Protein AF-A0A1X7CEE3-F1 (afdb_monomer_lite)

Sequence (585 aa):
MSECHHISPVNVKSLEHPLTEDESIWLSKKILCTILGTDRALYPVAQVKILSALTNYARTLNYKNPHPTSLFPSTEDLPLGTGTVISAGLAGEDVEVEGDEVFLQLLPHWIEQAEKNSSDFESDSWQQELLGAIEVTTKSKELIKRIRLAKSRVSLSLSSRVTQFSRSAHYMGSKAFLGPYLSEIMHTFFSPETIVLDLMCGSGATSGIFSREWRTYASDAQKFSTHLAMVQGGGLGADEATGIAETVLSVAREHYELVPEYIKNQIDLESDFLSSELSSEMLADFGRWIVGYPRINNAEAKPDEYLEALIEARKIAPATHPYMLFSMYYANLFFGVRQAAEIDSLRYAIDQIQDDSQRSWALGALICAVSSCAYSYGGHFAQPKFDGSASDRLEALAPDLVVCRGLSVAHEFFIRLTSLGAESSNIKYPVIPIKGPWQEAVATADELFRGEQVCVYLDPPYTRDEYSRYYHILETLVRYDYPEVRDKASMPKRGDPGRFASAFATRNTSQIEVLIAQIISECLGRGWSCLWSYSSTGVASIEVVIDLVSHLTQEVEFFAVNHVYKGQGKHKSKGVREYALLFRS

Foldseek 3Di:
DDDPPPPDFQAKDWPVDPDDPQRVLCVVVLLWDWDDFPVTIITHVVLVVLQVVFQVQQVVVPDADPPVPCPDGDPSWRGGHPWKIKDFAPDPPVFQDFLLSLVSNCLSLLRVVLVVPDPDLPQPDWDWDDRGRMIMIGSRPSSVVLSVVLVVQLCVQVVPPLLVQLQDLLFPPDCLNVLSSVVSVCVSPHDLAAEEEEAQCGQLNNLLSNLQRHNAAYEHLFPLSLLSNQLSAADFALVNLLVLLVQLLVQLVVQLVQPDPVLVVQVVVLVVLLPDDLDLVSLVVVLLSLLQQQAPARPNHDDDVVVVVVLVVCLVPVLPPPFQLQLRHPDSFFAPSQQSSSLSSSLNSLVPDPDPSSSSLLLNLLLSLSQQLTQDFSSFLLGGQDLSPDSVSCSVCVVVRSVSNPDHSSVSSSSNSSSSNNSSNSGNGGHHYDYDDPVRSLVVCLVVQVPHAYEYEAEDDQALPPDFSGCLVSSCSVVSNSACADDSSRGHDDCDSSGDPDQCNDPDQVSNLVVLLVSCQSQLVSQYKYKYKDKPNGSHGPVSSSSSNRSRANDKRKGKTWDWDPDGDPDHIDIIIMMIMMGGD

pLDDT: mean 86.41, std 14.25, range [26.47, 98.88]

Structure (mmCIF, N/CA/C/O backbone):
data_AF-A0A1X7CEE3-F1
#
_entry.id   AF-A0A1X7CEE3-F1
#
loop_
_atom_site.group_PDB
_atom_site.id
_atom_site.type_symbol
_atom_site.label_atom_id
_atom_site.label_alt_id
_atom_site.label_comp_id
_atom_site.label_asym_id
_atom_site.label_entity_id
_atom_site.label_seq_id
_atom_site.pdbx_PDB_ins_code
_atom_site.Cartn_x
_atom_site.Cartn_y
_atom_site.Cartn_z
_atom_site.occupancy
_atom_site.B_iso_or_equiv
_atom_site.auth_seq_id
_atom_site.auth_comp_id
_atom_site.auth_asym_id
_atom_site.auth_atom_id
_atom_site.pdbx_PDB_model_num
ATOM 1 N N . MET A 1 1 ? -49.101 17.773 -0.584 1.00 34.56 1 MET A N 1
ATOM 2 C CA . MET A 1 1 ? -48.652 17.742 0.821 1.00 34.56 1 MET A CA 1
ATOM 3 C C . MET A 1 1 ? -48.772 16.306 1.283 1.00 34.56 1 MET A C 1
ATOM 5 O O . MET A 1 1 ? -49.871 15.841 1.532 1.00 34.56 1 MET A O 1
ATOM 9 N N . SER A 1 2 ? -47.655 15.591 1.228 1.00 28.02 2 SER A N 1
ATOM 10 C CA . SER A 1 2 ? -47.476 14.232 1.728 1.00 28.02 2 SER A CA 1
ATOM 11 C C . SER A 1 2 ? -46.188 14.320 2.526 1.00 28.02 2 SER A C 1
ATOM 13 O O . SER A 1 2 ? -45.151 14.646 1.951 1.00 28.02 2 SER A O 1
ATOM 15 N N . GLU A 1 3 ? -46.298 14.176 3.839 1.00 32.22 3 GLU A N 1
ATOM 16 C CA . GLU A 1 3 ? -45.193 14.234 4.788 1.00 32.22 3 GLU A CA 1
ATOM 17 C C . GLU A 1 3 ? -44.184 13.132 4.446 1.00 32.22 3 GLU A C 1
ATOM 19 O O . GLU A 1 3 ? -44.425 11.950 4.677 1.00 32.22 3 GLU A O 1
ATOM 24 N N . CYS A 1 4 ? -43.047 13.517 3.859 1.00 26.47 4 CYS A N 1
ATOM 25 C CA . CYS A 1 4 ? -41.848 12.697 3.936 1.00 26.47 4 CYS A CA 1
ATOM 26 C C . CYS A 1 4 ? -41.398 12.741 5.392 1.00 26.47 4 CYS A C 1
ATOM 28 O O . CYS A 1 4 ? -40.890 13.761 5.858 1.00 26.47 4 CYS A O 1
ATOM 30 N N . HIS A 1 5 ? -41.608 11.645 6.114 1.00 28.98 5 HIS A N 1
ATOM 31 C CA . HIS A 1 5 ? -40.918 11.408 7.369 1.00 28.98 5 HIS A CA 1
ATOM 32 C C . HIS A 1 5 ? -39.415 11.595 7.135 1.00 28.98 5 HIS A C 1
ATOM 34 O O . HIS A 1 5 ? -38.806 10.863 6.355 1.00 28.98 5 HIS A O 1
ATOM 40 N N . HIS A 1 6 ? -38.835 12.603 7.790 1.00 33.00 6 HIS A N 1
ATOM 41 C CA . HIS A 1 6 ? -37.396 12.730 7.962 1.00 33.00 6 HIS A CA 1
ATOM 42 C C . HIS A 1 6 ? -36.915 11.480 8.702 1.00 33.00 6 HIS A C 1
ATOM 44 O O . HIS A 1 6 ? -37.025 11.383 9.923 1.00 33.00 6 HIS A O 1
ATOM 50 N N . ILE A 1 7 ? -36.444 10.492 7.945 1.00 35.16 7 ILE A N 1
ATOM 51 C CA . ILE A 1 7 ? -35.650 9.394 8.481 1.00 35.16 7 ILE A CA 1
ATOM 52 C C . ILE A 1 7 ? -34.406 10.060 9.066 1.00 35.16 7 ILE A C 1
ATOM 54 O O . ILE A 1 7 ? -33.722 10.812 8.370 1.00 35.16 7 ILE A O 1
ATOM 58 N N . SER A 1 8 ? -34.198 9.876 10.369 1.00 38.81 8 SER A N 1
ATOM 59 C CA . SER A 1 8 ? -33.088 10.493 11.088 1.00 38.81 8 SER A CA 1
ATOM 60 C C . SER A 1 8 ? -31.775 10.106 10.397 1.00 38.81 8 SER A C 1
ATOM 62 O O . SER A 1 8 ? -31.579 8.912 10.158 1.00 38.81 8 SER A O 1
ATOM 64 N N . PRO A 1 9 ? -30.891 11.064 10.067 1.00 52.19 9 PRO A N 1
ATOM 65 C CA . PRO A 1 9 ? -29.562 10.731 9.569 1.00 52.19 9 PRO A CA 1
ATOM 66 C C . PRO A 1 9 ? -28.824 9.903 10.637 1.00 52.19 9 PRO A C 1
ATOM 68 O O . PRO A 1 9 ? -29.180 10.000 11.817 1.00 52.19 9 PRO A O 1
ATOM 71 N N . VAL A 1 10 ? -27.833 9.086 10.234 1.00 58.84 10 VAL A N 1
ATOM 72 C CA . VAL A 1 10 ? -26.747 8.519 11.062 1.00 58.84 10 VAL A CA 1
ATOM 73 C C . VAL A 1 10 ? -26.629 9.333 12.336 1.00 58.84 10 VAL A C 1
ATOM 75 O O . VAL A 1 10 ? -26.508 10.555 12.266 1.00 58.84 10 VAL A O 1
ATOM 78 N N . ASN A 1 11 ? -26.724 8.676 13.494 1.00 70.50 11 ASN A N 1
ATOM 79 C CA . ASN A 1 11 ? -26.806 9.376 14.769 1.00 70.50 11 ASN A CA 1
ATOM 80 C C . ASN A 1 11 ? -25.478 10.109 15.053 1.00 70.50 11 ASN A C 1
ATOM 82 O O . ASN A 1 11 ? -24.596 9.598 15.743 1.00 70.50 11 ASN A O 1
ATOM 86 N N . VAL A 1 12 ? -25.343 11.323 14.529 1.00 71.44 12 VAL A N 1
ATOM 87 C CA . VAL A 1 12 ? -24.275 12.289 14.787 1.00 71.44 12 VAL A CA 1
ATOM 88 C C . VAL A 1 12 ? -24.907 13.578 15.295 1.00 71.44 12 VAL A C 1
ATOM 90 O O . VAL A 1 12 ? -26.022 13.935 14.914 1.00 71.44 12 VAL A O 1
ATOM 93 N N . LYS A 1 13 ? -24.209 14.274 16.188 1.00 71.38 13 LYS A N 1
ATOM 94 C CA . LYS A 1 13 ? -24.605 15.604 16.660 1.00 71.38 13 LYS A CA 1
ATOM 95 C C . LYS A 1 13 ? -23.797 16.680 15.941 1.00 71.38 13 LYS A C 1
ATOM 97 O O . LYS A 1 13 ? -22.627 16.467 15.637 1.00 71.38 13 LYS A O 1
ATOM 102 N N . SER A 1 14 ? -24.434 17.830 15.715 1.00 74.44 14 SER A N 1
ATOM 103 C CA . SER A 1 14 ? -23.805 19.059 15.214 1.00 74.44 14 SER A CA 1
ATOM 104 C C . SER A 1 14 ? -23.351 19.942 16.381 1.00 74.44 14 SER A C 1
ATOM 106 O O . SER A 1 14 ? -24.139 20.168 17.302 1.00 74.44 14 SER A O 1
ATOM 108 N N . LEU A 1 15 ? -22.131 20.496 16.321 1.00 67.75 15 LEU A N 1
ATOM 109 C CA . LEU A 1 15 ? -21.649 21.533 17.257 1.00 67.75 15 LEU A CA 1
ATOM 110 C C . LEU A 1 15 ? -22.423 22.863 17.159 1.00 67.75 15 LEU A C 1
ATOM 112 O O . LEU A 1 15 ? -22.189 23.763 17.960 1.00 67.75 15 LEU A O 1
ATOM 116 N N . GLU A 1 16 ? -23.340 23.017 16.201 1.00 66.50 16 GLU A N 1
ATOM 117 C CA . GLU A 1 16 ? -24.256 24.167 16.157 1.00 66.50 16 GLU A CA 1
ATOM 118 C C . GLU A 1 16 ? -25.284 24.136 17.298 1.00 66.50 16 GLU A C 1
ATOM 120 O O . GLU A 1 16 ? -25.875 25.161 17.644 1.00 66.50 16 GLU A O 1
ATOM 125 N N . HIS A 1 17 ? -25.506 22.965 17.899 1.00 68.31 17 HIS A N 1
ATOM 126 C CA . HIS A 1 17 ? -26.303 22.840 19.110 1.00 68.31 17 HIS A CA 1
ATOM 127 C C . HIS A 1 17 ? -25.443 23.134 20.347 1.00 68.31 17 HIS A C 1
ATOM 129 O O . HIS A 1 17 ? -24.268 22.766 20.373 1.00 68.31 17 HIS A O 1
ATOM 135 N N . PRO A 1 18 ? -26.004 23.774 21.392 1.00 76.81 18 PRO A N 1
ATOM 136 C CA . PRO A 1 18 ? -25.255 24.048 22.609 1.00 76.81 18 PRO A CA 1
ATOM 137 C C . PRO A 1 18 ? -24.763 22.738 23.229 1.00 76.81 18 PRO A C 1
ATOM 139 O O . PRO A 1 18 ? -25.565 21.871 23.583 1.00 76.81 18 PRO A O 1
ATOM 142 N N . LEU A 1 19 ? -23.440 22.624 23.348 1.00 82.62 19 LEU A N 1
ATOM 143 C CA . LEU A 1 19 ? -22.783 21.518 24.030 1.00 82.62 19 LEU A CA 1
ATOM 144 C C . LEU A 1 19 ? -23.193 21.487 25.500 1.00 82.62 19 LEU A C 1
ATOM 146 O O . LEU A 1 19 ? -23.298 22.531 26.152 1.00 82.62 19 LEU A O 1
ATOM 150 N N . THR A 1 20 ? -23.357 20.287 26.048 1.00 87.00 20 THR A N 1
ATOM 151 C CA . THR A 1 20 ? -23.362 20.145 27.506 1.00 87.00 20 THR A CA 1
ATOM 152 C C . THR A 1 20 ? -21.963 20.435 28.070 1.00 87.00 20 THR A C 1
ATOM 154 O O . THR A 1 20 ? -20.958 20.436 27.350 1.00 87.00 20 THR A O 1
ATOM 157 N N . GLU A 1 21 ? -21.878 20.685 29.378 1.00 86.94 21 GLU A N 1
ATOM 158 C CA . GLU A 1 21 ? -20.589 20.839 30.068 1.00 86.94 21 GLU A CA 1
ATOM 159 C C . GLU A 1 21 ? -19.714 19.587 29.885 1.00 86.94 21 GLU A C 1
ATOM 161 O O . GLU A 1 21 ? -18.543 19.693 29.525 1.00 86.94 21 GLU A O 1
ATOM 166 N N . ASP A 1 22 ? -20.318 18.402 30.010 1.00 89.00 22 ASP A N 1
ATOM 167 C CA . ASP A 1 22 ? -19.651 17.116 29.797 1.00 89.00 22 ASP A CA 1
ATOM 168 C C . ASP A 1 22 ? -19.116 16.957 28.374 1.00 89.00 22 ASP A C 1
ATOM 170 O O . ASP A 1 22 ? -17.953 16.606 28.186 1.00 89.00 22 ASP A O 1
ATOM 174 N N . GLU A 1 23 ? -19.932 17.266 27.362 1.00 89.44 23 GLU A N 1
ATOM 175 C CA . GLU A 1 23 ? -19.501 17.190 25.964 1.00 89.44 23 GLU A CA 1
ATOM 176 C C . GLU A 1 23 ? -18.326 18.139 25.694 1.00 89.44 23 GLU A C 1
ATOM 178 O O . GLU A 1 23 ? -17.363 17.755 25.033 1.00 89.44 23 GLU A O 1
ATOM 183 N N . SER A 1 24 ? -18.353 19.345 26.268 1.00 86.50 24 SER A N 1
ATOM 184 C CA . SER A 1 24 ? -17.249 20.307 26.159 1.00 86.50 24 SER A CA 1
ATOM 185 C C . SER A 1 24 ? -15.951 19.769 26.776 1.00 86.50 24 SER A C 1
ATOM 187 O O . SER A 1 24 ? -14.873 19.950 26.204 1.00 86.50 24 SER A O 1
ATOM 189 N N . ILE A 1 25 ? -16.043 19.069 27.912 1.00 87.19 25 ILE A N 1
ATOM 190 C CA . ILE A 1 25 ? -14.897 18.443 28.589 1.00 87.19 25 ILE A CA 1
ATOM 191 C C . ILE A 1 25 ? -14.354 17.254 27.784 1.00 87.19 25 ILE A C 1
ATOM 193 O O . ILE A 1 25 ? -13.141 17.113 27.629 1.00 87.19 25 ILE A O 1
ATOM 197 N N . TRP A 1 26 ? -15.220 16.388 27.252 1.00 90.44 26 TRP A N 1
ATOM 198 C CA . TRP A 1 26 ? -14.777 15.222 26.478 1.00 90.44 26 TRP A CA 1
ATOM 199 C C . TRP A 1 26 ? -14.065 15.623 25.185 1.00 90.44 26 TRP A C 1
ATOM 201 O O . TRP A 1 26 ? -13.079 14.986 24.806 1.00 90.44 26 TRP A O 1
ATOM 211 N N . LEU A 1 27 ? -14.538 16.689 24.534 1.00 87.62 27 LEU A N 1
ATOM 212 C CA . LEU A 1 27 ? -13.921 17.254 23.336 1.00 87.62 27 LEU A CA 1
ATOM 213 C C . LEU A 1 27 ? -12.575 17.915 23.637 1.00 87.62 27 LEU A C 1
ATOM 215 O O . LEU A 1 27 ? -11.608 17.677 22.914 1.00 87.62 27 LEU A O 1
ATOM 219 N N . SER A 1 28 ? -12.481 18.710 24.709 1.00 83.50 28 SER A N 1
ATOM 220 C CA . SER A 1 28 ? -11.226 19.383 25.073 1.00 83.50 28 SER A CA 1
ATOM 221 C C . SER A 1 28 ? -10.126 18.390 25.457 1.00 83.50 28 SER A C 1
ATOM 223 O O . SER A 1 28 ? -8.964 18.599 25.115 1.00 83.50 28 SER A O 1
ATOM 225 N N . LYS A 1 29 ? -10.496 17.265 26.082 1.00 82.69 29 LYS A N 1
ATOM 226 C CA . LYS A 1 29 ? -9.585 16.159 26.416 1.00 82.69 29 LYS A CA 1
ATOM 227 C C . LYS A 1 29 ? -9.346 15.172 25.264 1.00 82.69 29 LYS A C 1
ATOM 229 O O . LYS A 1 29 ? -8.661 14.175 25.470 1.00 82.69 29 LYS A O 1
ATOM 234 N N . LYS A 1 30 ? -9.907 15.417 24.070 1.00 86.75 30 LYS A N 1
ATOM 235 C CA . LYS A 1 30 ? -9.799 14.554 22.873 1.00 86.75 30 LYS A CA 1
ATOM 236 C C . LYS A 1 30 ? -10.286 13.106 23.077 1.00 86.75 30 LYS A C 1
ATOM 238 O O . LYS A 1 30 ? -9.932 12.224 22.302 1.00 86.75 30 LYS A O 1
ATOM 243 N N . ILE A 1 31 ? -11.108 12.855 24.098 1.00 89.38 31 ILE A N 1
ATOM 244 C CA . ILE A 1 31 ? -11.733 11.542 24.349 1.00 89.38 31 ILE A CA 1
ATOM 245 C C . ILE A 1 31 ? -12.893 11.330 23.375 1.00 89.38 31 ILE A C 1
ATOM 247 O O . ILE A 1 31 ? -13.137 10.221 22.912 1.00 89.38 31 ILE A O 1
ATOM 251 N N . LEU A 1 32 ? -13.604 12.410 23.053 1.00 90.50 32 LEU A N 1
ATOM 252 C CA . LEU A 1 32 ? -14.618 12.430 22.011 1.00 90.50 32 LEU A CA 1
ATOM 253 C C . LEU A 1 32 ? -14.015 13.045 20.745 1.00 90.50 32 LEU A C 1
ATOM 255 O O . LEU A 1 32 ? -13.474 14.152 20.779 1.00 90.50 32 LEU A O 1
ATOM 259 N N . CYS A 1 33 ? -14.107 12.326 19.628 1.00 90.69 33 CYS A N 1
ATOM 260 C CA . CYS A 1 33 ? -13.600 12.797 18.345 1.00 90.69 33 CYS A CA 1
ATOM 261 C C . CYS A 1 33 ? -14.621 13.704 17.645 1.00 90.69 33 CYS A C 1
ATOM 263 O O . CYS A 1 33 ? -15.817 13.408 17.608 1.00 90.69 33 CYS A O 1
ATOM 265 N N . THR A 1 34 ? -14.133 14.780 17.022 1.00 89.06 34 THR A N 1
ATOM 266 C CA . THR A 1 34 ? -14.915 15.639 16.126 1.00 89.06 34 THR A CA 1
ATOM 267 C C . THR A 1 34 ? -14.358 15.639 14.718 1.00 89.06 34 THR A C 1
ATOM 269 O O . THR A 1 34 ? -13.147 15.687 14.507 1.00 89.06 34 THR A O 1
ATOM 272 N N . ILE A 1 35 ? -15.267 15.649 13.751 1.00 87.31 35 ILE A N 1
ATOM 273 C CA . ILE A 1 35 ? -14.972 15.914 12.348 1.00 87.31 35 ILE A CA 1
ATOM 274 C C . ILE A 1 35 ? -15.365 17.357 12.074 1.00 87.31 35 ILE A C 1
ATOM 276 O O . ILE A 1 35 ? -16.513 17.743 12.283 1.00 87.31 35 ILE A O 1
ATOM 280 N N . LEU A 1 36 ? -14.408 18.155 11.613 1.00 81.25 36 LEU A N 1
ATOM 281 C CA . LEU A 1 36 ? -14.665 19.520 11.167 1.00 81.25 36 LEU A CA 1
ATOM 282 C C . LEU A 1 36 ? -15.137 19.467 9.710 1.00 81.25 36 LEU A C 1
ATOM 284 O O . LEU A 1 36 ? -14.337 19.196 8.814 1.00 81.25 36 LEU A O 1
ATOM 288 N N . GLY A 1 37 ? -16.439 19.654 9.502 1.00 74.25 37 GLY A N 1
ATOM 289 C CA . GLY A 1 37 ? -17.059 19.775 8.188 1.00 74.25 37 GLY A CA 1
ATOM 290 C C . GLY A 1 37 ? -16.953 21.190 7.620 1.00 74.25 37 GLY A C 1
ATOM 291 O O . GLY A 1 37 ? -16.251 22.047 8.163 1.00 74.25 37 GLY A O 1
ATOM 292 N N . THR A 1 38 ? -17.633 21.423 6.497 1.00 72.19 38 THR A N 1
ATOM 293 C CA . THR A 1 38 ? -17.608 22.738 5.826 1.00 72.19 38 THR A CA 1
ATOM 294 C C . THR A 1 38 ? -18.557 23.712 6.514 1.00 72.19 38 THR A C 1
ATOM 296 O O . THR A 1 38 ? -18.198 24.872 6.713 1.00 72.19 38 THR A O 1
ATOM 299 N N . ASP A 1 39 ? -19.726 23.214 6.920 1.00 69.88 39 ASP A N 1
ATOM 300 C CA . ASP A 1 39 ? -20.796 24.030 7.495 1.00 69.88 39 ASP A CA 1
ATOM 301 C C . ASP A 1 39 ? -20.923 23.825 9.011 1.00 69.88 39 ASP A C 1
ATOM 303 O O . ASP A 1 39 ? -21.223 24.763 9.749 1.00 69.88 39 ASP A O 1
ATOM 307 N N . ARG A 1 40 ? -20.621 22.617 9.502 1.00 80.88 40 ARG A N 1
ATOM 308 C CA . ARG A 1 40 ? -20.702 22.255 10.925 1.00 80.88 40 ARG A CA 1
ATOM 309 C C . ARG A 1 40 ? -19.630 21.247 11.312 1.00 80.88 40 ARG A C 1
ATOM 311 O O . ARG A 1 40 ? -18.972 20.632 10.479 1.00 80.88 40 ARG A O 1
ATOM 318 N N . ALA A 1 41 ? -19.472 21.050 12.613 1.00 83.38 41 ALA A N 1
ATOM 319 C CA . ALA A 1 41 ? -18.648 19.980 13.150 1.00 83.38 41 ALA A CA 1
ATOM 320 C C . ALA A 1 41 ? -19.524 18.856 13.703 1.00 83.38 41 ALA A C 1
ATOM 322 O O . ALA A 1 41 ? -20.545 19.116 14.342 1.00 83.38 41 ALA A O 1
ATOM 323 N N . LEU A 1 42 ? -19.105 17.619 13.454 1.00 89.00 42 LEU A N 1
ATOM 324 C CA . LEU A 1 42 ? -19.854 16.407 13.761 1.00 89.00 42 LEU A CA 1
ATOM 325 C C . LEU A 1 42 ? -19.141 15.564 14.812 1.00 89.00 42 LEU A C 1
ATOM 327 O O . LEU A 1 42 ? -17.918 15.437 14.785 1.00 89.00 42 LEU A O 1
ATOM 331 N N . TYR A 1 43 ? -19.911 14.929 15.690 1.00 88.94 43 TYR A N 1
ATOM 332 C CA . TYR A 1 43 ? -19.419 13.919 16.629 1.00 88.94 43 TYR A CA 1
ATOM 333 C C . TYR A 1 43 ? -20.443 12.787 16.802 1.00 88.94 43 TYR A C 1
ATOM 335 O O . TYR A 1 43 ? -21.650 13.022 16.661 1.00 88.94 43 TYR A O 1
ATOM 343 N N . PRO A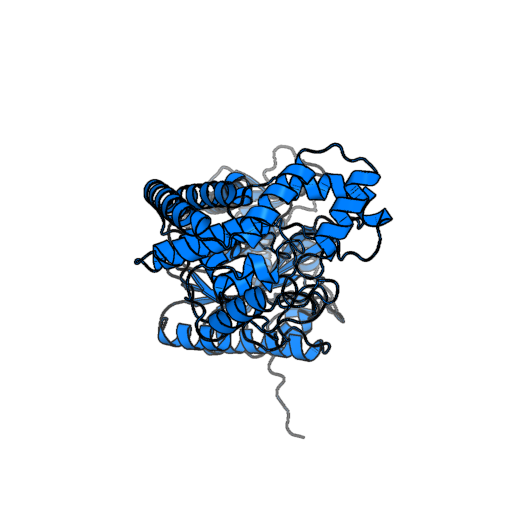 1 44 ? -20.003 11.547 17.073 1.00 89.50 44 PRO A N 1
ATOM 344 C CA . PRO A 1 44 ? -20.873 10.382 16.991 1.00 89.50 44 PRO A CA 1
ATOM 345 C C . PRO A 1 44 ? -21.708 10.211 18.265 1.00 89.50 44 PRO A C 1
ATOM 347 O O . PRO A 1 44 ? -21.197 10.184 19.387 1.00 89.50 44 PRO A O 1
ATOM 350 N N . VAL A 1 45 ? -23.022 10.037 18.104 1.00 88.56 45 VAL A N 1
ATOM 351 C CA . VAL A 1 45 ? -23.957 9.851 19.229 1.00 88.56 45 VAL A CA 1
ATOM 352 C C . VAL A 1 45 ? -23.677 8.553 19.983 1.00 88.56 45 VAL A C 1
ATOM 354 O O . VAL A 1 45 ? -23.926 8.498 21.185 1.00 88.56 45 VAL A O 1
ATOM 357 N N . ALA A 1 46 ? -23.173 7.513 19.311 1.00 87.75 46 ALA A N 1
ATOM 358 C CA . ALA A 1 46 ? -22.809 6.251 19.955 1.00 87.75 46 ALA A CA 1
ATOM 359 C C . ALA A 1 46 ? -21.759 6.469 21.062 1.00 87.75 46 ALA A C 1
ATOM 361 O O . ALA A 1 46 ? -22.000 6.102 22.214 1.00 87.75 46 ALA A O 1
ATOM 362 N N . GLN A 1 47 ? -20.673 7.189 20.759 1.00 91.38 47 GLN A N 1
ATOM 363 C CA . GLN A 1 47 ? -19.646 7.542 21.749 1.00 91.38 47 GLN A CA 1
ATOM 364 C C . GLN A 1 47 ? -20.205 8.444 22.854 1.00 91.38 47 GLN A C 1
ATOM 366 O O . GLN A 1 47 ? -19.920 8.220 24.029 1.00 91.38 47 GLN A O 1
ATOM 371 N N . VAL A 1 48 ? -21.064 9.413 22.510 1.00 91.88 48 VAL A N 1
ATOM 372 C CA . VAL A 1 48 ? -21.737 10.282 23.495 1.00 91.88 48 VAL A CA 1
ATOM 373 C C . VAL A 1 48 ? -22.588 9.470 24.467 1.00 91.88 48 VAL A C 1
ATOM 375 O O . VAL A 1 48 ? -22.576 9.754 25.662 1.00 91.88 48 VAL A O 1
ATOM 378 N N . LYS A 1 49 ? -23.329 8.463 23.989 1.00 92.12 49 LYS A N 1
ATOM 379 C CA . LYS A 1 49 ? -24.160 7.594 24.838 1.00 92.12 49 LYS A CA 1
ATOM 380 C C . LYS A 1 49 ? -23.306 6.799 25.825 1.00 92.12 49 LYS A C 1
ATOM 382 O O . LYS A 1 49 ? -23.640 6.780 27.008 1.00 92.12 49 LYS A O 1
ATOM 387 N N . ILE A 1 50 ? -22.210 6.198 25.358 1.00 93.81 50 ILE A N 1
ATOM 388 C CA . ILE A 1 50 ? -21.283 5.432 26.206 1.00 93.81 50 ILE A CA 1
ATOM 389 C C . ILE A 1 50 ? -20.646 6.350 27.250 1.00 93.81 50 ILE A C 1
ATOM 391 O O . ILE A 1 50 ? -20.730 6.073 28.444 1.00 93.81 50 ILE A O 1
ATOM 395 N N . LEU A 1 51 ? -20.085 7.482 26.821 1.00 94.44 51 LEU A N 1
ATOM 396 C CA . LEU A 1 51 ? -19.486 8.466 27.722 1.00 94.44 51 LEU A CA 1
ATOM 397 C C . LEU A 1 51 ? -20.490 8.977 28.756 1.00 94.44 51 LEU A C 1
ATOM 399 O O . LEU A 1 51 ? -20.196 8.972 29.945 1.00 94.44 51 LEU A O 1
ATOM 403 N N . SER A 1 52 ? -21.708 9.321 28.332 1.00 94.38 52 SER A N 1
ATOM 404 C CA . SER A 1 52 ? -22.772 9.762 29.241 1.00 94.38 52 SER A CA 1
ATOM 405 C C . SER A 1 52 ? -23.110 8.694 30.280 1.00 94.38 52 SER A C 1
ATOM 407 O O . SER A 1 52 ? -23.268 9.016 31.456 1.00 94.38 52 SER A O 1
ATOM 409 N N . ALA A 1 53 ? -23.218 7.426 29.870 1.00 94.44 53 ALA A N 1
ATOM 410 C CA . ALA A 1 53 ? -23.492 6.320 30.783 1.00 94.44 53 ALA A CA 1
ATOM 411 C C . ALA A 1 53 ? -22.357 6.148 31.806 1.00 94.44 53 ALA A C 1
ATOM 413 O O . ALA A 1 53 ? -22.621 6.115 33.009 1.00 94.44 53 ALA A O 1
ATOM 414 N N . LEU A 1 54 ? -21.104 6.129 31.342 1.00 94.56 54 LEU A N 1
ATOM 415 C CA . LEU A 1 54 ? -19.921 5.987 32.189 1.00 94.56 54 LEU A CA 1
ATOM 416 C C . LEU A 1 54 ? -19.753 7.165 33.155 1.00 94.56 54 LEU A C 1
ATOM 418 O O . LEU A 1 54 ? -19.514 6.947 34.342 1.00 94.56 54 LEU A O 1
ATOM 422 N N . THR A 1 55 ? -19.897 8.405 32.682 1.00 92.62 55 THR A N 1
ATOM 423 C CA . THR A 1 55 ? -19.786 9.614 33.512 1.00 92.62 55 THR A CA 1
ATOM 424 C C . THR A 1 55 ? -20.904 9.677 34.550 1.00 92.62 55 THR A C 1
ATOM 426 O O . THR A 1 55 ? -20.643 9.941 35.725 1.00 92.62 55 THR A O 1
ATOM 429 N N . ASN A 1 56 ? -22.153 9.397 34.161 1.00 92.50 56 ASN A N 1
ATOM 430 C CA . ASN A 1 56 ? -23.275 9.411 35.101 1.00 92.50 56 ASN A CA 1
ATOM 431 C C . ASN A 1 56 ? -23.135 8.328 36.166 1.00 92.50 56 ASN A C 1
ATOM 433 O O . ASN A 1 56 ? -23.380 8.604 37.339 1.00 92.50 56 ASN A O 1
ATOM 437 N N . TYR A 1 57 ? -22.699 7.127 35.786 1.00 91.00 57 TYR A N 1
ATOM 438 C CA . TYR A 1 57 ? -22.457 6.061 36.746 1.00 91.00 57 TYR A CA 1
ATOM 439 C C . TYR A 1 57 ? -21.322 6.425 37.715 1.00 91.00 57 TYR A C 1
ATOM 441 O O . TYR A 1 57 ? -21.510 6.349 38.930 1.00 91.00 57 TYR A O 1
ATOM 449 N N . ALA A 1 58 ? -20.202 6.950 37.210 1.00 89.31 58 ALA A N 1
ATOM 450 C CA . ALA A 1 58 ? -19.076 7.375 38.040 1.00 89.31 58 ALA A CA 1
ATOM 451 C C . ALA A 1 58 ? -19.455 8.453 39.074 1.00 89.31 58 ALA A C 1
ATOM 453 O O . ALA A 1 58 ? -19.024 8.388 40.228 1.00 89.31 58 ALA A O 1
ATOM 454 N N . ARG A 1 59 ? -20.321 9.409 38.702 1.00 87.94 59 ARG A N 1
ATOM 455 C CA . ARG A 1 59 ? -20.859 10.430 39.622 1.00 87.94 59 ARG A CA 1
ATOM 456 C C . ARG A 1 59 ? -21.598 9.827 40.816 1.00 87.94 59 ARG A C 1
ATOM 458 O O . ARG A 1 59 ? -21.514 10.380 41.910 1.00 87.94 59 ARG A O 1
ATOM 465 N N . THR A 1 60 ? -22.290 8.697 40.641 1.00 87.94 60 THR A N 1
ATOM 466 C CA . THR A 1 60 ? -23.008 8.037 41.750 1.00 87.94 60 THR A CA 1
ATOM 467 C C . THR A 1 60 ? -22.073 7.442 42.802 1.00 87.94 60 THR A C 1
ATOM 469 O O . THR A 1 60 ? -22.477 7.243 43.945 1.00 87.94 60 THR A O 1
ATOM 472 N N . LEU A 1 61 ? -20.818 7.190 42.432 1.00 82.69 61 LEU A N 1
ATOM 473 C CA . LEU A 1 61 ? -19.862 6.447 43.247 1.00 82.69 61 LEU A CA 1
ATOM 474 C C . LEU A 1 61 ? -18.884 7.365 43.992 1.00 82.69 61 LEU A C 1
ATOM 476 O O . LEU A 1 61 ? -18.200 6.919 44.913 1.00 82.69 61 LEU A O 1
ATOM 480 N N . ASN A 1 62 ? -18.855 8.652 43.627 1.00 72.88 62 ASN A N 1
ATOM 481 C CA . ASN A 1 62 ? -18.115 9.719 44.303 1.00 72.88 62 ASN A CA 1
ATOM 482 C C . ASN A 1 62 ? -16.640 9.364 44.584 1.00 72.88 62 ASN A C 1
ATOM 484 O O . ASN A 1 62 ? -16.114 9.600 45.678 1.00 72.88 62 ASN A O 1
ATOM 488 N N . TYR A 1 63 ? -15.980 8.743 43.603 1.00 71.38 63 TYR A N 1
ATOM 489 C CA . TYR A 1 63 ? -14.579 8.357 43.720 1.00 71.38 63 TYR A CA 1
ATOM 490 C C . TYR A 1 63 ? -13.679 9.584 43.879 1.00 71.38 63 TYR A C 1
ATOM 492 O O . TYR A 1 63 ? -13.857 10.597 43.207 1.00 71.38 63 TYR A O 1
ATOM 500 N N . LYS A 1 64 ? -12.668 9.470 44.743 1.00 64.25 64 LYS A N 1
ATOM 501 C CA . LYS A 1 64 ? -11.563 10.430 44.817 1.00 64.25 64 LYS A CA 1
ATOM 502 C C . LYS A 1 64 ? -10.376 9.875 44.042 1.00 64.25 64 LYS A C 1
ATOM 504 O O . LYS A 1 64 ? -10.033 8.706 44.227 1.00 64.25 64 LYS A O 1
ATOM 509 N N . ASN A 1 65 ? -9.768 10.711 43.203 1.00 64.19 65 ASN A N 1
ATOM 510 C CA . ASN A 1 65 ? -8.538 10.380 42.496 1.00 64.19 65 ASN A CA 1
ATOM 511 C C . ASN A 1 65 ? -7.458 9.954 43.518 1.00 64.19 65 ASN A C 1
ATOM 513 O O . ASN A 1 65 ? -7.208 10.699 44.470 1.00 64.19 65 ASN A O 1
ATOM 517 N N . PRO A 1 66 ? -6.849 8.763 43.386 1.00 57.19 66 PRO A N 1
ATOM 518 C CA . PRO A 1 66 ? -5.813 8.278 44.299 1.00 57.19 66 PRO A CA 1
ATOM 519 C C . PRO A 1 66 ? -4.438 8.939 44.089 1.00 57.19 66 PRO A C 1
ATOM 521 O O . PRO A 1 66 ? -3.496 8.534 44.771 1.00 57.19 66 PRO A O 1
ATOM 524 N N . HIS A 1 67 ? -4.287 9.875 43.138 1.00 56.41 67 HIS A N 1
ATOM 525 C CA . HIS A 1 67 ? -2.981 10.383 42.714 1.00 56.41 67 HIS A CA 1
ATOM 526 C C . HIS A 1 67 ? -2.116 10.832 43.913 1.00 56.41 67 HIS A C 1
ATOM 528 O O . HIS A 1 67 ? -2.470 11.791 44.605 1.00 56.41 67 HIS A O 1
ATOM 534 N N . PRO A 1 68 ? -0.955 10.194 44.167 1.00 50.25 68 PRO A N 1
ATOM 535 C CA . PRO A 1 68 ? -0.184 10.401 45.396 1.00 50.25 68 PRO A CA 1
ATOM 536 C C . PRO A 1 68 ? 0.426 11.806 45.528 1.00 50.25 68 PRO A C 1
ATOM 538 O O . PRO A 1 68 ? 0.824 12.193 46.626 1.00 50.25 68 PRO A O 1
ATOM 541 N N . THR A 1 69 ? 0.490 12.589 44.444 1.00 49.50 69 THR A N 1
ATOM 542 C CA . THR A 1 69 ? 0.965 13.988 44.474 1.00 49.50 69 THR A CA 1
ATOM 543 C C . THR A 1 69 ? -0.148 15.036 44.398 1.00 49.50 69 THR A C 1
ATOM 545 O O . THR A 1 69 ? 0.146 16.221 44.541 1.00 49.50 69 THR A O 1
ATOM 548 N N . SER A 1 70 ? -1.413 14.638 44.216 1.00 53.03 70 SER A N 1
ATOM 549 C CA . SER A 1 70 ? -2.539 15.576 44.194 1.00 53.03 70 SER A CA 1
ATOM 550 C C . SER A 1 70 ? -3.263 15.519 45.535 1.00 53.03 70 SER A C 1
ATOM 552 O O . SER A 1 70 ? -4.258 14.825 45.705 1.00 53.03 70 SER A O 1
ATOM 554 N N . LEU A 1 71 ? -2.747 16.251 46.530 1.00 48.31 71 LEU A N 1
ATOM 555 C CA . LEU A 1 71 ? -3.385 16.383 47.854 1.00 48.31 71 LEU A CA 1
ATOM 556 C C . LEU A 1 71 ? -4.822 16.939 47.775 1.00 48.31 71 LEU A C 1
ATOM 558 O O . LEU A 1 71 ? -5.590 16.811 48.729 1.00 48.31 71 LEU A O 1
ATOM 562 N N . PHE A 1 72 ? -5.183 17.533 46.636 1.00 53.50 72 PHE A N 1
ATOM 563 C CA . PHE A 1 72 ? -6.508 18.041 46.321 1.00 53.50 72 PHE A CA 1
ATOM 564 C C . PHE A 1 72 ? -6.976 17.427 44.991 1.00 53.50 72 PHE A C 1
ATOM 566 O O . PHE A 1 72 ? -6.177 17.369 44.054 1.00 53.50 72 PHE A O 1
ATOM 573 N N . PRO A 1 73 ? -8.235 16.969 44.879 1.00 52.03 73 PRO A N 1
ATOM 574 C CA . PRO A 1 73 ? -8.829 16.616 43.591 1.00 52.03 73 PRO A CA 1
ATOM 575 C C . PRO A 1 73 ? -8.687 17.792 42.621 1.00 52.03 73 PRO A C 1
ATOM 577 O O . PRO A 1 73 ? -8.997 18.926 43.000 1.00 52.03 73 PRO A O 1
ATOM 580 N N . SER A 1 74 ? -8.216 17.543 41.399 1.00 60.03 74 SER A N 1
ATOM 581 C CA . SER A 1 74 ? -8.229 18.575 40.363 1.00 60.03 74 SER A CA 1
ATOM 582 C C . SER A 1 74 ? -9.657 18.737 39.851 1.00 60.03 74 SER A C 1
ATOM 584 O O . SER A 1 74 ? -10.364 17.752 39.639 1.00 60.03 74 SER A O 1
ATOM 586 N N . THR A 1 75 ? -10.090 19.972 39.601 1.00 56.66 75 THR A N 1
ATOM 587 C CA . THR A 1 75 ? -11.350 20.239 38.884 1.00 56.66 75 THR A CA 1
ATOM 588 C C . THR A 1 75 ? -11.329 19.720 37.445 1.00 56.66 75 THR A C 1
ATOM 590 O O . THR A 1 75 ? -12.359 19.716 36.783 1.00 56.66 75 THR A O 1
ATOM 593 N N . GLU A 1 76 ? -10.166 19.286 36.956 1.00 68.50 76 GLU A N 1
ATOM 594 C CA . GLU A 1 76 ? -9.981 18.724 35.621 1.00 68.50 76 GLU A CA 1
ATOM 595 C C . GLU A 1 76 ? -10.048 17.190 35.574 1.00 68.50 76 GLU A C 1
ATOM 597 O O . GLU A 1 76 ? -9.888 16.620 34.491 1.00 68.50 76 GLU A O 1
ATOM 602 N N . ASP A 1 77 ? -10.263 16.518 36.710 1.00 80.75 77 ASP A N 1
ATOM 603 C CA . ASP A 1 77 ? -10.401 15.062 36.762 1.00 80.75 77 ASP A CA 1
ATOM 604 C C . ASP A 1 77 ? -11.739 14.629 36.148 1.00 80.75 77 ASP A C 1
ATOM 606 O O . ASP A 1 77 ? -12.809 15.108 36.527 1.00 80.75 77 ASP A O 1
ATOM 610 N N . LEU A 1 78 ? -11.685 13.678 35.216 1.00 87.75 78 LEU A N 1
ATOM 611 C CA . LEU A 1 78 ? -12.857 13.104 34.566 1.00 87.75 78 LEU A CA 1
ATOM 612 C C . LEU A 1 78 ? -13.043 11.647 35.020 1.00 87.75 78 LEU A C 1
ATOM 614 O O . LEU A 1 78 ? -12.374 10.749 34.498 1.00 87.75 78 LEU A O 1
ATOM 618 N N . PRO A 1 79 ? -13.935 11.382 35.991 1.00 89.00 79 PRO A N 1
ATOM 619 C CA . PRO A 1 79 ? -14.245 10.026 36.412 1.00 89.00 79 PRO A CA 1
ATOM 620 C C . PRO A 1 79 ? -15.169 9.340 35.391 1.00 89.00 79 PRO A C 1
ATOM 622 O O . PRO A 1 79 ? -16.159 9.918 34.938 1.00 89.00 79 PRO A O 1
ATOM 625 N N . LEU A 1 80 ? -14.855 8.091 35.046 1.00 91.00 80 LEU A N 1
ATOM 626 C CA . LEU A 1 80 ? -15.603 7.247 34.116 1.00 91.00 80 LEU A CA 1
ATOM 627 C C . LEU A 1 80 ? -15.798 5.845 34.706 1.00 91.00 80 LEU A C 1
ATOM 629 O O . LEU A 1 80 ? -14.853 5.221 35.198 1.00 91.00 80 LEU A O 1
ATOM 633 N N . GLY A 1 81 ? -17.025 5.335 34.618 1.00 90.56 81 GLY A N 1
ATOM 634 C CA . GLY A 1 81 ? -17.340 3.968 35.009 1.00 90.56 81 GLY A CA 1
ATOM 635 C C . GLY A 1 81 ? -17.211 3.687 36.513 1.00 90.56 81 GLY A C 1
ATOM 636 O O . GLY A 1 81 ? -17.342 4.571 37.359 1.00 90.56 81 GLY A O 1
ATOM 637 N N . THR A 1 82 ? -16.951 2.428 36.847 1.00 86.75 82 THR A N 1
ATOM 638 C CA . THR A 1 82 ? -16.840 1.835 38.198 1.00 86.75 82 THR A CA 1
ATOM 639 C C . THR A 1 82 ? -15.556 2.183 38.960 1.00 86.75 82 THR A C 1
ATOM 641 O O . THR A 1 82 ? -15.349 1.716 40.081 1.00 86.75 82 THR A O 1
ATOM 644 N N . GLY A 1 83 ? -14.635 2.945 38.378 1.00 86.31 83 GLY A N 1
ATOM 645 C CA . GLY A 1 83 ? -13.367 3.233 39.047 1.00 86.31 83 GLY A CA 1
ATOM 646 C C . GLY A 1 83 ? -12.231 3.557 38.104 1.00 86.31 83 GLY A C 1
ATOM 647 O O . GLY A 1 83 ? -11.124 3.072 38.323 1.00 86.31 83 GLY A O 1
ATOM 648 N N . THR A 1 84 ? -12.502 4.345 37.065 1.00 89.88 84 THR A N 1
ATOM 649 C CA . THR A 1 84 ? -11.482 4.929 36.193 1.00 89.88 84 THR A CA 1
ATOM 650 C C . THR A 1 84 ? -11.544 6.446 36.314 1.00 89.88 84 THR A C 1
ATOM 652 O O . THR A 1 84 ? -12.624 7.026 36.381 1.00 89.88 84 THR A O 1
ATOM 655 N N . VAL A 1 85 ? -10.390 7.096 36.372 1.00 89.38 85 VAL A N 1
ATOM 656 C CA . VAL A 1 85 ? -10.248 8.551 36.414 1.00 89.38 85 VAL A CA 1
ATOM 657 C C . VAL A 1 85 ? -9.231 8.950 35.357 1.00 89.38 85 VAL A C 1
ATOM 659 O O . VAL A 1 85 ? -8.150 8.364 35.280 1.00 89.38 85 VAL A O 1
ATOM 662 N N . ILE A 1 86 ? -9.599 9.933 34.540 1.00 88.00 86 ILE A N 1
ATOM 663 C CA . ILE A 1 86 ? -8.725 10.551 33.549 1.00 88.00 86 ILE A CA 1
ATOM 664 C C . ILE A 1 86 ? -8.304 11.920 34.077 1.00 88.00 86 ILE A C 1
ATOM 666 O O . ILE A 1 86 ? -9.159 12.766 34.340 1.00 88.00 86 ILE A O 1
ATOM 670 N N . SER A 1 87 ? -7.003 12.155 34.197 1.00 83.62 87 SER A N 1
ATOM 671 C CA . SER A 1 87 ? -6.433 13.417 34.681 1.00 83.62 87 SER A CA 1
ATOM 672 C C . SER A 1 87 ? -5.375 13.953 33.716 1.00 83.62 87 SER A C 1
ATOM 674 O O . SER A 1 87 ? -4.881 13.235 32.843 1.00 83.62 87 SER A O 1
ATOM 676 N N . ALA A 1 88 ? -5.036 15.237 33.844 1.00 73.69 88 ALA A N 1
ATOM 677 C CA . ALA A 1 88 ? -3.850 15.774 33.181 1.00 73.69 88 ALA A CA 1
ATOM 678 C C . ALA A 1 88 ? -2.602 15.083 33.760 1.00 73.69 88 ALA A C 1
ATOM 680 O O . ALA A 1 88 ? -2.487 14.932 34.978 1.00 73.69 88 ALA A O 1
ATOM 681 N N . GLY A 1 89 ? -1.698 14.622 32.899 1.00 63.03 89 GLY A N 1
ATOM 682 C CA . GLY A 1 89 ? -0.440 14.015 33.316 1.00 63.03 89 GLY A CA 1
ATOM 683 C C . GLY A 1 89 ? 0.545 15.055 33.859 1.00 63.03 89 GLY A C 1
ATOM 684 O O . GLY A 1 89 ? 0.462 16.243 33.563 1.00 63.03 89 GLY A O 1
ATOM 685 N N . LEU A 1 90 ? 1.522 14.598 34.649 1.00 56.91 90 LEU A N 1
ATOM 686 C CA . LEU A 1 90 ? 2.593 15.450 35.195 1.00 56.91 90 LEU A CA 1
ATOM 687 C C . LEU A 1 90 ? 3.655 15.862 34.159 1.00 56.91 90 LEU A C 1
ATOM 689 O O . LEU A 1 90 ? 4.492 16.722 34.437 1.00 56.91 90 LEU A O 1
ATOM 693 N N . ALA A 1 91 ? 3.667 15.220 32.991 1.00 51.41 91 ALA A N 1
ATOM 694 C CA . ALA A 1 91 ? 4.519 15.608 31.876 1.00 51.41 91 ALA A CA 1
ATOM 695 C C . ALA A 1 91 ? 3.890 16.823 31.176 1.00 51.41 91 ALA A C 1
ATOM 697 O O . ALA A 1 91 ? 2.699 16.804 30.886 1.00 51.41 91 ALA A O 1
ATOM 698 N N . GLY A 1 92 ? 4.671 17.882 30.935 1.00 48.78 92 GLY A N 1
ATOM 699 C CA . GLY A 1 92 ? 4.181 19.079 30.242 1.00 48.78 92 GLY A CA 1
ATOM 700 C C . GLY A 1 92 ? 3.606 18.771 28.852 1.00 48.78 92 GLY A C 1
ATOM 701 O O . GLY A 1 92 ? 3.860 17.703 28.295 1.00 48.78 92 GLY A O 1
ATOM 702 N N . GLU A 1 93 ? 2.874 19.732 28.279 1.00 47.97 93 GLU A N 1
ATOM 703 C CA . GLU A 1 93 ? 2.209 19.640 26.961 1.00 47.97 93 GLU A CA 1
ATOM 704 C C . GLU A 1 93 ? 3.140 19.191 25.806 1.00 47.97 93 GLU A C 1
ATOM 706 O O . GLU A 1 93 ? 2.667 18.724 24.775 1.00 47.97 93 GLU A O 1
ATOM 711 N N . ASP A 1 94 ? 4.462 19.250 25.996 1.00 44.66 94 ASP A N 1
ATOM 712 C CA . ASP A 1 94 ? 5.497 18.870 25.027 1.00 44.66 94 ASP A CA 1
ATOM 713 C C . ASP A 1 94 ? 5.692 17.345 24.821 1.00 44.66 94 ASP A C 1
ATOM 715 O O . ASP A 1 94 ? 6.576 16.942 24.062 1.00 44.66 94 ASP A O 1
ATOM 719 N N . VAL A 1 95 ? 4.897 16.476 25.466 1.00 49.34 95 VAL A N 1
ATOM 720 C CA . VAL A 1 95 ? 4.955 15.002 25.301 1.00 49.34 95 VAL A CA 1
ATOM 721 C C . VAL A 1 95 ? 3.684 14.447 24.635 1.00 49.34 95 VAL A C 1
ATOM 723 O O . VAL A 1 95 ? 3.133 13.426 25.048 1.00 49.34 95 VAL A O 1
ATOM 726 N N . GLU A 1 96 ? 3.180 15.098 23.583 1.00 53.41 96 GLU A N 1
ATOM 727 C CA . GLU A 1 96 ? 2.219 14.442 22.686 1.00 53.41 96 GLU A CA 1
ATOM 728 C C . GLU A 1 96 ? 2.957 13.423 21.804 1.00 53.41 96 GLU A C 1
ATOM 730 O O . GLU A 1 96 ? 3.651 13.772 20.847 1.00 53.41 96 GLU A O 1
ATOM 735 N N . VAL A 1 97 ? 2.812 12.137 22.132 1.00 61.47 97 VAL A N 1
ATOM 736 C CA . VAL A 1 97 ? 3.216 11.052 21.233 1.00 61.47 97 VAL A CA 1
ATOM 737 C C . VAL A 1 97 ? 2.191 10.986 20.103 1.00 61.47 97 VAL A C 1
ATOM 739 O O . VAL A 1 97 ? 1.012 10.710 20.330 1.00 61.47 97 VAL A O 1
ATOM 742 N N . GLU A 1 98 ? 2.645 11.275 18.884 1.00 70.19 98 GLU A N 1
ATOM 743 C CA . GLU A 1 98 ? 1.841 11.227 17.661 1.00 70.19 98 GLU A CA 1
ATOM 744 C C . GLU A 1 98 ? 1.076 9.890 17.591 1.00 70.19 98 GLU A C 1
ATOM 746 O O . GLU A 1 98 ? 1.697 8.829 17.582 1.00 70.19 98 GLU A O 1
ATOM 751 N N . GLY A 1 99 ? -0.263 9.929 17.579 1.00 73.44 99 GLY A N 1
ATOM 752 C CA . GLY A 1 99 ? -1.120 8.735 17.497 1.00 73.44 99 GLY A CA 1
ATOM 753 C C . GLY A 1 99 ? -1.799 8.256 18.780 1.00 73.44 99 GLY A C 1
ATOM 754 O O . GLY A 1 99 ? -2.844 7.612 18.682 1.00 73.44 99 GLY A O 1
ATOM 755 N N . ASP A 1 100 ? -1.319 8.633 19.970 1.00 81.12 100 ASP A N 1
ATOM 756 C CA . ASP A 1 100 ? -1.942 8.210 21.242 1.00 81.12 100 ASP A CA 1
ATOM 757 C C . ASP A 1 100 ? -3.388 8.729 21.417 1.00 81.12 100 ASP A C 1
ATOM 759 O O . ASP A 1 100 ? -4.164 8.173 22.196 1.00 81.12 100 ASP A O 1
ATOM 763 N N . GLU A 1 101 ? -3.785 9.742 20.638 1.00 88.31 101 GLU A N 1
ATOM 764 C CA . GLU A 1 101 ? -5.160 10.256 20.560 1.00 88.31 101 GLU A CA 1
ATOM 765 C C . GLU A 1 101 ? -6.184 9.147 20.257 1.00 88.31 101 GLU A C 1
ATOM 767 O O . GLU A 1 101 ? -7.261 9.122 20.851 1.00 88.31 101 GLU A O 1
ATOM 772 N N . VAL A 1 102 ? -5.834 8.167 19.415 1.00 92.25 102 VAL A N 1
ATOM 773 C CA . VAL A 1 102 ? -6.737 7.050 19.087 1.00 92.25 102 VAL A CA 1
ATOM 774 C C . VAL A 1 102 ? -6.991 6.164 20.309 1.00 92.25 102 VAL A C 1
ATOM 776 O O . VAL A 1 102 ? -8.108 5.689 20.504 1.00 92.25 102 VAL A O 1
ATOM 779 N N . PHE A 1 103 ? -5.998 5.967 21.182 1.00 93.31 103 PHE A N 1
ATOM 780 C CA . PHE A 1 103 ? -6.195 5.199 22.415 1.00 93.31 103 PHE A CA 1
ATOM 781 C C . PHE A 1 103 ? -7.144 5.907 23.379 1.00 93.31 103 PHE A C 1
ATOM 783 O O . PHE A 1 103 ? -7.968 5.252 24.013 1.00 93.31 103 PHE A O 1
ATOM 790 N N . LEU A 1 104 ? -7.064 7.237 23.459 1.00 91.25 104 LEU A N 1
ATOM 791 C CA . LEU A 1 104 ? -7.986 8.045 24.258 1.00 91.25 104 LEU A CA 1
ATOM 792 C C . LEU A 1 104 ? -9.419 7.954 23.728 1.00 91.25 104 LEU A C 1
ATOM 794 O O . LEU A 1 104 ? -10.352 7.819 24.516 1.00 91.25 104 LEU A O 1
ATOM 798 N N . GLN A 1 105 ? -9.587 7.957 22.407 1.00 93.81 105 GLN A N 1
ATOM 799 C CA . GLN A 1 105 ? -10.892 7.823 21.754 1.00 93.81 105 GLN A CA 1
ATOM 800 C C . GLN A 1 105 ? -11.474 6.400 21.861 1.00 93.81 105 GLN A C 1
ATOM 802 O O . GLN A 1 105 ? -12.691 6.227 21.880 1.00 93.81 105 GLN A O 1
ATOM 807 N N . LEU A 1 106 ? -10.630 5.368 21.974 1.00 95.75 106 LEU A N 1
ATOM 808 C CA . LEU A 1 106 ? -11.052 3.979 22.219 1.00 95.75 106 LEU A CA 1
ATOM 809 C C . LEU A 1 106 ? -11.323 3.680 23.702 1.00 95.75 106 LEU A C 1
ATOM 811 O O . LEU A 1 106 ? -12.017 2.712 24.020 1.00 95.75 106 LEU A O 1
ATOM 815 N N . LEU A 1 107 ? -10.806 4.505 24.614 1.00 95.06 107 LEU A N 1
ATOM 816 C CA . LEU A 1 107 ? -10.877 4.280 26.055 1.00 95.06 107 LEU A CA 1
ATOM 817 C C . LEU A 1 107 ? -12.307 4.069 26.594 1.00 95.06 107 LEU A C 1
ATOM 819 O O . LEU A 1 107 ? -12.476 3.150 27.400 1.00 95.06 107 LEU A O 1
ATOM 823 N N . PRO A 1 108 ? -13.348 4.816 26.165 1.00 95.44 108 PRO A N 1
ATOM 824 C CA . PRO A 1 108 ? -14.716 4.581 26.634 1.00 95.44 108 PRO A CA 1
ATOM 825 C C . PRO A 1 108 ? -15.215 3.167 26.315 1.00 95.44 108 PRO A C 1
ATOM 827 O O . PRO A 1 108 ? -15.826 2.522 27.166 1.00 95.44 108 PRO A O 1
ATOM 830 N N . HIS A 1 109 ? -14.889 2.650 25.125 1.00 95.94 109 HIS A N 1
ATOM 831 C CA . HIS A 1 109 ? -15.229 1.282 24.725 1.00 95.94 109 HIS A CA 1
ATOM 832 C C . HIS A 1 109 ? -14.479 0.252 25.567 1.00 95.94 109 HIS A C 1
ATOM 834 O O . HIS A 1 109 ? -15.070 -0.727 26.018 1.00 95.94 109 HIS A O 1
ATOM 840 N N . TRP A 1 110 ? -13.192 0.477 25.841 1.00 96.06 110 TRP A N 1
ATOM 841 C CA . TRP A 1 110 ? -12.406 -0.437 26.674 1.00 96.06 110 TRP A CA 1
ATOM 842 C C . TRP A 1 110 ? -12.879 -0.473 28.129 1.00 96.06 110 TRP A C 1
ATOM 844 O O . TRP A 1 110 ? -12.873 -1.545 28.732 1.00 96.06 110 TRP A O 1
ATOM 854 N N . ILE A 1 111 ? -13.310 0.663 28.690 1.00 94.94 111 ILE A N 1
ATOM 855 C CA . ILE A 1 111 ? -13.910 0.714 30.032 1.00 94.94 111 ILE A CA 1
ATOM 856 C C . ILE A 1 111 ? -15.201 -0.110 30.050 1.00 94.94 111 ILE A C 1
ATOM 858 O O . ILE A 1 111 ? -15.346 -0.995 30.891 1.00 94.94 111 ILE A O 1
ATOM 862 N N . GLU A 1 112 ? -16.101 0.129 29.093 1.00 93.94 112 GLU A N 1
ATOM 863 C CA . GLU A 1 112 ? -17.384 -0.575 29.014 1.00 93.94 112 GLU A CA 1
ATOM 864 C C . GLU A 1 112 ? -17.196 -2.098 28.844 1.00 93.94 112 GLU A C 1
ATOM 866 O O . GLU A 1 112 ? -17.859 -2.898 29.505 1.00 93.94 112 GLU A O 1
ATOM 871 N N . GLN A 1 113 ? -16.251 -2.519 27.997 1.00 93.12 113 GLN A N 1
ATOM 872 C CA . GLN A 1 113 ? -15.900 -3.931 27.805 1.00 93.12 113 GLN A CA 1
ATOM 873 C C . GLN A 1 113 ? -15.310 -4.558 29.075 1.00 93.12 113 GLN A C 1
ATOM 875 O O . GLN A 1 113 ? -15.680 -5.675 29.440 1.00 93.12 113 GLN A O 1
ATOM 880 N N . ALA A 1 114 ? -14.414 -3.850 29.768 1.00 90.94 114 ALA A N 1
ATOM 881 C CA . ALA A 1 114 ? -13.826 -4.334 31.013 1.00 90.94 114 ALA A CA 1
ATOM 882 C C . ALA A 1 114 ? -14.877 -4.479 32.128 1.00 90.94 114 ALA A C 1
ATOM 884 O O . ALA A 1 114 ? -14.813 -5.431 32.901 1.00 90.94 114 ALA A O 1
ATOM 885 N N . GLU A 1 115 ? -15.861 -3.580 32.192 1.00 88.62 115 GLU A N 1
ATOM 886 C CA . GLU A 1 115 ? -1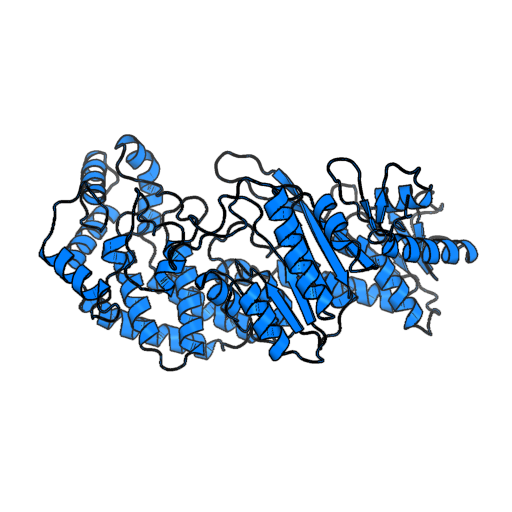6.982 -3.655 33.138 1.00 88.62 115 GLU A CA 1
ATOM 887 C C . GLU A 1 115 ? -17.931 -4.819 32.843 1.00 88.62 115 GLU A C 1
ATOM 889 O O . GLU A 1 115 ? -18.378 -5.485 33.773 1.00 88.62 115 GLU A O 1
ATOM 894 N N . LYS A 1 116 ? -18.196 -5.114 31.564 1.00 86.44 116 LYS A N 1
ATOM 895 C CA . LYS A 1 116 ? -19.015 -6.269 31.156 1.00 86.44 116 LYS A CA 1
ATOM 896 C C . LYS A 1 116 ? -18.337 -7.609 31.459 1.00 86.44 116 LYS A C 1
ATOM 898 O O . LYS A 1 116 ? -19.017 -8.575 31.793 1.00 86.44 116 LYS A O 1
ATOM 903 N N . ASN A 1 117 ? -17.011 -7.666 31.333 1.00 77.75 117 ASN A N 1
ATOM 904 C CA . ASN A 1 117 ? -16.233 -8.899 31.473 1.00 77.75 117 ASN A CA 1
ATOM 905 C C . ASN A 1 117 ? -15.760 -9.181 32.909 1.00 77.75 117 ASN A C 1
ATOM 907 O O . ASN A 1 117 ? -15.289 -10.286 33.181 1.00 77.75 117 ASN A O 1
ATOM 911 N N . SER A 1 118 ? -15.845 -8.209 33.820 1.00 65.81 118 SER A N 1
ATOM 912 C CA . SER A 1 118 ? -15.311 -8.335 35.178 1.00 65.81 118 SER A CA 1
ATOM 913 C C . SER A 1 118 ? -16.397 -8.615 36.219 1.00 65.81 118 SER A C 1
ATOM 915 O O . SER A 1 118 ? -17.318 -7.823 36.399 1.00 65.81 118 SER A O 1
ATOM 917 N N . SER A 1 119 ? -16.225 -9.699 36.981 1.00 56.72 119 SER A N 1
ATOM 918 C CA . SER A 1 119 ? -16.823 -9.871 38.315 1.00 56.72 119 SER A CA 1
ATOM 919 C C . SER A 1 119 ? -15.945 -9.299 39.443 1.00 56.72 119 SER A C 1
ATOM 921 O O . SER A 1 119 ? -16.399 -9.220 40.580 1.00 56.72 119 SER A O 1
ATOM 923 N N . ASP A 1 120 ? -14.709 -8.887 39.135 1.00 51.25 120 ASP A N 1
ATOM 924 C CA . ASP A 1 120 ? -13.661 -8.479 40.079 1.00 51.25 120 ASP A CA 1
ATOM 925 C C . ASP A 1 120 ? -13.379 -6.968 39.967 1.00 51.25 120 ASP A C 1
ATOM 927 O O . ASP A 1 120 ? -12.427 -6.527 39.316 1.00 51.25 120 ASP A O 1
ATOM 931 N N . PHE A 1 121 ? -14.187 -6.141 40.634 1.00 55.97 121 PHE A N 1
ATOM 932 C CA . PHE A 1 121 ? -13.814 -4.748 40.947 1.00 55.97 121 PHE A CA 1
ATOM 933 C C . PHE A 1 121 ? -13.024 -4.620 42.263 1.00 55.97 121 PHE A C 1
ATOM 935 O O . PHE A 1 121 ? -12.739 -3.515 42.725 1.00 55.97 121 PHE A O 1
ATOM 942 N N . GLU A 1 122 ? -12.606 -5.744 42.847 1.00 51.34 122 GLU A N 1
ATOM 943 C CA . GLU A 1 122 ? -11.976 -5.827 44.170 1.00 51.34 122 GLU A CA 1
ATOM 944 C C . GLU A 1 122 ? -10.438 -5.769 44.116 1.00 51.34 122 GLU A C 1
ATOM 946 O O . GLU A 1 122 ? -9.724 -6.577 44.707 1.00 51.34 122 GLU A O 1
ATOM 951 N N . SER A 1 123 ? -9.889 -4.794 43.389 1.00 53.34 123 SER A N 1
ATOM 952 C CA . SER A 1 123 ? -8.498 -4.379 43.585 1.00 53.34 123 SER A CA 1
ATOM 953 C C . SER A 1 123 ? -8.485 -3.180 44.530 1.00 53.34 123 SER A C 1
ATOM 955 O O . SER A 1 123 ? -8.853 -2.077 44.125 1.00 53.34 123 SER A O 1
ATOM 957 N N . ASP A 1 124 ? -8.030 -3.362 45.773 1.00 61.25 124 ASP A N 1
ATOM 958 C CA . ASP A 1 124 ? -7.793 -2.237 46.697 1.00 61.25 124 ASP A CA 1
ATOM 959 C C . ASP A 1 124 ? -6.700 -1.278 46.181 1.00 61.25 124 ASP A C 1
ATOM 961 O O . ASP A 1 124 ? -6.594 -0.141 46.645 1.00 61.25 124 ASP A O 1
ATOM 965 N N . SER A 1 125 ? -5.894 -1.704 45.198 1.00 75.75 125 SER A N 1
ATOM 966 C CA . SER A 1 125 ? -4.860 -0.882 44.573 1.00 75.75 125 SER A CA 1
ATOM 967 C C . SER A 1 125 ? -5.290 -0.334 43.214 1.00 75.75 125 SER A C 1
ATOM 969 O O . SER A 1 125 ? -5.702 -1.067 42.310 1.00 75.75 125 SER A O 1
ATOM 971 N N . TRP A 1 126 ? -5.148 0.981 43.070 1.00 83.31 126 TRP A N 1
ATOM 972 C CA . TRP A 1 126 ? -5.244 1.675 41.794 1.00 83.31 126 TRP A CA 1
ATOM 973 C C . TRP A 1 126 ? -3.980 1.451 40.964 1.00 83.31 126 TRP A C 1
ATOM 975 O O . TRP A 1 126 ? -2.875 1.349 41.499 1.00 83.31 126 TRP A O 1
ATOM 985 N N . GLN A 1 127 ? -4.150 1.387 39.650 1.00 87.19 127 GLN A N 1
ATOM 986 C CA . GLN A 1 127 ? -3.072 1.302 38.672 1.00 87.19 127 GLN A CA 1
ATOM 987 C C . GLN A 1 127 ? -3.151 2.481 37.711 1.00 87.19 127 GLN A C 1
ATOM 989 O O . GLN A 1 127 ? -4.225 3.038 37.508 1.00 87.19 127 GLN A O 1
ATOM 994 N N . GLN A 1 128 ? -2.020 2.820 37.105 1.00 87.00 128 GLN A N 1
ATOM 995 C CA . GLN A 1 128 ? -1.859 4.005 36.273 1.00 87.00 128 GLN A CA 1
ATOM 996 C C . GLN A 1 128 ? -1.175 3.645 34.953 1.00 87.00 128 GLN A C 1
ATOM 998 O O . GLN A 1 128 ? -0.260 2.816 34.927 1.00 87.00 128 GLN A O 1
ATOM 1003 N N . GLU A 1 129 ? -1.600 4.302 33.877 1.00 89.00 129 GLU A N 1
ATOM 1004 C CA . GLU A 1 129 ? -0.928 4.342 32.580 1.00 89.00 129 GLU A CA 1
ATOM 1005 C C . GLU A 1 129 ? -1.017 5.742 31.959 1.00 89.00 129 GLU A C 1
ATOM 1007 O O . GLU A 1 129 ? -1.986 6.467 32.165 1.00 89.00 129 GLU A O 1
ATOM 1012 N N . LEU A 1 130 ? -0.008 6.106 31.166 1.00 85.38 130 LEU A N 1
ATOM 1013 C CA . LEU A 1 130 ? 0.026 7.365 30.411 1.00 85.38 130 LEU A CA 1
ATOM 1014 C C . LEU A 1 130 ? -0.348 7.133 28.942 1.00 85.38 130 LEU A C 1
ATOM 1016 O O . LEU A 1 130 ? 0.127 6.167 28.335 1.00 85.38 130 LEU A O 1
ATOM 1020 N N . LEU A 1 131 ? -1.152 8.033 28.379 1.00 83.44 131 LEU A N 1
ATOM 1021 C CA . LEU A 1 131 ? -1.517 8.129 26.963 1.00 83.44 131 LEU A CA 1
ATOM 1022 C C . LEU A 1 131 ? -1.223 9.566 26.502 1.00 83.44 131 LEU A C 1
ATOM 1024 O O . LEU A 1 131 ? -2.013 10.479 26.744 1.00 83.44 131 LEU A O 1
ATOM 1028 N N . GLY A 1 132 ? -0.048 9.790 25.909 1.00 74.69 132 GLY A N 1
ATOM 1029 C CA . GLY A 1 132 ? 0.501 11.135 25.705 1.00 74.69 132 GLY A CA 1
ATOM 1030 C C . GLY A 1 132 ? 0.604 11.937 27.012 1.00 74.69 132 GLY A C 1
ATOM 1031 O O . GLY A 1 132 ? 1.152 11.461 28.007 1.00 74.69 132 GLY A O 1
ATOM 1032 N N . ALA A 1 133 ? 0.037 13.146 27.012 1.00 75.19 133 ALA A N 1
ATOM 1033 C CA . ALA A 1 133 ? -0.038 14.027 28.181 1.00 75.19 133 ALA A CA 1
ATOM 1034 C C . ALA A 1 133 ? -1.198 13.690 29.140 1.00 75.19 133 ALA A C 1
ATOM 1036 O O . ALA A 1 133 ? -1.399 14.391 30.131 1.00 75.19 133 ALA A O 1
ATOM 1037 N N . ILE A 1 134 ? -1.987 12.650 28.856 1.00 81.19 134 ILE A N 1
ATOM 1038 C CA . ILE A 1 134 ? -3.133 12.252 29.676 1.00 81.19 134 ILE A CA 1
ATOM 1039 C C . ILE A 1 134 ? -2.770 11.044 30.530 1.00 81.19 134 ILE A C 1
ATOM 1041 O O . ILE A 1 134 ? -2.159 10.079 30.070 1.00 81.19 134 ILE A O 1
ATOM 1045 N N . GLU A 1 135 ? -3.194 11.085 31.785 1.00 86.69 135 GLU A N 1
ATOM 1046 C CA . GLU A 1 135 ? -3.055 9.982 32.716 1.00 86.69 135 GLU A CA 1
ATOM 1047 C C . GLU A 1 135 ? -4.387 9.254 32.896 1.00 86.69 135 GLU A C 1
ATOM 1049 O O . GLU A 1 135 ? -5.425 9.868 33.146 1.00 86.69 135 GLU A O 1
ATOM 1054 N N . VAL A 1 136 ? -4.344 7.927 32.783 1.00 89.06 136 VAL A N 1
ATOM 1055 C CA . VAL A 1 136 ? -5.469 7.035 33.051 1.00 89.06 136 VAL A CA 1
ATOM 1056 C C . VAL A 1 136 ? -5.158 6.227 34.300 1.00 89.06 136 VAL A C 1
ATOM 1058 O O . VAL A 1 136 ? -4.269 5.373 34.295 1.00 89.06 136 VAL A O 1
ATOM 1061 N N . THR A 1 137 ? -5.940 6.456 35.350 1.00 89.31 137 THR A N 1
ATOM 1062 C CA . THR A 1 137 ? -5.825 5.739 36.618 1.00 89.31 137 THR A CA 1
ATOM 1063 C C . THR A 1 137 ? -7.090 4.929 36.866 1.00 89.31 137 THR A C 1
ATOM 1065 O O . THR A 1 137 ? -8.199 5.450 36.803 1.00 89.31 137 THR A O 1
ATOM 1068 N N . THR A 1 138 ? -6.960 3.625 37.109 1.00 88.75 138 THR A N 1
ATOM 1069 C CA . THR A 1 138 ? -8.111 2.717 37.227 1.00 88.75 138 THR A CA 1
ATOM 1070 C C . THR A 1 138 ? -7.897 1.601 38.244 1.00 88.75 138 THR A C 1
ATOM 1072 O O . THR A 1 138 ? -6.773 1.160 38.492 1.00 88.75 138 THR A O 1
ATOM 1075 N N . LYS A 1 139 ? -8.997 1.114 38.824 1.00 86.50 139 LYS A N 1
ATOM 1076 C CA . LYS A 1 139 ? -9.034 -0.120 39.626 1.00 86.50 139 LYS A CA 1
ATOM 1077 C C . LYS A 1 139 ? -9.144 -1.388 38.771 1.00 86.50 139 LYS A C 1
ATOM 1079 O O . LYS A 1 139 ? -8.915 -2.487 39.273 1.00 86.50 139 LYS A O 1
ATOM 1084 N N . SER A 1 140 ? -9.489 -1.258 37.488 1.00 87.31 140 SER A N 1
ATOM 1085 C CA . SER A 1 140 ? -9.661 -2.399 36.586 1.00 87.31 140 SER A CA 1
ATOM 1086 C C . SER A 1 140 ? -8.315 -2.917 36.078 1.00 87.31 140 SER A C 1
ATOM 1088 O O . SER A 1 140 ? -7.639 -2.283 35.263 1.00 87.31 140 SER A O 1
ATOM 1090 N N . LYS A 1 141 ? -7.936 -4.120 36.527 1.00 88.12 141 LYS A N 1
ATOM 1091 C CA . LYS A 1 141 ? -6.736 -4.817 36.031 1.00 88.12 141 LYS A CA 1
ATOM 1092 C C . LYS A 1 141 ? -6.846 -5.150 34.543 1.00 88.12 141 LYS A C 1
ATOM 1094 O O . LYS A 1 141 ? -5.845 -5.080 33.832 1.00 88.12 141 LYS A O 1
ATOM 1099 N N . GLU A 1 142 ? -8.049 -5.486 34.077 1.00 90.19 142 GLU A N 1
ATOM 1100 C CA . GLU A 1 142 ? -8.290 -5.828 32.674 1.00 90.19 142 GLU A CA 1
ATOM 1101 C C . GLU A 1 142 ? -8.131 -4.606 31.764 1.00 90.19 142 GLU A C 1
ATOM 1103 O O . GLU A 1 142 ? -7.471 -4.694 30.730 1.00 90.19 142 GLU A O 1
ATOM 1108 N N . LEU A 1 143 ? -8.620 -3.435 32.191 1.00 93.06 143 LEU A N 1
ATOM 1109 C CA . LEU A 1 143 ? -8.457 -2.195 31.431 1.00 93.06 143 LEU A CA 1
ATOM 1110 C C . LEU A 1 143 ? -6.978 -1.821 31.260 1.00 93.06 143 LEU A C 1
ATOM 1112 O O . LEU A 1 143 ? -6.530 -1.545 30.148 1.00 93.06 143 LEU A O 1
ATOM 1116 N N . ILE A 1 144 ? -6.186 -1.868 32.336 1.00 91.81 144 ILE A N 1
ATOM 1117 C CA . ILE A 1 144 ? -4.744 -1.576 32.254 1.00 91.81 144 ILE A CA 1
ATOM 1118 C C . ILE A 1 144 ? -4.025 -2.579 31.359 1.00 91.81 144 ILE A C 1
ATOM 1120 O O . ILE A 1 144 ? -3.162 -2.200 30.564 1.00 91.81 144 ILE A O 1
ATOM 1124 N N . LYS A 1 145 ? -4.382 -3.862 31.453 1.00 93.00 145 LYS A N 1
ATOM 1125 C CA . LYS A 1 145 ? -3.829 -4.898 30.580 1.00 93.00 145 LYS A CA 1
ATOM 1126 C C . LYS A 1 145 ? -4.152 -4.613 29.109 1.00 93.00 145 LYS A C 1
ATOM 1128 O O . LYS A 1 145 ? -3.245 -4.694 28.281 1.00 93.00 145 LYS A O 1
ATOM 1133 N N . ARG A 1 146 ? -5.391 -4.214 28.789 1.00 94.56 146 ARG A N 1
ATOM 1134 C CA . ARG A 1 146 ? -5.821 -3.815 27.436 1.00 94.56 146 ARG A CA 1
ATOM 1135 C C . ARG A 1 146 ? -5.043 -2.607 26.910 1.00 94.56 146 ARG A C 1
ATOM 1137 O O . ARG A 1 146 ? -4.588 -2.656 25.765 1.00 94.56 146 ARG A O 1
ATOM 1144 N N . ILE A 1 147 ? -4.850 -1.572 27.734 1.00 94.56 147 ILE A N 1
ATOM 1145 C CA . ILE A 1 147 ? -4.086 -0.360 27.383 1.00 94.56 147 ILE A CA 1
ATOM 1146 C C . ILE A 1 147 ? -2.616 -0.705 27.106 1.00 94.56 147 ILE A C 1
ATOM 1148 O O . ILE A 1 147 ? -2.073 -0.348 26.059 1.00 94.56 147 ILE A O 1
ATOM 1152 N N . ARG A 1 148 ? -1.963 -1.447 28.013 1.00 94.38 148 ARG A N 1
ATOM 1153 C CA . ARG A 1 148 ? -0.559 -1.869 27.854 1.00 94.38 148 ARG A CA 1
ATOM 1154 C C . ARG A 1 148 ? -0.353 -2.721 26.607 1.00 94.38 148 ARG A C 1
ATOM 1156 O O . ARG A 1 148 ? 0.641 -2.540 25.904 1.00 94.38 148 ARG A O 1
ATOM 1163 N N . LEU A 1 149 ? -1.291 -3.625 26.323 1.00 94.69 149 LEU A N 1
ATOM 1164 C CA . LEU A 1 149 ? -1.254 -4.461 25.128 1.00 94.69 149 LEU A CA 1
ATOM 1165 C C . LEU A 1 149 ? -1.348 -3.618 23.847 1.00 94.69 149 LEU A C 1
ATOM 1167 O O . LEU A 1 149 ? -0.533 -3.822 22.949 1.00 94.69 149 LEU A O 1
ATOM 1171 N N . ALA A 1 150 ? -2.264 -2.641 23.793 1.00 94.12 150 ALA A N 1
ATOM 1172 C CA . ALA A 1 150 ? -2.406 -1.721 22.658 1.00 94.12 150 ALA A CA 1
ATOM 1173 C C . ALA A 1 150 ? -1.096 -0.970 22.376 1.00 94.12 150 ALA A C 1
ATOM 1175 O O . ALA A 1 150 ? -0.553 -1.017 21.271 1.00 94.12 150 ALA A O 1
ATOM 1176 N N . LYS A 1 151 ? -0.532 -0.343 23.419 1.00 92.31 151 LYS A N 1
ATOM 1177 C CA . LYS A 1 151 ? 0.729 0.410 23.341 1.00 92.31 151 LYS A CA 1
ATOM 1178 C C . LYS A 1 151 ? 1.886 -0.475 22.886 1.00 92.31 151 LYS A C 1
ATOM 1180 O O . LYS A 1 151 ? 2.690 -0.065 22.051 1.00 92.31 151 LYS A O 1
ATOM 1185 N N . SER A 1 152 ? 1.973 -1.695 23.419 1.00 91.81 152 SER A N 1
ATOM 1186 C CA . SER A 1 152 ? 3.022 -2.647 23.052 1.00 91.81 152 SER A CA 1
ATOM 1187 C C . SER A 1 152 ? 2.931 -3.054 21.580 1.00 91.81 152 SER A C 1
ATOM 1189 O O . SER A 1 152 ? 3.949 -3.010 20.892 1.00 91.81 152 SER A O 1
ATOM 1191 N N . ARG A 1 153 ? 1.734 -3.381 21.074 1.00 90.31 153 ARG A N 1
ATOM 1192 C CA . ARG A 1 153 ? 1.525 -3.740 19.661 1.00 90.31 153 ARG A CA 1
ATOM 1193 C C . ARG A 1 153 ? 1.890 -2.602 18.716 1.00 90.31 153 ARG A C 1
ATOM 1195 O O . ARG A 1 153 ? 2.650 -2.816 17.772 1.00 90.31 153 ARG A O 1
ATOM 1202 N N . VAL A 1 154 ? 1.410 -1.390 18.999 1.00 89.81 154 VAL A N 1
ATOM 1203 C CA . VAL A 1 154 ? 1.721 -0.208 18.184 1.00 89.81 154 VAL A CA 1
ATOM 1204 C C . VAL A 1 154 ? 3.221 0.088 18.194 1.00 89.81 154 VAL A C 1
ATOM 1206 O O . VAL A 1 154 ? 3.821 0.234 17.129 1.00 89.81 154 VAL A O 1
ATOM 1209 N N . SER A 1 155 ? 3.858 0.074 19.368 1.00 87.38 155 SER A N 1
ATOM 1210 C CA . SER A 1 155 ? 5.303 0.299 19.500 1.00 87.38 155 SER A CA 1
ATOM 1211 C C . SER A 1 155 ? 6.133 -0.749 18.751 1.00 87.38 155 SER A C 1
ATOM 1213 O O . SER A 1 155 ? 7.057 -0.396 18.015 1.00 87.38 155 SER A O 1
ATOM 1215 N N . LEU A 1 156 ? 5.785 -2.036 18.852 1.00 85.19 156 LEU A N 1
ATOM 1216 C CA . LEU A 1 156 ? 6.457 -3.110 18.109 1.00 85.19 156 LEU A CA 1
ATOM 1217 C C . LEU A 1 156 ? 6.294 -2.950 16.593 1.00 85.19 156 LEU A C 1
ATOM 1219 O O . LEU A 1 156 ? 7.238 -3.192 15.842 1.00 85.19 156 LEU A O 1
ATOM 1223 N N . SER A 1 157 ? 5.123 -2.506 16.132 1.00 82.38 157 SER A N 1
ATOM 1224 C CA . SER A 1 157 ? 4.892 -2.262 14.709 1.00 82.38 157 SER A CA 1
ATOM 1225 C C . SER A 1 157 ? 5.708 -1.071 14.192 1.00 82.38 157 SER A C 1
ATOM 1227 O O . SER A 1 157 ? 6.391 -1.197 13.177 1.00 82.38 157 SER A O 1
ATOM 1229 N N . LEU A 1 158 ? 5.702 0.061 14.906 1.00 80.12 158 LEU A N 1
ATOM 1230 C CA . LEU A 1 158 ? 6.401 1.290 14.500 1.00 80.12 158 LEU A CA 1
ATOM 1231 C C . LEU A 1 158 ? 7.930 1.207 14.655 1.00 80.12 158 LEU A C 1
ATOM 1233 O O . LEU A 1 158 ? 8.665 1.821 13.883 1.00 80.12 158 LEU A O 1
ATOM 1237 N N . SER A 1 159 ? 8.430 0.455 15.641 1.00 69.75 159 SER A N 1
ATOM 1238 C CA . SER A 1 159 ? 9.873 0.316 15.907 1.00 69.75 159 SER A CA 1
ATOM 1239 C C . SER A 1 159 ? 10.601 -0.606 14.928 1.00 69.75 159 SER A C 1
ATOM 1241 O O . SER A 1 159 ? 11.836 -0.594 14.884 1.00 69.75 159 SER A O 1
ATOM 1243 N N . SER A 1 160 ? 9.873 -1.370 14.110 1.00 63.62 160 SER A N 1
ATOM 1244 C CA . SER A 1 160 ? 10.467 -2.249 13.105 1.00 63.62 160 SER A CA 1
ATOM 1245 C C . SER A 1 160 ? 11.079 -1.432 11.943 1.00 63.62 160 SER A C 1
ATOM 1247 O O . SER A 1 160 ? 10.495 -1.207 10.891 1.00 63.62 160 SER A O 1
ATOM 1249 N N . ARG A 1 161 ? 12.309 -0.934 12.138 1.00 45.25 161 ARG A N 1
ATOM 1250 C CA . ARG A 1 161 ? 13.053 -0.133 11.137 1.00 45.25 161 ARG A CA 1
ATOM 1251 C C . ARG A 1 161 ? 13.389 -0.924 9.868 1.00 45.25 161 ARG A C 1
ATOM 1253 O O . ARG A 1 161 ? 13.440 -0.345 8.789 1.00 45.25 161 ARG A O 1
ATOM 1260 N N . VAL A 1 162 ? 13.589 -2.238 10.000 1.00 45.66 162 VAL A N 1
ATOM 1261 C CA . VAL A 1 162 ? 13.813 -3.168 8.873 1.00 45.66 162 VAL A CA 1
ATOM 1262 C C . VAL A 1 162 ? 12.583 -3.202 7.961 1.00 45.66 162 VAL A C 1
ATOM 1264 O O . VAL A 1 162 ? 12.712 -3.091 6.749 1.00 45.66 162 VAL A O 1
ATOM 1267 N N . THR A 1 163 ? 11.404 -3.169 8.579 1.00 49.09 163 THR A N 1
ATOM 1268 C CA . THR A 1 163 ? 10.080 -3.125 7.961 1.00 49.09 163 THR A CA 1
ATOM 1269 C C . THR A 1 163 ? 9.873 -1.841 7.140 1.00 49.09 163 THR A C 1
ATOM 1271 O O . THR A 1 163 ? 9.385 -1.910 6.020 1.00 49.09 163 THR A O 1
ATOM 1274 N N . GLN A 1 164 ? 10.318 -0.661 7.587 1.00 50.12 164 GLN A N 1
ATOM 1275 C CA . GLN A 1 164 ? 10.229 0.559 6.759 1.00 50.12 164 GLN A CA 1
ATOM 1276 C C . GLN A 1 164 ? 11.195 0.556 5.560 1.00 50.12 164 GLN A C 1
ATOM 1278 O O . GLN A 1 164 ? 10.875 1.123 4.508 1.00 50.12 164 GLN A O 1
ATOM 1283 N N . PHE A 1 165 ? 12.363 -0.082 5.706 1.00 48.91 165 PHE A N 1
ATOM 1284 C CA . PHE A 1 165 ? 13.363 -0.171 4.644 1.00 48.91 165 PHE A CA 1
ATOM 1285 C C . PHE A 1 165 ? 12.978 -1.202 3.586 1.00 48.91 165 PHE A C 1
ATOM 1287 O O . PHE A 1 165 ? 12.966 -0.836 2.426 1.00 48.91 165 PHE A O 1
ATOM 1294 N N . SER A 1 166 ? 12.606 -2.433 3.947 1.00 46.25 166 SER A N 1
ATOM 1295 C CA . SER A 1 166 ? 12.321 -3.543 3.017 1.00 46.25 166 SER A CA 1
ATOM 1296 C C . SER A 1 166 ? 11.048 -3.337 2.176 1.00 46.25 166 SER A C 1
ATOM 1298 O O . SER A 1 166 ? 11.026 -3.682 0.992 1.00 46.25 166 SER A O 1
ATOM 1300 N N . ARG A 1 167 ? 10.019 -2.702 2.757 1.00 52.75 167 ARG A N 1
ATOM 1301 C CA . ARG A 1 167 ? 8.638 -2.620 2.235 1.00 52.75 167 ARG A CA 1
ATOM 1302 C C . ARG A 1 167 ? 8.327 -1.433 1.332 1.00 52.75 167 ARG A C 1
ATOM 1304 O O . ARG A 1 167 ? 7.232 -1.377 0.776 1.00 52.75 167 ARG A O 1
ATOM 1311 N N . SER A 1 168 ? 9.220 -0.453 1.226 1.00 54.91 168 SER A N 1
ATOM 1312 C CA . SER A 1 168 ? 8.903 0.808 0.557 1.00 54.91 168 SER A CA 1
ATOM 1313 C C . SER A 1 168 ? 9.343 0.813 -0.908 1.00 54.91 168 SER A C 1
ATOM 1315 O O . SER A 1 168 ? 10.424 1.276 -1.258 1.00 54.91 168 SER A O 1
ATOM 1317 N N . ALA A 1 169 ? 8.428 0.432 -1.803 1.00 56.19 169 ALA A N 1
ATOM 1318 C CA . ALA A 1 169 ? 8.273 1.289 -2.973 1.00 56.19 169 ALA A CA 1
ATOM 1319 C C . ALA A 1 169 ? 7.886 2.679 -2.441 1.00 56.19 169 ALA A C 1
ATOM 1321 O O . ALA A 1 169 ? 7.060 2.776 -1.529 1.00 56.19 169 ALA A O 1
ATOM 1322 N N . HIS A 1 170 ? 8.511 3.748 -2.932 1.00 64.75 170 HIS A N 1
ATOM 1323 C CA . HIS A 1 170 ? 8.182 5.106 -2.500 1.00 64.75 170 HIS A CA 1
ATOM 1324 C C . HIS A 1 170 ? 6.759 5.453 -2.963 1.00 64.75 170 HIS A C 1
ATOM 1326 O O . HIS A 1 170 ? 6.532 6.012 -4.035 1.00 64.75 170 HIS A O 1
ATOM 1332 N N . TYR A 1 171 ? 5.785 5.076 -2.140 1.00 71.06 171 TYR A N 1
ATOM 1333 C CA . TYR A 1 171 ? 4.369 5.235 -2.404 1.00 71.06 171 TYR A CA 1
ATOM 1334 C C . TYR A 1 171 ? 3.830 6.407 -1.593 1.00 71.06 171 TYR A C 1
ATOM 1336 O O . TYR A 1 171 ? 3.921 6.445 -0.363 1.00 71.06 171 TYR A O 1
ATOM 1344 N N . MET A 1 172 ? 3.282 7.389 -2.293 1.00 70.69 172 MET A N 1
ATOM 1345 C CA . MET A 1 172 ? 2.770 8.606 -1.693 1.00 70.69 172 MET A CA 1
ATOM 1346 C C . MET A 1 172 ? 1.437 8.303 -1.009 1.00 70.69 172 MET A C 1
ATOM 1348 O O . MET A 1 172 ? 0.613 7.576 -1.551 1.00 70.69 172 MET A O 1
ATOM 1352 N N . GLY A 1 173 ? 1.240 8.843 0.194 1.00 72.19 173 GLY A N 1
ATOM 1353 C CA . GLY A 1 173 ? 0.021 8.603 0.971 1.00 72.19 173 GLY A CA 1
ATOM 1354 C C . GLY A 1 173 ? -0.008 7.277 1.738 1.00 72.19 173 GLY A C 1
ATOM 1355 O O . GLY A 1 173 ? -1.059 6.930 2.271 1.00 72.19 173 GLY A O 1
ATOM 1356 N N . SER A 1 174 ? 1.120 6.554 1.833 1.00 79.69 174 SER A N 1
ATOM 1357 C CA . SER A 1 174 ? 1.202 5.312 2.613 1.00 79.69 174 SER A CA 1
ATOM 1358 C C . SER A 1 174 ? 0.730 5.502 4.059 1.00 79.69 174 SER A C 1
ATOM 1360 O O . SER A 1 174 ? 1.181 6.403 4.767 1.00 79.69 174 SER A O 1
ATOM 1362 N N . LYS A 1 175 ? -0.135 4.592 4.511 1.00 83.75 175 LYS A N 1
ATOM 1363 C CA . LYS A 1 175 ? -0.704 4.556 5.863 1.00 83.75 175 LYS A CA 1
ATOM 1364 C C . LYS A 1 175 ? 0.115 3.732 6.855 1.00 83.75 175 LYS A C 1
ATOM 1366 O O . LYS A 1 175 ? -0.401 3.345 7.895 1.00 83.75 175 LYS A O 1
ATOM 1371 N N . ALA A 1 176 ? 1.403 3.505 6.590 1.00 84.19 176 ALA A N 1
ATOM 1372 C CA . ALA A 1 176 ? 2.278 2.734 7.478 1.00 84.19 176 ALA A CA 1
ATOM 1373 C C . ALA A 1 176 ? 2.327 3.275 8.922 1.00 84.19 176 ALA A C 1
ATOM 1375 O O . ALA A 1 176 ? 2.423 2.492 9.863 1.00 84.19 176 ALA A O 1
ATOM 1376 N N . PHE A 1 177 ? 2.230 4.599 9.098 1.00 84.69 177 PHE A N 1
ATOM 1377 C CA . PHE A 1 177 ? 2.139 5.223 10.421 1.00 84.69 177 PHE A CA 1
ATOM 1378 C C . PHE A 1 177 ? 0.768 5.015 11.084 1.00 84.69 177 PHE A C 1
ATOM 1380 O O . PHE A 1 177 ? 0.705 4.690 12.264 1.00 84.69 177 PHE A O 1
ATOM 1387 N N . LEU A 1 178 ? -0.325 5.184 10.330 1.00 87.62 178 LEU A N 1
ATOM 1388 C CA . LEU A 1 178 ? -1.693 5.099 10.854 1.00 87.62 178 LEU A CA 1
ATOM 1389 C C . LEU A 1 178 ? -2.135 3.649 11.111 1.00 87.62 178 LEU A C 1
ATOM 1391 O O . LEU A 1 178 ? -2.916 3.382 12.021 1.00 87.62 178 LEU A O 1
ATOM 1395 N N . GLY A 1 179 ? -1.634 2.701 10.320 1.00 91.00 179 GLY A N 1
ATOM 1396 C CA . GLY A 1 179 ? -2.090 1.316 10.310 1.00 91.00 179 GLY A CA 1
ATOM 1397 C C . GLY A 1 179 ? -2.088 0.607 11.671 1.00 91.00 179 GLY A C 1
ATOM 1398 O O . GLY A 1 179 ? -3.076 -0.067 11.960 1.00 91.00 179 GLY A O 1
ATOM 1399 N N . PRO A 1 180 ? -1.078 0.763 12.555 1.00 91.94 180 PRO A N 1
ATOM 1400 C CA . PRO A 1 180 ? -1.117 0.151 13.883 1.00 91.94 180 PRO A CA 1
ATOM 1401 C C . PRO A 1 180 ? -2.288 0.660 14.737 1.00 91.94 180 PRO A C 1
ATOM 1403 O O . PRO A 1 180 ? -2.873 -0.109 15.493 1.00 91.94 180 PRO A O 1
ATOM 1406 N N . TYR A 1 181 ? -2.685 1.924 14.577 1.00 93.75 181 TYR A N 1
ATOM 1407 C CA . TYR A 1 181 ? -3.850 2.492 15.259 1.00 93.75 181 TYR A CA 1
ATOM 1408 C C . TYR A 1 181 ? -5.168 2.002 14.645 1.00 93.75 181 TYR A C 1
ATOM 1410 O O . TYR A 1 181 ? -6.095 1.674 15.383 1.00 93.75 181 TYR A O 1
ATOM 1418 N N . LEU A 1 182 ? -5.238 1.850 13.314 1.00 95.25 182 LEU A N 1
ATOM 1419 C CA . LEU A 1 182 ? -6.379 1.198 12.646 1.00 95.25 182 LEU A CA 1
ATOM 1420 C C . LEU A 1 182 ? -6.557 -0.246 13.127 1.00 95.25 182 LEU A C 1
ATOM 1422 O O . LEU A 1 182 ? -7.679 -0.685 13.358 1.00 95.25 182 LEU A O 1
ATOM 1426 N N . SER A 1 183 ? -5.455 -0.969 13.341 1.00 95.31 183 SER A N 1
ATOM 1427 C CA . SER A 1 183 ? -5.468 -2.312 13.929 1.00 95.31 183 SER A CA 1
ATOM 1428 C C . SER A 1 183 ? -6.069 -2.320 15.337 1.00 95.31 183 SER A C 1
ATOM 1430 O O . SER A 1 183 ? -6.787 -3.248 15.696 1.00 95.31 183 SER A O 1
ATOM 1432 N N . GLU A 1 184 ? -5.817 -1.291 16.148 1.00 96.12 184 GLU A N 1
ATOM 1433 C CA . GLU A 1 184 ? -6.380 -1.194 17.500 1.00 96.12 184 GLU A CA 1
ATOM 1434 C C . GLU A 1 184 ? -7.864 -0.807 17.508 1.00 96.12 184 GLU A C 1
ATOM 1436 O O . GLU A 1 184 ? -8.617 -1.306 18.352 1.00 96.12 184 GLU A O 1
ATOM 1441 N N . ILE A 1 185 ? -8.312 -0.011 16.530 1.00 96.94 185 ILE A N 1
ATOM 1442 C CA . ILE A 1 185 ? -9.743 0.178 16.255 1.00 96.94 185 ILE A CA 1
ATOM 1443 C C . ILE A 1 185 ? -10.360 -1.182 15.909 1.00 96.94 185 ILE A C 1
ATOM 1445 O O . ILE A 1 185 ? -11.304 -1.612 16.568 1.00 96.94 185 ILE A O 1
ATOM 1449 N N . MET A 1 186 ? -9.770 -1.917 14.962 1.00 97.06 186 MET A N 1
ATOM 1450 C CA . MET A 1 186 ? -10.251 -3.240 14.554 1.00 97.06 186 MET A CA 1
ATOM 1451 C C . MET A 1 186 ? -10.343 -4.227 15.727 1.00 97.06 186 MET A C 1
ATOM 1453 O O . MET A 1 186 ? -11.395 -4.823 15.938 1.00 97.06 186 MET A O 1
ATOM 1457 N N . HIS A 1 187 ? -9.302 -4.335 16.558 1.00 96.38 187 HIS A N 1
ATOM 1458 C CA . HIS A 1 187 ? -9.306 -5.187 17.756 1.00 96.38 187 HIS A CA 1
ATOM 1459 C C . HIS A 1 187 ? -10.398 -4.842 18.770 1.00 96.38 187 HIS A C 1
ATOM 1461 O O . HIS A 1 187 ? -10.767 -5.691 19.577 1.00 96.38 187 HIS A O 1
ATOM 1467 N N . THR A 1 188 ? -10.871 -3.597 18.785 1.00 96.31 188 THR A N 1
ATOM 1468 C CA . THR A 1 188 ? -11.887 -3.152 19.743 1.00 96.31 188 THR A CA 1
ATOM 1469 C C . THR A 1 188 ? -13.288 -3.591 19.328 1.00 96.31 188 THR A C 1
ATOM 1471 O O . THR A 1 188 ? -14.115 -3.857 20.198 1.00 96.31 188 THR A O 1
ATOM 1474 N N . PHE A 1 189 ? -13.552 -3.698 18.023 1.00 95.31 189 PHE A N 1
ATOM 1475 C CA . PHE A 1 189 ? -14.897 -3.953 17.493 1.00 95.31 189 PHE A CA 1
ATOM 1476 C C . PHE A 1 189 ? -15.072 -5.318 16.825 1.00 95.31 189 PHE A C 1
ATOM 1478 O O . PHE A 1 189 ? -16.209 -5.756 16.656 1.00 95.31 189 PHE A O 1
ATOM 1485 N N . PHE A 1 190 ? -13.983 -5.989 16.453 1.00 96.06 190 PHE A N 1
ATOM 1486 C CA . PHE A 1 190 ? -14.028 -7.194 15.633 1.00 96.06 190 PHE A CA 1
ATOM 1487 C C . PHE A 1 190 ? -13.306 -8.373 16.275 1.00 96.06 190 PHE A C 1
ATOM 1489 O O . PHE A 1 190 ? -12.290 -8.235 16.958 1.00 96.06 190 PHE A O 1
ATOM 1496 N N . SER A 1 191 ? -13.846 -9.560 16.012 1.00 94.62 191 SER A N 1
ATOM 1497 C CA . SER A 1 191 ? -13.258 -10.833 16.419 1.00 94.62 191 SER A CA 1
ATOM 1498 C C . SER A 1 191 ? -12.030 -11.181 15.556 1.00 94.62 191 SER A C 1
ATOM 1500 O O . SER A 1 191 ? -11.925 -10.692 14.425 1.00 94.62 191 SER A O 1
ATOM 1502 N N . PRO A 1 192 ? -11.101 -12.031 16.028 1.00 93.19 192 PRO A N 1
ATOM 1503 C CA . PRO A 1 192 ? -9.990 -12.538 15.213 1.00 93.19 192 PRO A CA 1
ATOM 1504 C C . PRO A 1 192 ? -10.417 -13.329 13.961 1.00 93.19 192 PRO A C 1
ATOM 1506 O O . PRO A 1 192 ? -9.624 -13.481 13.032 1.00 93.19 192 PRO A O 1
ATOM 1509 N N . GLU A 1 193 ? -11.649 -13.843 13.920 1.00 95.69 193 GLU A N 1
ATOM 1510 C CA . GLU A 1 193 ? -12.205 -14.602 12.792 1.00 95.69 193 GLU A CA 1
ATOM 1511 C C . GLU A 1 193 ? -12.662 -13.705 11.629 1.00 95.69 193 GLU A C 1
ATOM 1513 O O . GLU A 1 193 ? -12.795 -14.190 10.497 1.00 95.69 193 GLU A O 1
ATOM 1518 N N . THR A 1 194 ? -12.853 -12.407 11.903 1.00 97.56 194 THR A N 1
ATOM 1519 C CA . THR A 1 194 ? -13.251 -11.379 10.929 1.00 97.56 194 THR A CA 1
ATOM 1520 C C . THR A 1 194 ? -12.321 -11.393 9.718 1.00 97.56 194 THR A C 1
ATOM 1522 O O . THR A 1 194 ? -11.095 -11.436 9.843 1.00 97.56 194 THR A O 1
ATOM 1525 N N . ILE A 1 195 ? -12.911 -11.326 8.531 1.00 98.19 195 ILE A N 1
ATOM 1526 C CA . ILE A 1 195 ? -12.193 -11.155 7.273 1.00 98.19 195 ILE A CA 1
ATOM 1527 C C . ILE A 1 195 ? -12.015 -9.663 7.008 1.00 98.19 195 ILE A C 1
ATOM 1529 O O . ILE A 1 195 ? -12.977 -8.895 7.068 1.00 98.19 195 ILE A O 1
ATOM 1533 N N . VAL A 1 196 ? -10.789 -9.256 6.685 1.00 98.44 196 VAL A N 1
ATOM 1534 C CA . VAL A 1 196 ? -10.486 -7.882 6.282 1.00 98.44 196 VAL A CA 1
ATOM 1535 C C . VAL A 1 196 ? -10.356 -7.813 4.770 1.00 98.44 196 VAL A C 1
ATOM 1537 O O . VAL A 1 196 ? -9.540 -8.520 4.179 1.00 98.44 196 VAL A O 1
ATOM 1540 N N . LEU A 1 197 ? -11.151 -6.945 4.149 1.00 98.31 197 LEU A N 1
ATOM 1541 C CA . LEU A 1 197 ? -11.070 -6.646 2.724 1.00 98.31 197 LEU A CA 1
ATOM 1542 C C . LEU A 1 197 ? -10.535 -5.224 2.527 1.00 98.31 197 LEU A C 1
ATOM 1544 O O . LEU A 1 197 ? -11.257 -4.257 2.732 1.00 98.31 197 LEU A O 1
ATOM 1548 N N . ASP A 1 198 ? -9.272 -5.103 2.133 1.00 97.81 198 ASP A N 1
ATOM 1549 C CA . ASP A 1 198 ? -8.604 -3.836 1.835 1.00 97.81 198 ASP A CA 1
ATOM 1550 C C . ASP A 1 198 ? -8.885 -3.421 0.382 1.00 97.81 198 ASP A C 1
ATOM 1552 O O . ASP A 1 198 ? -8.322 -3.978 -0.569 1.00 97.81 198 ASP A O 1
ATOM 1556 N N . LEU A 1 199 ? -9.807 -2.472 0.209 1.00 95.00 199 LEU A N 1
ATOM 1557 C CA . LEU A 1 199 ? -10.143 -1.887 -1.082 1.00 95.00 199 LEU A CA 1
ATOM 1558 C C . LEU A 1 199 ? -9.277 -0.652 -1.333 1.00 95.00 199 LEU A C 1
ATOM 1560 O O . LEU A 1 199 ? -9.318 0.307 -0.565 1.00 95.00 199 LEU A O 1
ATOM 1564 N N . MET A 1 200 ? -8.610 -0.636 -2.491 1.00 92.44 200 MET A N 1
ATOM 1565 C CA . MET A 1 200 ? -7.649 0.403 -2.894 1.00 92.44 200 MET A CA 1
ATOM 1566 C C . MET A 1 200 ? -6.367 0.341 -2.059 1.00 92.44 200 MET A C 1
ATOM 1568 O O . MET A 1 200 ? -5.887 1.344 -1.537 1.00 92.44 200 MET A O 1
ATOM 1572 N N . CYS A 1 201 ? -5.804 -0.865 -1.952 1.00 92.25 201 CYS A N 1
ATOM 1573 C CA . CYS A 1 201 ? -4.718 -1.170 -1.025 1.00 92.25 201 CYS A CA 1
ATOM 1574 C C . CYS A 1 201 ? -3.430 -0.365 -1.267 1.00 92.25 201 CYS A C 1
ATOM 1576 O O . CYS A 1 201 ? -2.586 -0.267 -0.371 1.00 92.25 201 CYS A O 1
ATOM 1578 N N . GLY A 1 202 ? -3.238 0.212 -2.460 1.00 90.25 202 GLY A N 1
ATOM 1579 C CA . GLY A 1 202 ? -2.166 1.160 -2.745 1.00 90.25 202 GLY A CA 1
ATOM 1580 C C . GLY A 1 202 ? -0.768 0.614 -2.434 1.00 90.25 202 GLY A C 1
ATOM 1581 O O . GLY A 1 202 ? -0.241 -0.218 -3.171 1.00 90.25 202 GLY A O 1
ATOM 1582 N N . SER A 1 203 ? -0.149 1.103 -1.353 1.00 88.12 203 SER A N 1
ATOM 1583 C CA . SER A 1 203 ? 1.171 0.640 -0.885 1.00 88.12 203 SER A CA 1
ATOM 1584 C C . SER A 1 203 ? 1.160 -0.733 -0.200 1.00 88.12 203 SER A C 1
ATOM 1586 O O . SER A 1 203 ? 2.222 -1.312 0.014 1.00 88.12 203 SER A O 1
ATOM 1588 N N . GLY A 1 204 ? -0.011 -1.225 0.209 1.00 91.81 204 GLY A N 1
ATOM 1589 C CA . GLY A 1 204 ? -0.159 -2.480 0.941 1.00 91.81 204 GLY A CA 1
ATOM 1590 C C . GLY A 1 204 ? 0.164 -2.415 2.436 1.00 91.81 204 GLY A C 1
ATOM 1591 O O . GLY A 1 204 ? 0.049 -3.420 3.134 1.00 91.81 204 GLY A O 1
ATOM 1592 N N . ALA A 1 205 ? 0.586 -1.253 2.949 1.00 90.56 205 ALA A N 1
ATOM 1593 C CA . ALA A 1 205 ? 1.032 -1.109 4.334 1.00 90.56 205 ALA A CA 1
ATOM 1594 C C . ALA A 1 205 ? -0.052 -1.507 5.350 1.00 90.56 205 ALA A C 1
ATOM 1596 O O . ALA A 1 205 ? 0.236 -2.236 6.301 1.00 90.56 205 ALA A O 1
ATOM 1597 N N . THR A 1 206 ? -1.298 -1.076 5.133 1.00 92.69 206 THR A N 1
ATOM 1598 C CA . THR A 1 206 ? -2.411 -1.428 6.021 1.00 92.69 206 THR A CA 1
ATOM 1599 C C . THR A 1 206 ? -2.789 -2.903 5.881 1.00 92.69 206 THR A C 1
ATOM 1601 O O . THR A 1 206 ? -2.947 -3.574 6.901 1.00 92.69 206 THR A O 1
ATOM 1604 N N . SER A 1 207 ? -2.814 -3.453 4.658 1.00 95.06 207 SER A N 1
ATOM 1605 C CA . SER A 1 207 ? -3.048 -4.889 4.429 1.00 95.06 207 SER A CA 1
ATOM 1606 C C . SER A 1 207 ? -2.039 -5.752 5.196 1.00 95.06 207 SER A C 1
ATOM 1608 O O . SER A 1 207 ? -2.413 -6.712 5.871 1.00 95.06 207 SER A O 1
ATOM 1610 N N . GLY A 1 208 ? -0.759 -5.367 5.159 1.00 93.38 208 GLY A N 1
ATOM 1611 C CA . GLY A 1 208 ? 0.312 -6.017 5.911 1.00 93.38 208 GLY A CA 1
ATOM 1612 C C . GLY A 1 208 ? 0.100 -5.988 7.420 1.00 93.38 208 GLY A C 1
ATOM 1613 O O . GLY A 1 208 ? 0.313 -6.996 8.091 1.00 93.38 208 GLY A O 1
ATOM 1614 N N . ILE A 1 209 ? -0.352 -4.857 7.961 1.00 93.19 209 ILE A N 1
ATOM 1615 C CA . ILE A 1 209 ? -0.643 -4.726 9.393 1.00 93.19 209 ILE A CA 1
ATOM 1616 C C . ILE A 1 209 ? -1.819 -5.621 9.786 1.00 93.19 209 ILE A C 1
ATOM 1618 O O . ILE A 1 209 ? -1.686 -6.400 10.728 1.00 93.19 209 ILE A O 1
ATOM 1622 N N . PHE A 1 210 ? -2.919 -5.594 9.031 1.00 96.12 210 PHE A N 1
ATOM 1623 C CA . PHE A 1 210 ? -4.075 -6.444 9.312 1.00 96.12 210 PHE A CA 1
ATOM 1624 C C . PHE A 1 210 ? -3.749 -7.938 9.205 1.00 96.12 210 PHE A C 1
ATOM 1626 O O . PHE A 1 210 ? -4.199 -8.720 10.037 1.00 96.12 210 PHE A O 1
ATOM 1633 N N . SER A 1 211 ? -2.901 -8.343 8.253 1.00 95.88 211 SER A N 1
ATOM 1634 C CA . SER A 1 211 ? -2.510 -9.751 8.060 1.00 95.88 211 SER A CA 1
ATOM 1635 C C . SER A 1 211 ? -1.746 -10.383 9.236 1.00 95.88 211 SER A C 1
ATOM 1637 O O . SER A 1 211 ? -1.585 -11.603 9.306 1.00 95.88 211 SER A O 1
ATOM 1639 N N . ARG A 1 212 ? -1.288 -9.578 10.204 1.00 93.94 212 ARG A N 1
ATOM 1640 C CA . ARG A 1 212 ? -0.698 -10.096 11.447 1.00 93.94 212 ARG A CA 1
ATOM 1641 C C . ARG A 1 212 ? -1.735 -10.777 12.341 1.00 93.94 212 ARG A C 1
ATOM 1643 O O . ARG A 1 212 ? -1.380 -11.686 13.084 1.00 93.94 212 ARG A O 1
ATOM 1650 N N . GLU A 1 213 ? -2.998 -10.368 12.243 1.00 93.56 213 GLU A N 1
ATOM 1651 C CA . GLU A 1 213 ? -4.051 -10.733 13.198 1.00 93.56 213 GLU A CA 1
ATOM 1652 C C . GLU A 1 213 ? -5.325 -11.271 12.523 1.00 93.56 213 GLU A C 1
ATOM 1654 O O . GLU A 1 213 ? -6.005 -12.108 13.120 1.00 93.56 213 GLU A O 1
ATOM 1659 N N . TRP A 1 214 ? -5.605 -10.890 11.268 1.00 97.69 214 TRP A N 1
ATOM 1660 C CA . TRP A 1 214 ? -6.800 -11.284 10.508 1.00 97.69 214 TRP A CA 1
ATOM 1661 C C . TRP A 1 214 ? -6.478 -11.886 9.137 1.00 97.69 214 TRP A C 1
ATOM 1663 O O . TRP A 1 214 ? -5.425 -11.634 8.549 1.00 97.69 214 TRP A O 1
ATOM 1673 N N . ARG A 1 215 ? -7.431 -12.664 8.603 1.00 97.81 215 ARG A N 1
ATOM 1674 C CA . ARG A 1 215 ? -7.419 -13.096 7.198 1.00 97.81 215 ARG A CA 1
ATOM 1675 C C . ARG A 1 215 ? -7.654 -11.865 6.320 1.00 97.81 215 ARG A C 1
ATOM 1677 O O . ARG A 1 215 ? -8.740 -11.289 6.373 1.00 97.81 215 ARG A O 1
ATOM 1684 N N . THR A 1 216 ? -6.661 -11.489 5.517 1.00 98.19 216 THR A N 1
ATOM 1685 C CA . THR A 1 216 ? -6.682 -10.230 4.761 1.00 98.19 216 THR A CA 1
ATOM 1686 C C . THR A 1 216 ? -6.660 -10.469 3.258 1.00 98.19 216 THR A C 1
ATOM 1688 O O . THR A 1 216 ? -5.784 -11.160 2.736 1.00 98.19 216 THR A O 1
ATOM 1691 N N . TYR A 1 217 ? -7.594 -9.829 2.560 1.00 98.31 217 TYR A N 1
ATOM 1692 C CA . TYR A 1 217 ? -7.674 -9.786 1.106 1.00 98.31 217 TYR A CA 1
ATOM 1693 C C . TYR A 1 217 ? -7.452 -8.354 0.638 1.00 98.31 217 TYR A C 1
ATOM 1695 O O . TYR A 1 217 ? -7.990 -7.428 1.237 1.00 98.31 217 TYR A O 1
ATOM 1703 N N . ALA A 1 218 ? -6.661 -8.162 -0.414 1.00 97.50 218 ALA A N 1
ATOM 1704 C CA . ALA A 1 218 ? -6.306 -6.835 -0.909 1.00 97.50 218 ALA A CA 1
ATOM 1705 C C . ALA A 1 218 ? -6.668 -6.680 -2.385 1.00 97.50 218 ALA A C 1
ATOM 1707 O O . ALA A 1 218 ? -6.389 -7.560 -3.201 1.00 97.50 218 ALA A O 1
ATOM 1708 N N . SER A 1 219 ? -7.265 -5.544 -2.731 1.00 96.56 219 SER A N 1
ATOM 1709 C CA . SER A 1 219 ? -7.641 -5.202 -4.097 1.00 96.56 219 SER A CA 1
ATOM 1710 C C . SER A 1 219 ? -7.166 -3.811 -4.468 1.00 96.56 219 SER A C 1
ATOM 1712 O O . SER A 1 219 ? -7.324 -2.858 -3.708 1.00 96.56 219 SER A O 1
ATOM 1714 N N . ASP A 1 220 ? -6.712 -3.670 -5.710 1.00 94.12 220 ASP A N 1
ATOM 1715 C CA . ASP A 1 220 ? -6.476 -2.371 -6.325 1.00 94.12 220 ASP A CA 1
ATOM 1716 C C . ASP A 1 220 ? -6.822 -2.410 -7.819 1.00 94.12 220 ASP A C 1
ATOM 1718 O O . ASP A 1 220 ? -6.844 -3.475 -8.439 1.00 94.12 220 ASP A O 1
ATOM 1722 N N . ALA A 1 221 ? -7.103 -1.245 -8.404 1.00 91.25 221 ALA A N 1
ATOM 1723 C CA . ALA A 1 221 ? -7.268 -1.112 -9.847 1.00 91.25 221 ALA A CA 1
ATOM 1724 C C . ALA A 1 221 ? -5.935 -1.291 -10.599 1.00 91.25 221 ALA A C 1
ATOM 1726 O O . ALA A 1 221 ? -5.942 -1.642 -11.779 1.00 91.25 221 ALA A O 1
ATOM 1727 N N . GLN A 1 222 ? -4.803 -1.037 -9.936 1.00 90.75 222 GLN A N 1
ATOM 1728 C CA . GLN A 1 222 ? -3.460 -1.207 -10.483 1.00 90.75 222 GLN A CA 1
ATOM 1729 C C . GLN A 1 222 ? -2.839 -2.512 -9.978 1.00 90.75 222 GLN A C 1
ATOM 1731 O O . GLN A 1 222 ? -2.804 -2.787 -8.776 1.00 90.75 222 GLN A O 1
ATOM 1736 N N . LYS A 1 223 ? -2.303 -3.327 -10.889 1.00 93.50 223 LYS A N 1
ATOM 1737 C CA . LYS A 1 223 ? -1.777 -4.652 -10.540 1.00 93.50 223 LYS A CA 1
ATOM 1738 C C . LYS A 1 223 ? -0.560 -4.557 -9.628 1.00 93.50 223 LYS A C 1
ATOM 1740 O O . LYS A 1 223 ? -0.424 -5.365 -8.709 1.00 93.50 223 LYS A O 1
ATOM 1745 N N . PHE A 1 224 ? 0.308 -3.563 -9.833 1.00 93.81 224 PHE A N 1
ATOM 1746 C CA . PHE A 1 224 ? 1.504 -3.421 -8.997 1.00 93.81 224 PHE A CA 1
ATOM 1747 C C . PHE A 1 224 ? 1.159 -3.198 -7.516 1.00 93.81 224 PHE A C 1
ATOM 1749 O O . PHE A 1 224 ? 1.863 -3.714 -6.652 1.00 93.81 224 PHE A O 1
ATOM 1756 N N . SER A 1 225 ? 0.052 -2.512 -7.213 1.00 92.81 225 SER A N 1
ATOM 1757 C CA . SER A 1 225 ? -0.412 -2.293 -5.840 1.00 92.81 225 SER A CA 1
ATOM 1758 C C . SER A 1 225 ? -0.837 -3.589 -5.152 1.00 92.81 225 SER A C 1
ATOM 1760 O O . SER A 1 225 ? -0.518 -3.789 -3.982 1.00 92.81 225 SER A O 1
ATOM 1762 N N . THR A 1 226 ? -1.457 -4.524 -5.877 1.00 94.56 226 THR A N 1
ATOM 1763 C CA . THR A 1 226 ? -1.787 -5.845 -5.311 1.00 94.56 226 THR A CA 1
ATOM 1764 C C . THR A 1 226 ? -0.544 -6.694 -5.026 1.00 94.56 226 THR A C 1
ATOM 1766 O O . THR A 1 226 ? -0.492 -7.360 -3.995 1.00 94.56 226 THR A O 1
ATOM 1769 N N . HIS A 1 227 ? 0.499 -6.614 -5.866 1.00 95.44 227 HIS A N 1
ATOM 1770 C CA . HIS A 1 227 ? 1.792 -7.244 -5.570 1.00 95.44 227 HIS A CA 1
ATOM 1771 C C . HIS A 1 227 ? 2.472 -6.602 -4.358 1.00 95.44 227 HIS A C 1
ATOM 1773 O O . HIS A 1 227 ? 2.996 -7.320 -3.510 1.00 95.44 227 HIS A O 1
ATOM 1779 N N . LEU A 1 228 ? 2.426 -5.268 -4.248 1.00 93.44 228 LEU A N 1
ATOM 1780 C CA . LEU A 1 228 ? 2.934 -4.565 -3.073 1.00 93.44 228 LEU A CA 1
ATOM 1781 C C . LEU A 1 228 ? 2.191 -4.977 -1.806 1.00 93.44 228 LEU A C 1
ATOM 1783 O O . LEU A 1 228 ? 2.850 -5.170 -0.801 1.00 93.44 228 LEU A O 1
ATOM 1787 N N . ALA A 1 229 ? 0.869 -5.152 -1.837 1.00 94.25 229 ALA A N 1
ATOM 1788 C CA . ALA A 1 229 ? 0.102 -5.634 -0.688 1.00 94.25 229 ALA A CA 1
ATOM 1789 C C . ALA A 1 229 ? 0.419 -7.084 -0.320 1.00 94.25 229 ALA A C 1
ATOM 1791 O O . ALA A 1 229 ? 0.627 -7.381 0.856 1.00 94.25 229 ALA A O 1
ATOM 1792 N N . MET A 1 230 ? 0.522 -7.970 -1.313 1.00 95.19 230 MET A N 1
ATOM 1793 C CA . MET A 1 230 ? 0.849 -9.379 -1.101 1.00 95.19 230 MET A CA 1
ATOM 1794 C C . MET A 1 230 ? 2.159 -9.549 -0.324 1.00 95.19 230 MET A C 1
ATOM 1796 O O . MET A 1 230 ? 2.191 -10.272 0.672 1.00 95.19 230 MET A O 1
ATOM 1800 N N . VAL A 1 231 ? 3.222 -8.838 -0.725 1.00 94.06 231 VAL A N 1
ATOM 1801 C CA . VAL A 1 231 ? 4.546 -9.002 -0.101 1.00 94.06 231 VAL A CA 1
ATOM 1802 C C . VAL A 1 231 ? 4.644 -8.454 1.327 1.00 94.06 231 VAL A C 1
ATOM 1804 O O . VAL A 1 231 ? 5.667 -8.600 1.990 1.00 94.06 231 VAL A O 1
ATOM 1807 N N . GLN A 1 232 ? 3.590 -7.810 1.825 1.00 91.38 232 GLN A N 1
ATOM 1808 C CA . GLN A 1 232 ? 3.544 -7.261 3.182 1.00 91.38 232 GLN A CA 1
ATOM 1809 C C . GLN A 1 232 ? 3.069 -8.285 4.209 1.00 91.38 232 GLN A C 1
ATOM 1811 O O . GLN A 1 232 ? 3.232 -8.028 5.407 1.00 91.38 232 GLN A O 1
ATOM 1816 N N . GLY A 1 233 ? 2.455 -9.377 3.740 1.00 93.12 233 GLY A N 1
ATOM 1817 C CA . GLY A 1 233 ? 1.874 -10.437 4.553 1.00 93.12 233 GLY A CA 1
ATOM 1818 C C . GLY A 1 233 ? 2.806 -11.621 4.807 1.00 93.12 233 GLY A C 1
ATOM 1819 O O . GLY A 1 233 ? 3.995 -11.606 4.488 1.00 93.12 233 GLY A O 1
ATOM 1820 N N . GLY A 1 234 ? 2.245 -12.671 5.397 1.00 93.25 234 GLY A N 1
ATOM 1821 C CA . GLY A 1 234 ? 2.890 -13.974 5.546 1.00 93.25 234 GLY A CA 1
ATOM 1822 C C . GLY A 1 234 ? 2.942 -14.768 4.236 1.00 93.25 234 GLY A C 1
ATOM 1823 O O . GLY A 1 234 ? 2.330 -14.390 3.238 1.00 93.25 234 GLY A O 1
ATOM 1824 N N . GLY A 1 235 ? 3.638 -15.904 4.246 1.00 93.50 235 GLY A N 1
ATOM 1825 C CA . GLY A 1 235 ? 3.597 -16.877 3.148 1.00 93.50 235 GLY A CA 1
ATOM 1826 C C . GLY A 1 235 ? 4.879 -17.047 2.334 1.00 93.50 235 GLY A C 1
ATOM 1827 O O . GLY A 1 235 ? 4.842 -17.802 1.368 1.00 93.50 235 GLY A O 1
ATOM 1828 N N . LEU A 1 236 ? 5.992 -16.406 2.712 1.00 95.00 236 LEU A N 1
ATOM 1829 C CA . LEU A 1 236 ? 7.318 -16.711 2.164 1.00 95.00 236 LEU A CA 1
ATOM 1830 C C . LEU A 1 236 ? 8.345 -16.919 3.285 1.00 95.00 236 LEU A C 1
ATOM 1832 O O . LEU A 1 236 ? 8.526 -16.052 4.139 1.00 95.00 236 LEU A O 1
ATOM 1836 N N . GLY A 1 237 ? 9.036 -18.061 3.276 1.00 95.44 237 GLY A N 1
ATOM 1837 C CA . GLY A 1 237 ? 10.104 -18.346 4.239 1.00 95.44 237 GLY A CA 1
ATOM 1838 C C . GLY A 1 237 ? 11.411 -17.610 3.920 1.00 95.44 237 GLY A C 1
ATOM 1839 O O . GLY A 1 237 ? 11.710 -17.337 2.760 1.00 95.44 237 GLY A O 1
ATOM 1840 N N . ALA A 1 238 ? 12.236 -17.327 4.933 1.00 94.75 238 ALA A N 1
ATOM 1841 C CA . ALA A 1 238 ? 13.531 -16.655 4.746 1.00 94.75 238 ALA A CA 1
ATOM 1842 C C . ALA A 1 238 ? 14.512 -17.439 3.844 1.00 94.75 238 ALA A C 1
ATOM 1844 O O . ALA A 1 238 ? 15.107 -16.873 2.922 1.00 94.75 238 ALA A O 1
ATOM 1845 N N . ASP A 1 239 ? 14.654 -18.748 4.078 1.00 97.00 239 ASP A N 1
ATOM 1846 C CA . ASP A 1 239 ? 15.534 -19.614 3.278 1.00 97.00 239 ASP A CA 1
ATOM 1847 C C . ASP A 1 239 ? 15.005 -19.772 1.846 1.00 97.00 239 ASP A C 1
ATOM 1849 O O . ASP A 1 239 ? 15.763 -19.712 0.879 1.00 97.00 239 ASP A O 1
ATOM 1853 N N . GLU A 1 240 ? 13.682 -19.899 1.708 1.00 97.25 240 GLU A N 1
ATOM 1854 C CA . GLU A 1 240 ? 13.004 -19.964 0.414 1.00 97.25 240 GLU A CA 1
ATOM 1855 C C . GLU A 1 240 ? 13.230 -18.680 -0.395 1.00 97.25 240 GLU A C 1
ATOM 1857 O O . GLU A 1 240 ? 13.633 -18.745 -1.555 1.00 97.25 240 GLU A O 1
ATOM 1862 N N . ALA A 1 241 ? 13.063 -17.510 0.227 1.00 97.50 241 ALA A N 1
ATOM 1863 C CA . ALA A 1 241 ? 13.323 -16.219 -0.402 1.00 97.50 241 ALA A CA 1
ATOM 1864 C C . ALA A 1 241 ? 14.767 -16.097 -0.909 1.00 97.50 241 ALA A C 1
ATOM 1866 O O . ALA A 1 241 ? 14.996 -15.583 -2.005 1.00 97.50 241 ALA A O 1
ATOM 1867 N N . THR A 1 242 ? 15.732 -16.597 -0.134 1.00 98.12 242 THR A N 1
ATOM 1868 C CA . THR A 1 242 ? 17.149 -16.612 -0.521 1.00 98.12 242 THR A CA 1
ATOM 1869 C C . THR A 1 242 ? 17.376 -17.505 -1.741 1.00 98.12 242 THR A C 1
ATOM 1871 O O . THR A 1 242 ? 17.965 -17.052 -2.722 1.00 98.12 242 THR A O 1
ATOM 1874 N N . GLY A 1 243 ? 16.832 -18.727 -1.740 1.00 98.38 243 GLY A N 1
ATOM 1875 C CA . GLY A 1 243 ? 16.944 -19.647 -2.877 1.00 98.38 243 GLY A CA 1
ATOM 1876 C C . GLY A 1 243 ? 16.289 -19.116 -4.160 1.00 98.38 243 GLY A C 1
ATOM 1877 O O . GLY A 1 243 ? 16.855 -19.247 -5.250 1.00 98.38 243 GLY A O 1
ATOM 1878 N N . ILE A 1 244 ? 15.131 -18.453 -4.044 1.00 98.50 244 ILE A N 1
ATOM 1879 C CA . ILE A 1 244 ? 14.482 -17.775 -5.178 1.00 98.50 244 ILE A CA 1
ATOM 1880 C C . ILE A 1 244 ? 15.378 -16.647 -5.692 1.00 98.50 244 ILE A C 1
ATOM 1882 O O . ILE A 1 244 ? 15.601 -16.553 -6.899 1.00 98.50 244 ILE A O 1
ATOM 1886 N N . ALA A 1 245 ? 15.915 -15.808 -4.801 1.00 98.56 245 ALA A N 1
ATOM 1887 C CA . ALA A 1 245 ? 16.765 -14.689 -5.189 1.00 98.56 245 ALA A CA 1
ATOM 1888 C C . ALA A 1 245 ? 18.009 -15.162 -5.958 1.00 98.56 245 ALA A C 1
ATOM 1890 O O . ALA A 1 245 ? 18.311 -14.627 -7.023 1.00 98.56 245 ALA A O 1
ATOM 1891 N N . GLU A 1 246 ? 18.697 -16.193 -5.465 1.00 98.56 246 GLU A N 1
ATOM 1892 C CA . GLU A 1 246 ? 19.870 -16.779 -6.126 1.00 98.56 246 GLU A CA 1
ATOM 1893 C C . GLU A 1 246 ? 19.530 -17.354 -7.506 1.00 98.56 246 GLU A C 1
ATOM 1895 O O . GLU A 1 246 ? 20.239 -17.088 -8.481 1.00 98.56 246 GLU A O 1
ATOM 1900 N N . THR A 1 247 ? 18.415 -18.082 -7.607 1.00 98.56 247 THR A N 1
ATOM 1901 C CA . THR A 1 247 ? 17.945 -18.668 -8.871 1.00 98.56 247 THR A CA 1
ATOM 1902 C C . THR A 1 247 ? 17.619 -17.584 -9.895 1.00 98.56 247 THR A C 1
ATOM 1904 O O . THR A 1 247 ? 18.104 -17.632 -11.027 1.00 98.56 247 THR A O 1
ATOM 1907 N N . VAL A 1 248 ? 16.854 -16.564 -9.491 1.00 98.75 248 VAL A N 1
ATOM 1908 C CA . VAL A 1 248 ? 16.501 -15.426 -10.350 1.00 98.75 248 VAL A CA 1
ATOM 1909 C C . VAL A 1 248 ? 17.755 -14.700 -10.823 1.00 98.75 248 VAL A C 1
ATOM 1911 O O . VAL A 1 248 ? 17.869 -14.404 -12.008 1.00 98.75 248 VAL A O 1
ATOM 1914 N N . LEU A 1 249 ? 18.725 -14.451 -9.938 1.00 98.75 249 LEU A N 1
ATOM 1915 C CA . LEU A 1 249 ? 19.980 -13.801 -10.317 1.00 98.75 249 LEU A CA 1
ATOM 1916 C C . LEU A 1 249 ? 20.809 -14.638 -11.296 1.00 98.75 249 LEU A C 1
ATOM 1918 O O . LEU A 1 249 ? 21.442 -14.068 -12.182 1.00 98.75 249 LEU A O 1
ATOM 1922 N N . SER A 1 250 ? 20.814 -15.967 -11.161 1.00 98.62 250 SER A N 1
ATOM 1923 C CA . SER A 1 250 ? 21.502 -16.850 -12.109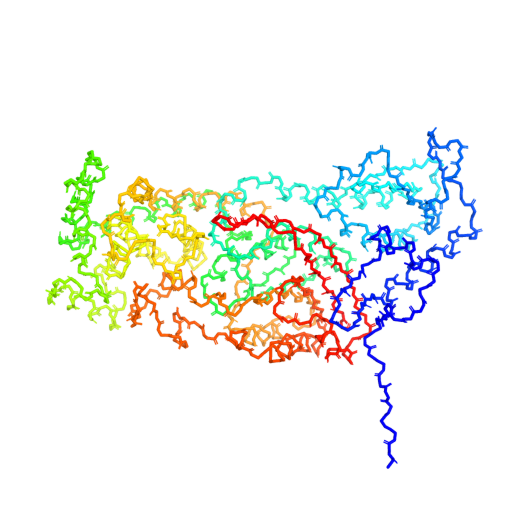 1.00 98.62 250 SER A CA 1
ATOM 1924 C C . SER A 1 250 ? 20.893 -16.740 -13.507 1.00 98.62 250 SER A C 1
ATOM 1926 O O . SER A 1 250 ? 21.602 -16.433 -14.463 1.00 98.62 250 SER A O 1
ATOM 1928 N N . VAL A 1 251 ? 19.571 -16.900 -13.618 1.00 98.69 251 VAL A N 1
ATOM 1929 C CA . VAL A 1 251 ? 18.853 -16.827 -14.903 1.00 98.69 251 VAL A CA 1
ATOM 1930 C C . VAL A 1 251 ? 18.916 -15.416 -15.499 1.00 98.69 251 VAL A C 1
ATOM 1932 O O . VAL A 1 251 ? 19.070 -15.252 -16.708 1.00 98.69 251 VAL A O 1
ATOM 1935 N N . ALA A 1 252 ? 18.856 -14.377 -14.663 1.00 98.69 252 ALA A N 1
ATOM 1936 C CA . ALA A 1 252 ? 1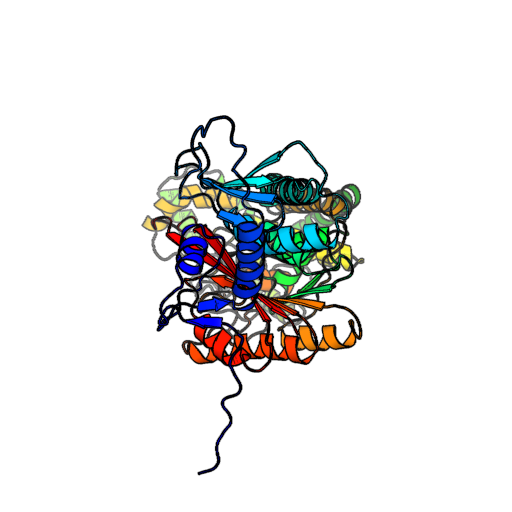8.978 -12.997 -15.117 1.00 98.69 252 ALA A CA 1
ATOM 1937 C C . ALA A 1 252 ? 20.359 -12.720 -15.728 1.00 98.69 252 ALA A C 1
ATOM 1939 O O . ALA A 1 252 ? 20.440 -12.007 -16.722 1.00 98.69 252 ALA A O 1
ATOM 1940 N N . ARG A 1 253 ? 21.444 -13.299 -15.192 1.00 98.38 253 ARG A N 1
ATOM 1941 C CA . ARG A 1 253 ? 22.785 -13.172 -15.794 1.00 98.38 253 ARG A CA 1
ATOM 1942 C C . ARG A 1 253 ? 22.853 -13.824 -17.171 1.00 98.38 253 ARG A C 1
ATOM 1944 O O . ARG A 1 253 ? 23.390 -13.218 -18.089 1.00 98.38 253 ARG A O 1
ATOM 1951 N N . GLU A 1 254 ? 22.275 -15.014 -17.329 1.00 98.25 254 GLU A N 1
ATOM 1952 C CA . GLU A 1 254 ? 22.206 -15.691 -18.632 1.00 98.25 254 GLU A CA 1
ATOM 1953 C C . GLU A 1 254 ? 21.447 -14.847 -19.662 1.00 98.25 254 GLU A C 1
ATOM 1955 O O . GLU A 1 254 ? 21.912 -14.671 -20.785 1.00 98.25 254 GLU A O 1
ATOM 1960 N N . HIS A 1 255 ? 20.315 -14.264 -19.263 1.00 97.94 255 HIS A N 1
ATOM 1961 C CA . HIS A 1 255 ? 19.558 -13.353 -20.115 1.00 97.94 255 HIS A CA 1
ATOM 1962 C C . HIS A 1 255 ? 20.330 -12.066 -20.442 1.00 97.94 255 HIS A C 1
ATOM 1964 O O . HIS A 1 255 ? 20.306 -11.598 -21.580 1.00 97.94 255 HIS A O 1
ATOM 1970 N N . TYR A 1 256 ? 21.028 -11.490 -19.461 1.00 97.31 256 TYR A N 1
ATOM 1971 C CA . TYR A 1 256 ? 21.797 -10.257 -19.628 1.00 97.31 256 TYR A CA 1
ATOM 1972 C C . TYR A 1 256 ? 22.876 -10.398 -20.714 1.00 97.31 256 TYR A C 1
ATOM 1974 O O . TYR A 1 256 ? 23.099 -9.474 -21.496 1.00 97.31 256 TYR A O 1
ATOM 1982 N N . GLU A 1 257 ? 23.478 -11.583 -20.853 1.00 96.88 257 GLU A N 1
ATOM 1983 C CA . GLU A 1 257 ? 24.423 -11.877 -21.938 1.00 96.88 257 GLU A CA 1
ATOM 1984 C C . GLU A 1 257 ? 23.790 -11.882 -23.335 1.00 96.88 257 GLU A C 1
ATOM 1986 O O . GLU A 1 257 ? 24.494 -11.748 -24.339 1.00 96.88 257 GLU A O 1
ATOM 1991 N N . LEU A 1 258 ? 22.469 -11.996 -23.422 1.00 95.56 258 LEU A N 1
ATOM 1992 C CA . LEU A 1 258 ? 21.722 -12.044 -24.676 1.00 95.56 258 LEU A CA 1
ATOM 1993 C C . LEU A 1 258 ? 21.137 -10.681 -25.065 1.00 95.56 258 LEU A C 1
ATOM 1995 O O . LEU A 1 258 ? 20.543 -10.551 -26.137 1.00 95.56 258 LEU A O 1
ATOM 1999 N N . VAL A 1 259 ? 21.322 -9.660 -24.223 1.00 93.69 259 VAL A N 1
ATOM 2000 C CA . VAL A 1 259 ? 20.963 -8.272 -24.529 1.00 93.69 259 VAL A CA 1
ATOM 2001 C C . VAL A 1 259 ? 21.687 -7.819 -25.812 1.00 93.69 259 VAL A C 1
ATOM 2003 O O . VAL A 1 259 ? 22.872 -8.116 -25.977 1.00 93.69 259 VAL A O 1
ATOM 2006 N N . PRO A 1 260 ? 21.010 -7.099 -26.733 1.00 93.75 260 PRO A N 1
ATOM 2007 C CA . PRO A 1 260 ? 21.609 -6.638 -27.983 1.00 93.75 260 PRO A CA 1
ATOM 2008 C C . PRO A 1 260 ? 22.944 -5.906 -27.808 1.00 93.75 260 PRO A C 1
ATOM 2010 O O . PRO A 1 260 ? 23.086 -5.053 -26.933 1.00 93.75 260 PRO A O 1
ATOM 2013 N N . GLU A 1 261 ? 23.882 -6.164 -28.722 1.00 93.88 261 GLU A N 1
ATOM 2014 C CA . GLU A 1 261 ? 25.231 -5.577 -28.722 1.00 93.88 261 GLU A CA 1
ATOM 2015 C C . GLU A 1 261 ? 25.215 -4.044 -28.668 1.00 93.88 261 GLU A C 1
ATOM 2017 O O . GLU A 1 261 ? 26.041 -3.419 -28.009 1.00 93.88 261 GLU A O 1
ATOM 2022 N N . TYR A 1 262 ? 24.227 -3.418 -29.314 1.00 93.38 262 TYR A N 1
ATOM 2023 C CA . TYR A 1 262 ? 24.014 -1.979 -29.207 1.00 93.38 262 TYR A CA 1
ATOM 2024 C C . TYR A 1 262 ? 23.876 -1.534 -27.743 1.00 93.38 262 TYR A C 1
ATOM 2026 O O . TYR A 1 262 ? 24.591 -0.635 -27.312 1.00 93.38 262 TYR A O 1
ATOM 2034 N N . ILE A 1 263 ? 23.003 -2.183 -26.967 1.00 95.31 263 ILE A N 1
ATOM 2035 C CA . ILE A 1 263 ? 22.759 -1.837 -25.562 1.00 95.31 263 ILE A CA 1
ATOM 2036 C C . ILE A 1 263 ? 24.014 -2.104 -24.726 1.00 95.31 263 ILE A C 1
ATOM 2038 O O . ILE A 1 263 ? 24.351 -1.260 -23.903 1.00 95.31 263 ILE A O 1
ATOM 2042 N N . LYS A 1 264 ? 24.741 -3.204 -24.969 1.00 96.56 264 LYS A N 1
ATOM 2043 C CA . LYS A 1 264 ? 26.015 -3.489 -24.283 1.00 96.56 264 LYS A CA 1
ATOM 2044 C C . LYS A 1 264 ? 27.031 -2.359 -24.473 1.00 96.56 264 LYS A C 1
ATOM 2046 O O . LYS A 1 264 ? 27.518 -1.814 -23.491 1.00 96.56 264 LYS A O 1
ATOM 2051 N N . ASN A 1 265 ? 27.220 -1.894 -25.709 1.00 96.94 265 ASN A N 1
ATOM 2052 C CA . ASN A 1 265 ? 28.078 -0.738 -25.987 1.00 96.94 265 ASN A CA 1
ATOM 2053 C C . ASN A 1 265 ? 27.610 0.536 -25.258 1.00 96.94 265 ASN A C 1
ATOM 2055 O O . ASN A 1 265 ? 28.426 1.328 -24.798 1.00 96.94 265 ASN A O 1
ATOM 2059 N N . GLN A 1 266 ? 26.295 0.758 -25.136 1.00 97.12 266 GLN A N 1
ATOM 2060 C CA . GLN A 1 266 ? 25.766 1.896 -24.373 1.00 97.12 266 GLN A CA 1
ATOM 2061 C C . GLN A 1 266 ? 26.008 1.759 -22.859 1.00 97.12 266 GLN A C 1
ATOM 2063 O O . GLN A 1 266 ? 26.125 2.772 -22.175 1.00 97.12 266 GLN A O 1
ATOM 2068 N N . ILE A 1 267 ? 26.084 0.536 -22.333 1.00 97.81 267 ILE A N 1
ATOM 2069 C CA . ILE A 1 267 ? 26.415 0.264 -20.928 1.00 97.81 267 ILE A CA 1
ATOM 2070 C C . ILE A 1 267 ? 27.891 0.557 -20.657 1.00 97.81 267 ILE A C 1
ATOM 2072 O O . ILE A 1 267 ? 28.200 1.186 -19.646 1.00 97.81 267 ILE A O 1
ATOM 2076 N N . ASP A 1 268 ? 28.782 0.175 -21.572 1.00 97.62 268 ASP A N 1
ATOM 2077 C CA . ASP A 1 268 ? 30.209 0.496 -21.466 1.00 97.62 268 ASP A CA 1
ATOM 2078 C C . ASP A 1 268 ? 30.430 2.016 -21.500 1.00 97.62 268 ASP A C 1
ATOM 2080 O O . ASP A 1 268 ? 31.090 2.567 -20.620 1.00 97.62 268 ASP A O 1
ATOM 2084 N N . LEU A 1 269 ? 29.760 2.720 -22.423 1.00 96.75 269 LEU A N 1
ATOM 2085 C CA . LEU A 1 269 ? 29.772 4.188 -22.465 1.00 96.75 269 LEU A CA 1
ATOM 2086 C C . LEU A 1 269 ? 29.235 4.819 -21.174 1.00 96.75 269 LEU A C 1
ATOM 2088 O O . LEU A 1 269 ? 29.796 5.795 -20.682 1.00 96.75 269 LEU A O 1
ATOM 2092 N N . GLU A 1 270 ? 28.149 4.281 -20.609 1.00 96.88 270 GLU A N 1
ATOM 2093 C CA . GLU A 1 270 ? 27.644 4.740 -19.313 1.00 96.88 270 GLU A CA 1
ATOM 2094 C C . GLU A 1 270 ? 28.702 4.563 -18.218 1.00 96.88 270 GLU A C 1
ATOM 2096 O O . GLU A 1 270 ? 28.925 5.486 -17.439 1.00 96.88 270 GLU A O 1
ATOM 2101 N N . SER A 1 271 ? 29.381 3.416 -18.173 1.00 96.31 271 SER A N 1
ATOM 2102 C CA . SER A 1 271 ? 30.447 3.145 -17.205 1.00 96.31 271 SER A CA 1
ATOM 2103 C C . SER A 1 271 ? 31.602 4.147 -17.317 1.00 96.31 271 SER A C 1
ATOM 2105 O O . SER A 1 271 ? 32.095 4.637 -16.295 1.00 96.31 271 SER A O 1
ATOM 2107 N N . ASP A 1 272 ? 31.996 4.512 -18.537 1.00 95.56 272 ASP A N 1
ATOM 2108 C CA . ASP A 1 272 ? 33.022 5.530 -18.780 1.00 95.56 272 ASP A CA 1
ATOM 2109 C C . ASP A 1 272 ? 32.584 6.900 -18.236 1.00 95.56 272 ASP A C 1
ATOM 2111 O O . ASP A 1 272 ? 33.343 7.562 -17.524 1.00 95.56 272 ASP A O 1
ATOM 2115 N N . PHE A 1 273 ? 31.330 7.307 -18.469 1.00 93.94 273 PHE A N 1
ATOM 2116 C CA . PHE A 1 273 ? 30.795 8.554 -17.907 1.00 93.94 273 PHE A CA 1
ATOM 2117 C C . PHE A 1 273 ? 30.741 8.533 -16.376 1.00 93.94 273 PHE A C 1
ATOM 2119 O O . PHE A 1 273 ? 31.147 9.501 -15.734 1.00 93.94 273 PHE A O 1
ATOM 2126 N N . LEU A 1 274 ? 30.258 7.439 -15.778 1.00 92.88 274 LEU A N 1
ATOM 2127 C CA . LEU A 1 274 ? 30.105 7.324 -14.323 1.00 92.88 274 LEU A CA 1
ATOM 2128 C C . LEU A 1 274 ? 31.449 7.241 -13.579 1.00 92.88 274 LEU A C 1
ATOM 2130 O O . LEU A 1 274 ? 31.493 7.524 -12.382 1.00 92.88 274 LEU A O 1
ATOM 2134 N N . SER A 1 275 ? 32.527 6.855 -14.266 1.00 92.75 275 SER A N 1
ATOM 2135 C CA . SER A 1 275 ? 33.887 6.786 -13.713 1.00 92.75 275 SER A CA 1
ATOM 2136 C C . SER A 1 275 ? 34.750 8.018 -14.015 1.00 92.75 275 SER A C 1
ATOM 2138 O O . SER A 1 275 ? 35.852 8.140 -13.477 1.00 92.75 275 SER A O 1
ATOM 2140 N N . SER A 1 276 ? 34.249 8.946 -14.833 1.00 92.25 276 SER A N 1
ATOM 2141 C CA . SER A 1 276 ? 34.945 10.176 -15.216 1.00 92.25 276 SER A CA 1
ATOM 2142 C C . SER A 1 276 ? 34.767 11.311 -14.199 1.00 92.25 276 SER A C 1
ATOM 2144 O O . SER A 1 276 ? 33.791 11.372 -13.450 1.00 92.25 276 SER A O 1
ATOM 2146 N N . GLU A 1 277 ? 35.696 12.272 -14.201 1.00 91.06 277 GLU A N 1
ATOM 2147 C CA . GLU A 1 277 ? 35.526 13.521 -13.449 1.00 91.06 277 GLU A CA 1
ATOM 2148 C C . GLU A 1 277 ? 34.370 14.356 -14.026 1.00 91.06 277 GLU A C 1
ATOM 2150 O O . GLU A 1 277 ? 34.198 14.445 -15.244 1.00 91.06 277 GLU A O 1
ATOM 2155 N N . LEU A 1 278 ? 33.597 15.016 -13.153 1.00 90.06 278 LEU A N 1
ATOM 2156 C CA . LEU A 1 278 ? 32.458 15.869 -13.527 1.00 90.06 278 LEU A CA 1
ATOM 2157 C C . LEU A 1 278 ? 32.894 17.220 -14.136 1.00 90.06 278 LEU A C 1
ATOM 2159 O O . LEU A 1 278 ? 32.517 18.284 -13.647 1.00 90.06 278 LEU A O 1
ATOM 2163 N N . SER A 1 279 ? 33.716 17.189 -15.186 1.00 91.56 279 SER A N 1
ATOM 2164 C CA . SER A 1 279 ? 34.132 18.375 -15.939 1.00 91.56 279 SER A CA 1
ATOM 2165 C C . SER A 1 279 ? 33.006 18.881 -16.850 1.00 91.56 279 SER A C 1
ATOM 2167 O O . SER A 1 279 ? 32.144 18.114 -17.280 1.00 91.56 279 SER A O 1
ATOM 2169 N N . SER A 1 280 ? 33.014 20.173 -17.195 1.00 89.75 280 SER A N 1
ATOM 2170 C CA . SER A 1 280 ? 32.001 20.754 -18.093 1.00 89.75 280 SER A CA 1
ATOM 2171 C C . SER A 1 280 ? 31.977 20.096 -19.479 1.00 89.75 280 SER A C 1
ATOM 2173 O O . SER A 1 280 ? 30.913 19.972 -20.080 1.00 89.75 280 SER A O 1
ATOM 2175 N N . GLU A 1 281 ? 33.132 19.652 -19.987 1.00 90.88 281 GLU A N 1
ATOM 2176 C CA . GLU A 1 281 ? 33.227 18.933 -21.264 1.00 90.88 281 GLU A CA 1
ATOM 2177 C C . GLU A 1 281 ? 32.547 17.561 -21.177 1.00 90.88 281 GLU A C 1
ATOM 2179 O O . GLU A 1 281 ? 31.663 17.266 -21.982 1.00 90.88 281 GLU A O 1
ATOM 2184 N N . MET A 1 282 ? 32.868 16.782 -20.137 1.00 91.69 282 MET A N 1
ATOM 2185 C CA . MET A 1 282 ? 32.255 15.474 -19.900 1.00 91.69 282 MET A CA 1
ATOM 2186 C C . MET A 1 282 ? 30.741 15.600 -19.716 1.00 91.69 282 MET A C 1
ATOM 2188 O O . MET A 1 282 ? 29.982 14.873 -20.349 1.00 91.69 282 MET A O 1
ATOM 2192 N N . LEU A 1 283 ? 30.276 16.568 -18.919 1.00 91.06 283 LEU A N 1
ATOM 2193 C CA . LEU A 1 283 ? 28.845 16.805 -18.714 1.00 91.06 283 LEU A CA 1
ATOM 2194 C C . LEU A 1 283 ? 28.125 17.182 -20.015 1.00 91.06 283 LEU A C 1
ATOM 2196 O O . LEU A 1 283 ? 26.979 16.778 -20.221 1.00 91.06 283 LEU A O 1
ATOM 2200 N N . ALA A 1 284 ? 28.786 17.913 -20.914 1.00 90.69 284 ALA A N 1
ATOM 2201 C CA . ALA A 1 284 ? 28.229 18.226 -22.223 1.00 90.69 284 ALA A CA 1
ATOM 2202 C C . ALA A 1 284 ? 28.097 16.971 -23.107 1.00 90.69 284 ALA A C 1
ATOM 2204 O O . ALA A 1 284 ? 27.061 16.798 -23.755 1.00 90.69 284 ALA A O 1
ATOM 2205 N N . ASP A 1 285 ? 29.102 16.090 -23.124 1.00 92.31 285 ASP A N 1
ATOM 2206 C CA . ASP A 1 285 ? 29.037 14.800 -23.829 1.00 92.31 285 ASP A CA 1
ATOM 2207 C C . ASP A 1 285 ? 27.983 13.868 -23.233 1.00 92.31 285 ASP A C 1
ATOM 2209 O O . ASP A 1 285 ? 27.152 13.316 -23.958 1.00 92.31 285 ASP A O 1
ATOM 2213 N N . PHE A 1 286 ? 27.952 13.760 -21.909 1.00 92.00 286 PHE A N 1
ATOM 2214 C CA . PHE A 1 286 ? 26.997 12.939 -21.183 1.00 92.00 286 PHE A CA 1
ATOM 2215 C C . PHE A 1 286 ? 25.557 13.400 -21.425 1.00 92.00 286 PHE A C 1
ATOM 2217 O O . PHE A 1 286 ? 24.674 12.591 -21.707 1.00 92.00 286 PHE A O 1
ATOM 2224 N N . GLY A 1 287 ? 25.317 14.714 -21.407 1.00 91.81 287 GLY A N 1
ATOM 2225 C CA . GLY A 1 287 ? 24.022 15.296 -21.747 1.00 91.81 287 GLY A CA 1
ATOM 2226 C C . GLY A 1 287 ? 23.592 14.977 -23.180 1.00 91.81 287 GLY A C 1
ATOM 2227 O O . GLY A 1 287 ? 22.455 14.552 -23.392 1.00 91.81 287 GLY A O 1
ATOM 2228 N N . ARG A 1 288 ? 24.499 15.117 -24.161 1.00 91.62 288 ARG A N 1
ATOM 2229 C CA . ARG A 1 288 ? 24.231 14.735 -25.562 1.00 91.62 288 ARG A CA 1
ATOM 2230 C C . ARG A 1 288 ? 23.881 13.256 -25.686 1.00 91.62 288 ARG A C 1
ATOM 2232 O O . ARG A 1 288 ? 22.936 12.914 -26.394 1.00 91.62 288 ARG A O 1
ATOM 2239 N N . TRP A 1 289 ? 24.612 12.396 -24.985 1.00 93.56 289 TRP A N 1
ATOM 2240 C CA . TRP A 1 289 ? 24.386 10.957 -24.980 1.00 93.56 289 TRP A CA 1
ATOM 2241 C C . TRP A 1 289 ? 23.023 10.579 -24.377 1.00 93.56 289 TRP A C 1
ATOM 2243 O O . TRP A 1 289 ? 22.260 9.843 -25.003 1.00 93.56 289 TRP A O 1
ATOM 2253 N N . ILE A 1 290 ? 22.657 11.155 -23.225 1.00 92.38 290 ILE A N 1
ATOM 2254 C CA . ILE A 1 290 ? 21.343 10.946 -22.591 1.00 92.38 290 ILE A CA 1
ATOM 2255 C C . ILE A 1 290 ? 20.202 11.338 -23.545 1.00 92.38 290 ILE A C 1
ATOM 2257 O O . ILE A 1 290 ? 19.232 10.592 -23.710 1.00 92.38 290 ILE A O 1
ATOM 2261 N N . VAL A 1 291 ? 20.311 12.512 -24.175 1.00 90.50 291 VAL A N 1
ATOM 2262 C CA . VAL A 1 291 ? 19.274 13.046 -25.071 1.00 90.50 291 VAL A CA 1
ATOM 2263 C C . VAL A 1 291 ? 19.180 12.248 -26.369 1.00 90.50 291 VAL A C 1
ATOM 2265 O O . VAL A 1 291 ? 18.074 11.990 -26.836 1.00 90.50 291 VAL A O 1
ATOM 2268 N N . GLY A 1 292 ? 20.310 11.805 -26.919 1.00 92.00 292 GLY A N 1
ATOM 2269 C CA . GLY A 1 292 ? 20.374 11.078 -28.187 1.00 92.00 292 GLY A CA 1
ATOM 2270 C C . GLY A 1 292 ? 20.057 9.581 -28.110 1.00 92.00 292 GLY A C 1
ATOM 2271 O O . GLY A 1 292 ? 20.024 8.930 -29.151 1.00 92.00 292 GLY A O 1
ATOM 2272 N N . TYR A 1 293 ? 19.834 9.019 -26.918 1.00 93.06 293 TYR A N 1
ATOM 2273 C CA . TYR A 1 293 ? 19.594 7.582 -26.751 1.00 93.06 293 TYR A CA 1
ATOM 2274 C C . TYR A 1 293 ? 18.300 7.120 -27.466 1.00 93.06 293 TYR A C 1
ATOM 2276 O O . TYR A 1 293 ? 17.235 7.691 -27.191 1.00 93.06 293 TYR A O 1
ATOM 2284 N N . PRO A 1 294 ? 18.343 6.085 -28.334 1.00 91.75 294 PRO A N 1
ATOM 2285 C CA . PRO A 1 294 ? 17.238 5.641 -29.190 1.00 91.75 294 PRO A CA 1
ATOM 2286 C C . PRO A 1 294 ? 16.213 4.802 -28.426 1.00 91.75 294 PRO A C 1
ATOM 2288 O O . PRO A 1 294 ? 16.003 3.621 -28.684 1.00 91.75 294 PRO A O 1
ATOM 2291 N N . ARG A 1 295 ? 15.554 5.442 -27.463 1.00 91.44 295 ARG A N 1
ATOM 2292 C CA . ARG A 1 295 ? 14.371 4.909 -26.786 1.00 91.44 295 ARG A CA 1
ATOM 2293 C C . ARG A 1 295 ? 13.099 5.279 -27.546 1.00 91.44 295 ARG A C 1
ATOM 2295 O O . ARG A 1 295 ? 13.031 6.309 -28.220 1.00 91.44 295 ARG A O 1
ATOM 2302 N N . ILE A 1 296 ? 12.057 4.478 -27.360 1.00 92.06 296 ILE A N 1
ATOM 2303 C CA . ILE A 1 296 ? 10.704 4.761 -27.827 1.00 92.06 296 ILE A CA 1
ATOM 2304 C C . ILE A 1 296 ? 10.249 6.121 -27.297 1.00 92.06 296 ILE A C 1
ATOM 2306 O O . ILE A 1 296 ? 10.474 6.465 -26.134 1.00 92.06 296 ILE A O 1
ATOM 2310 N N . ASN A 1 297 ? 9.575 6.881 -28.168 1.00 90.56 297 ASN A N 1
ATOM 2311 C CA . ASN A 1 297 ? 9.043 8.206 -27.852 1.00 90.56 297 ASN A CA 1
ATOM 2312 C C . ASN A 1 297 ? 10.150 9.216 -27.453 1.00 90.56 297 ASN A C 1
ATOM 2314 O O . ASN A 1 297 ? 9.963 10.079 -26.596 1.00 90.56 297 ASN A O 1
ATOM 2318 N N . ASN A 1 298 ? 11.310 9.130 -28.120 1.00 90.69 298 ASN A N 1
ATOM 2319 C CA . ASN A 1 298 ? 12.360 10.148 -28.085 1.00 90.69 298 ASN A CA 1
ATOM 2320 C C . ASN A 1 298 ? 12.594 10.762 -29.473 1.00 90.69 298 ASN A C 1
ATOM 2322 O O . ASN A 1 298 ? 13.266 10.173 -30.311 1.00 90.69 298 ASN A O 1
ATOM 2326 N N . ALA A 1 299 ? 12.066 11.965 -29.699 1.00 86.88 299 ALA A N 1
ATOM 2327 C CA . ALA A 1 299 ? 12.185 12.659 -30.984 1.00 86.88 299 ALA A CA 1
ATOM 2328 C C . ALA A 1 299 ? 13.610 13.160 -31.298 1.00 86.88 299 ALA A C 1
ATOM 2330 O O . ALA A 1 299 ? 13.908 13.447 -32.452 1.00 86.88 299 ALA A O 1
ATOM 2331 N N . GLU A 1 300 ? 14.474 13.273 -30.285 1.00 86.88 300 GLU A N 1
ATOM 2332 C CA . GLU A 1 300 ? 15.856 13.753 -30.435 1.00 86.88 300 GLU A CA 1
ATOM 2333 C C . GLU A 1 300 ? 16.833 12.633 -30.832 1.00 86.88 300 GLU A C 1
ATOM 2335 O O . GLU A 1 300 ? 17.966 12.896 -31.240 1.00 86.88 300 GLU A O 1
ATOM 2340 N N . ALA A 1 301 ? 16.418 11.369 -30.701 1.00 87.31 301 ALA A N 1
ATOM 2341 C CA . ALA A 1 301 ? 17.243 10.238 -31.088 1.00 87.31 301 ALA A CA 1
ATOM 2342 C C . ALA A 1 301 ? 17.230 10.024 -32.601 1.00 87.31 301 ALA A C 1
ATOM 2344 O O . ALA A 1 301 ? 16.231 10.254 -33.285 1.00 87.31 301 ALA A O 1
ATOM 2345 N N . LYS A 1 302 ? 18.346 9.516 -33.126 1.00 85.19 302 LYS A N 1
ATOM 2346 C CA . LYS A 1 302 ? 18.382 9.032 -34.506 1.00 85.19 302 LYS A CA 1
ATOM 2347 C C . LYS A 1 302 ? 17.532 7.759 -34.607 1.00 85.19 302 LYS A C 1
ATOM 2349 O O . LYS A 1 302 ? 17.719 6.879 -33.765 1.00 85.19 302 LYS A O 1
ATOM 2354 N N . PRO A 1 303 ? 16.649 7.645 -35.616 1.00 79.06 303 PRO A N 1
ATOM 2355 C CA . PRO A 1 303 ? 15.929 6.406 -35.877 1.00 79.06 303 PRO A CA 1
ATOM 2356 C C . PRO A 1 303 ? 16.900 5.244 -36.091 1.00 79.06 303 PRO A C 1
ATOM 2358 O O . PRO A 1 303 ? 17.943 5.414 -36.729 1.00 79.06 303 PRO A O 1
ATOM 2361 N N . ASP A 1 304 ? 16.536 4.076 -35.575 1.00 85.69 304 ASP A N 1
ATOM 2362 C CA . ASP A 1 304 ? 17.277 2.829 -35.746 1.00 85.69 304 ASP A CA 1
ATOM 2363 C C . ASP A 1 304 ? 16.283 1.735 -36.148 1.00 85.69 304 ASP A C 1
ATOM 2365 O O . ASP A 1 304 ? 15.553 1.194 -35.316 1.00 85.69 304 ASP A O 1
ATOM 2369 N N . GLU A 1 305 ? 16.242 1.430 -37.448 1.00 86.94 305 GLU A N 1
ATOM 2370 C CA . GLU A 1 305 ? 15.290 0.474 -38.030 1.00 86.94 305 GLU A CA 1
ATOM 2371 C C . GLU A 1 305 ? 15.410 -0.926 -37.410 1.00 86.94 305 GLU A C 1
ATOM 2373 O O . GLU A 1 305 ? 14.420 -1.652 -37.307 1.00 86.94 305 GLU A O 1
ATOM 2378 N N . TYR A 1 306 ? 16.612 -1.316 -36.974 1.00 88.94 306 TYR A N 1
ATOM 2379 C CA . TYR A 1 306 ? 16.835 -2.616 -36.352 1.00 88.94 306 TYR A CA 1
ATOM 2380 C C . TYR A 1 306 ? 16.214 -2.665 -34.953 1.00 88.94 306 TYR A C 1
ATOM 2382 O O . TYR A 1 306 ? 15.475 -3.602 -34.639 1.00 88.94 306 TYR A O 1
ATOM 2390 N N . LEU A 1 307 ? 16.460 -1.647 -34.123 1.00 86.94 307 LEU A N 1
ATOM 2391 C CA . LEU A 1 307 ? 15.861 -1.558 -32.788 1.00 86.94 307 LEU A CA 1
ATOM 2392 C C . LEU A 1 307 ? 14.335 -1.404 -32.854 1.00 86.94 307 LEU A C 1
ATOM 2394 O O . LEU A 1 307 ? 13.622 -2.017 -32.056 1.00 86.94 307 LEU A O 1
ATOM 2398 N N . GLU A 1 308 ? 13.826 -0.644 -33.824 1.00 88.38 308 GLU A N 1
ATOM 2399 C CA . GLU A 1 308 ? 12.388 -0.513 -34.076 1.00 88.38 308 GLU A CA 1
ATOM 2400 C C . GLU A 1 308 ? 11.759 -1.865 -34.435 1.00 88.38 308 GLU A C 1
ATOM 2402 O O . GLU A 1 308 ? 10.776 -2.268 -33.810 1.00 88.38 308 GLU A O 1
ATOM 2407 N N . ALA A 1 309 ? 12.361 -2.623 -35.358 1.00 91.50 309 ALA A N 1
ATOM 2408 C CA . ALA A 1 309 ? 11.875 -3.951 -35.731 1.00 91.50 309 ALA A CA 1
ATOM 2409 C C . ALA A 1 309 ? 11.863 -4.933 -34.544 1.00 91.50 309 ALA A C 1
ATOM 2411 O O . ALA A 1 309 ? 10.922 -5.720 -34.394 1.00 91.50 309 ALA A O 1
ATOM 2412 N N . LEU A 1 310 ? 12.874 -4.873 -33.666 1.00 92.44 310 LEU A N 1
ATOM 2413 C CA . LEU A 1 310 ? 12.905 -5.676 -32.440 1.00 92.44 310 LEU A CA 1
ATOM 2414 C C . LEU A 1 310 ? 11.740 -5.341 -31.500 1.00 92.44 310 LEU A C 1
ATOM 2416 O O . LEU A 1 310 ? 11.166 -6.254 -30.897 1.00 92.44 310 LEU A O 1
ATOM 2420 N N . ILE A 1 311 ? 11.390 -4.061 -31.363 1.00 93.12 311 ILE A N 1
ATOM 2421 C CA . ILE A 1 311 ? 10.274 -3.633 -30.516 1.00 93.12 311 ILE A CA 1
ATOM 2422 C C . ILE A 1 311 ? 8.923 -3.984 -31.132 1.00 93.12 311 ILE A C 1
ATOM 2424 O O . ILE A 1 311 ? 8.062 -4.491 -30.415 1.00 93.12 311 ILE A O 1
ATOM 2428 N N . GLU A 1 312 ? 8.733 -3.803 -32.438 1.00 93.00 312 GLU A N 1
ATOM 2429 C CA . GLU A 1 312 ? 7.478 -4.179 -33.102 1.00 93.00 312 GLU A CA 1
ATOM 2430 C C . GLU A 1 312 ? 7.188 -5.681 -32.976 1.00 93.00 312 GLU A C 1
ATOM 2432 O O . GLU A 1 312 ? 6.059 -6.074 -32.675 1.00 93.00 312 GLU A O 1
ATOM 2437 N N . ALA A 1 313 ? 8.212 -6.535 -33.082 1.00 94.19 313 ALA A N 1
ATOM 2438 C CA . ALA A 1 313 ? 8.057 -7.967 -32.823 1.00 94.19 313 ALA A CA 1
ATOM 2439 C C . ALA A 1 313 ? 7.567 -8.257 -31.387 1.00 94.19 313 ALA A C 1
ATOM 2441 O O . ALA A 1 313 ? 6.714 -9.123 -31.178 1.00 94.19 313 ALA A O 1
ATOM 2442 N N . ARG A 1 314 ? 8.056 -7.501 -30.395 1.00 95.50 314 ARG A N 1
ATOM 2443 C CA . ARG A 1 314 ? 7.690 -7.651 -28.974 1.00 95.50 314 ARG A CA 1
ATOM 2444 C C . ARG A 1 314 ? 6.331 -7.058 -28.626 1.00 95.50 314 ARG A C 1
ATOM 2446 O O . ARG A 1 314 ? 5.654 -7.595 -27.760 1.00 95.50 314 ARG A O 1
ATOM 2453 N N . LYS A 1 315 ? 5.876 -6.023 -29.333 1.00 93.94 315 LYS A N 1
ATOM 2454 C CA . LYS A 1 315 ? 4.490 -5.538 -29.219 1.00 93.94 315 LYS A CA 1
ATOM 2455 C C . LYS A 1 315 ? 3.475 -6.607 -29.627 1.00 93.94 315 LYS A C 1
ATOM 2457 O O . LYS A 1 315 ? 2.399 -6.683 -29.044 1.00 93.94 315 LYS A O 1
ATOM 2462 N N . ILE A 1 316 ? 3.821 -7.446 -30.609 1.00 94.31 316 ILE A N 1
ATOM 2463 C CA . ILE A 1 316 ? 2.982 -8.572 -31.048 1.00 94.31 316 ILE A CA 1
ATOM 2464 C C . ILE A 1 316 ? 3.104 -9.754 -30.079 1.00 94.31 316 ILE A C 1
ATOM 2466 O O . ILE A 1 316 ? 2.100 -10.362 -29.711 1.00 94.31 316 ILE A O 1
ATOM 2470 N N . ALA A 1 317 ? 4.329 -10.084 -29.665 1.00 94.31 317 ALA A N 1
ATOM 2471 C CA . ALA A 1 317 ? 4.616 -11.192 -28.762 1.00 94.31 317 ALA A CA 1
ATOM 2472 C C . ALA A 1 317 ? 5.545 -10.731 -27.622 1.00 94.31 317 ALA A C 1
ATOM 2474 O O . ALA A 1 317 ? 6.765 -10.857 -27.751 1.00 94.31 317 ALA A O 1
ATOM 2475 N N . PRO A 1 318 ? 4.997 -10.239 -26.490 1.00 92.50 318 PRO A N 1
ATOM 2476 C CA . PRO A 1 318 ? 5.795 -9.676 -25.392 1.00 92.50 318 PRO A CA 1
ATOM 2477 C C . PRO A 1 318 ? 6.808 -10.638 -24.767 1.00 92.50 318 PRO A C 1
ATOM 2479 O O . PRO A 1 318 ? 7.849 -10.207 -24.286 1.00 92.50 318 PRO A O 1
ATOM 2482 N N . ALA A 1 319 ? 6.546 -11.946 -24.841 1.00 91.38 319 ALA A N 1
ATOM 2483 C CA . ALA A 1 319 ? 7.462 -12.991 -24.383 1.00 91.38 319 ALA A CA 1
ATOM 2484 C C . ALA A 1 319 ? 8.654 -13.240 -25.337 1.00 91.38 319 ALA A C 1
ATOM 2486 O O . ALA A 1 319 ? 9.445 -14.157 -25.112 1.00 91.38 319 ALA A O 1
ATOM 2487 N N . THR A 1 320 ? 8.782 -12.475 -26.430 1.00 93.69 320 THR A N 1
ATOM 2488 C CA . THR A 1 320 ? 9.880 -12.631 -27.393 1.00 93.69 320 THR A CA 1
ATOM 2489 C C . THR A 1 320 ? 11.217 -12.307 -26.737 1.00 93.69 320 THR A C 1
ATOM 2491 O O . THR A 1 320 ? 11.471 -11.185 -26.300 1.00 93.69 320 THR A O 1
ATOM 2494 N N . HIS A 1 321 ? 12.100 -13.297 -26.731 1.00 89.25 321 HIS A N 1
ATOM 2495 C CA . HIS A 1 321 ? 13.436 -13.200 -26.166 1.00 89.25 321 HIS A CA 1
ATOM 2496 C C . HIS A 1 321 ? 14.415 -12.451 -27.107 1.00 89.25 321 HIS A C 1
ATOM 2498 O O . HIS A 1 321 ? 14.359 -12.650 -28.325 1.00 89.25 321 HIS A O 1
ATOM 2504 N N . PRO A 1 322 ? 15.360 -11.635 -26.593 1.00 94.38 322 PRO A N 1
ATOM 2505 C CA . PRO A 1 322 ? 15.500 -11.201 -25.196 1.00 94.38 322 PRO A CA 1
ATOM 2506 C C . PRO A 1 322 ? 14.460 -10.147 -24.785 1.00 94.38 322 PRO A C 1
ATOM 2508 O O . PRO A 1 322 ? 14.001 -9.357 -25.608 1.00 94.38 322 PRO A O 1
ATOM 2511 N N . TYR A 1 323 ? 14.122 -10.097 -23.506 1.00 97.62 323 TYR A N 1
ATOM 2512 C CA . TYR A 1 323 ? 13.369 -9.013 -22.881 1.00 97.62 323 TYR A CA 1
ATOM 2513 C C . TYR A 1 323 ? 14.173 -7.704 -22.958 1.00 97.62 323 TYR A C 1
ATOM 2515 O O . TYR A 1 323 ? 15.387 -7.700 -22.772 1.00 97.62 323 TYR A O 1
ATOM 2523 N N . MET A 1 324 ? 13.512 -6.592 -23.291 1.00 96.69 324 MET A N 1
ATOM 2524 C CA . MET A 1 324 ? 14.184 -5.293 -23.505 1.00 96.69 324 MET A CA 1
ATOM 2525 C C . MET A 1 324 ? 13.251 -4.073 -23.377 1.00 96.69 324 MET A C 1
ATOM 2527 O O . MET A 1 324 ? 13.494 -3.029 -23.985 1.00 96.69 324 MET A O 1
ATOM 2531 N N . LEU A 1 325 ? 12.119 -4.208 -22.675 1.00 97.62 325 LEU A N 1
ATOM 2532 C CA . LEU A 1 325 ? 11.138 -3.128 -22.531 1.00 97.62 325 LEU A CA 1
ATOM 2533 C C . LEU A 1 325 ? 11.761 -1.917 -21.833 1.00 97.62 325 LEU A C 1
ATOM 2535 O O . LEU A 1 325 ? 11.705 -0.810 -22.365 1.00 97.62 325 LEU A O 1
ATOM 2539 N N . PHE A 1 326 ? 12.373 -2.105 -20.665 1.00 98.19 326 PHE A N 1
ATOM 2540 C CA . PHE A 1 326 ? 12.949 -1.012 -19.885 1.00 98.19 326 PHE A CA 1
ATOM 2541 C C . PHE A 1 326 ? 14.129 -0.374 -20.607 1.00 98.19 326 PHE A C 1
ATOM 2543 O O . PHE A 1 326 ? 14.210 0.859 -20.639 1.00 98.19 326 PHE A O 1
ATOM 2550 N N . SER A 1 327 ? 14.992 -1.177 -21.237 1.00 97.38 327 SER A N 1
ATOM 2551 C CA . SER A 1 327 ? 16.090 -0.678 -22.067 1.00 97.38 327 SER A CA 1
ATOM 2552 C C . SER A 1 327 ? 15.589 0.232 -23.186 1.00 97.38 327 SER A C 1
ATOM 2554 O O . SER A 1 327 ? 16.199 1.260 -23.450 1.00 97.38 327 SER A O 1
ATOM 2556 N N . MET A 1 328 ? 14.446 -0.082 -23.797 1.00 95.88 328 MET A N 1
ATOM 2557 C CA . MET A 1 328 ? 13.935 0.684 -24.935 1.00 95.88 328 MET A CA 1
ATOM 2558 C C . MET A 1 328 ? 12.932 1.777 -24.571 1.00 95.88 328 MET A C 1
ATOM 2560 O O . MET A 1 328 ? 12.640 2.609 -25.420 1.00 95.88 328 MET A O 1
ATOM 2564 N N . TYR A 1 329 ? 12.392 1.812 -23.352 1.00 95.81 329 TYR A N 1
ATOM 2565 C CA . TYR A 1 329 ? 11.380 2.801 -22.953 1.00 95.81 329 TYR A CA 1
ATOM 2566 C C . TYR A 1 329 ? 11.897 3.800 -21.914 1.00 95.81 329 TYR A C 1
ATOM 2568 O O . TYR A 1 329 ? 11.538 4.979 -21.963 1.00 95.81 329 TYR A O 1
ATOM 2576 N N . TYR A 1 330 ? 12.725 3.345 -20.969 1.00 96.50 330 TYR A N 1
ATOM 2577 C CA . TYR A 1 330 ? 13.014 4.087 -19.737 1.00 96.50 330 TYR A CA 1
ATOM 2578 C C . TYR A 1 330 ? 14.509 4.285 -19.443 1.00 96.50 330 TYR A C 1
ATOM 2580 O O . TYR A 1 330 ? 14.846 5.078 -18.552 1.00 96.50 330 TYR A O 1
ATOM 2588 N N . ALA A 1 331 ? 15.402 3.633 -20.196 1.00 96.00 331 ALA A N 1
ATOM 2589 C CA . ALA A 1 331 ? 16.834 3.916 -20.165 1.00 96.00 331 ALA A CA 1
ATOM 2590 C C . ALA A 1 331 ? 17.113 5.372 -20.557 1.00 96.00 331 ALA A C 1
ATOM 2592 O O . ALA A 1 331 ? 16.472 5.938 -21.445 1.00 96.00 331 ALA A O 1
ATOM 2593 N N . ASN A 1 332 ? 18.053 5.996 -19.852 1.00 93.81 332 ASN A N 1
ATOM 2594 C CA . ASN A 1 332 ? 18.362 7.420 -19.950 1.00 93.81 332 ASN A CA 1
ATOM 2595 C C . ASN A 1 332 ? 17.201 8.381 -19.620 1.00 93.81 332 ASN A C 1
ATOM 2597 O O . ASN A 1 332 ? 17.379 9.593 -19.710 1.00 93.81 332 ASN A O 1
ATOM 2601 N N . LEU A 1 333 ? 16.052 7.873 -19.159 1.00 93.62 333 LEU A N 1
ATOM 2602 C CA . LEU A 1 333 ? 14.899 8.680 -18.754 1.00 93.62 333 LEU A CA 1
ATOM 2603 C C . LEU A 1 333 ? 14.672 8.634 -17.237 1.00 93.62 333 LEU A C 1
ATOM 2605 O O . LEU A 1 333 ? 14.686 9.670 -16.574 1.00 93.62 333 LEU A O 1
ATOM 2609 N N . PHE A 1 334 ? 14.500 7.429 -16.688 1.00 95.00 334 PHE A N 1
ATOM 2610 C CA . PHE A 1 334 ? 14.344 7.190 -15.245 1.00 95.00 334 PHE A CA 1
ATOM 2611 C C . PHE A 1 334 ? 15.417 6.261 -14.675 1.00 95.00 334 PHE A C 1
ATOM 2613 O O . PHE A 1 334 ? 15.612 6.239 -13.462 1.00 95.00 334 PHE A O 1
ATOM 2620 N N . PHE A 1 335 ? 16.121 5.530 -15.537 1.00 96.94 335 PHE A N 1
ATOM 2621 C CA . PHE A 1 335 ? 17.146 4.562 -15.161 1.00 96.94 335 PHE A CA 1
ATOM 2622 C C . PHE A 1 335 ? 18.398 4.763 -16.010 1.00 96.94 335 PHE A C 1
ATOM 2624 O O . PHE A 1 335 ? 18.316 5.251 -17.143 1.00 96.94 335 PHE A O 1
ATOM 2631 N N . GLY A 1 336 ? 19.551 4.368 -15.475 1.00 97.19 336 GLY A N 1
ATOM 2632 C CA . GLY A 1 336 ? 20.734 4.134 -16.297 1.00 97.19 336 GLY A CA 1
ATOM 2633 C C . GLY A 1 336 ? 20.494 3.012 -17.309 1.00 97.19 336 GLY A C 1
ATOM 2634 O O . GLY A 1 336 ? 19.573 2.205 -17.151 1.00 97.19 336 GLY A O 1
ATOM 2635 N N . VAL A 1 337 ? 21.309 2.950 -18.358 1.00 98.12 337 VAL A N 1
ATOM 2636 C CA . VAL A 1 337 ? 21.185 1.906 -19.389 1.00 98.12 337 VAL A CA 1
ATOM 2637 C C . VAL A 1 337 ? 21.456 0.528 -18.786 1.00 98.12 337 VAL A C 1
ATOM 2639 O O . VAL A 1 337 ? 20.686 -0.404 -19.032 1.00 98.12 337 VAL A O 1
ATOM 2642 N N . ARG A 1 338 ? 22.469 0.415 -17.913 1.00 98.44 338 ARG A N 1
ATOM 2643 C CA . ARG A 1 338 ? 22.761 -0.825 -17.174 1.00 98.44 338 ARG A CA 1
ATOM 2644 C C . ARG A 1 338 ? 21.573 -1.252 -16.318 1.00 98.44 338 ARG A C 1
ATOM 2646 O O . ARG A 1 338 ? 21.138 -2.395 -16.387 1.00 98.44 338 ARG A O 1
ATOM 2653 N N . GLN A 1 339 ? 21.023 -0.318 -15.542 1.00 98.56 339 GLN A N 1
ATOM 2654 C CA . GLN A 1 339 ? 19.881 -0.575 -14.660 1.00 98.56 339 GLN A CA 1
ATOM 2655 C C . GLN A 1 339 ? 18.656 -1.043 -15.450 1.00 98.56 339 GLN A C 1
ATOM 2657 O O . GLN A 1 339 ? 17.980 -1.977 -15.037 1.00 98.56 339 GLN A O 1
ATOM 2662 N N . ALA A 1 340 ? 18.378 -0.433 -16.603 1.00 98.62 340 ALA A N 1
ATOM 2663 C CA . ALA A 1 340 ? 17.267 -0.833 -17.455 1.00 98.62 340 ALA A CA 1
ATOM 2664 C C . ALA A 1 340 ? 17.425 -2.272 -17.987 1.00 98.62 340 ALA A C 1
ATOM 2666 O O . ALA A 1 340 ? 16.477 -3.053 -17.918 1.00 98.62 340 ALA A O 1
ATOM 2667 N N . ALA A 1 341 ? 18.632 -2.647 -18.425 1.00 98.56 341 ALA A N 1
ATOM 2668 C CA . ALA A 1 341 ? 18.940 -4.016 -18.846 1.00 98.56 341 ALA A CA 1
ATOM 2669 C C . ALA A 1 341 ? 18.878 -5.031 -17.683 1.00 98.56 341 ALA A C 1
ATOM 2671 O O . ALA A 1 341 ? 18.419 -6.162 -17.870 1.00 98.56 341 ALA A O 1
ATOM 2672 N N . GLU A 1 342 ? 19.285 -4.635 -16.469 1.00 98.75 342 GLU A N 1
ATOM 2673 C CA . GLU A 1 342 ? 19.097 -5.443 -15.254 1.00 98.75 342 GLU A CA 1
ATOM 2674 C C . GLU A 1 342 ? 17.607 -5.696 -14.982 1.00 98.75 342 GLU A C 1
ATOM 2676 O O . GLU A 1 342 ? 17.227 -6.832 -14.708 1.00 98.75 342 GLU A O 1
ATOM 2681 N N . ILE A 1 343 ? 16.753 -4.670 -15.093 1.00 98.88 343 ILE A N 1
ATOM 2682 C CA . ILE A 1 343 ? 15.303 -4.797 -14.872 1.00 98.88 343 ILE A CA 1
ATOM 2683 C C . ILE A 1 343 ? 14.685 -5.788 -15.858 1.00 98.88 343 ILE A C 1
ATOM 2685 O O . ILE A 1 343 ? 13.946 -6.680 -15.439 1.00 98.88 343 ILE A O 1
ATOM 2689 N N . ASP A 1 344 ? 15.006 -5.662 -17.146 1.00 98.75 344 ASP A N 1
ATOM 2690 C CA . ASP A 1 344 ? 14.497 -6.567 -18.179 1.00 98.75 344 ASP A CA 1
ATOM 2691 C C . ASP A 1 344 ? 14.941 -8.016 -17.935 1.00 98.75 344 ASP A C 1
ATOM 2693 O O . ASP A 1 344 ? 14.137 -8.944 -18.043 1.00 98.75 344 ASP A O 1
ATOM 2697 N N . SER A 1 345 ? 16.190 -8.209 -17.510 1.00 98.81 345 SER A N 1
ATOM 2698 C CA . SER A 1 345 ? 16.743 -9.535 -17.223 1.00 98.81 345 SER A CA 1
ATOM 2699 C C . SER A 1 345 ? 16.152 -10.173 -15.964 1.00 98.81 345 SER A C 1
ATOM 2701 O O . SER A 1 345 ? 15.843 -11.365 -15.960 1.00 98.81 345 SER A O 1
ATOM 2703 N N . LEU A 1 346 ? 15.932 -9.388 -14.905 1.00 98.88 346 LEU A N 1
ATOM 2704 C CA . LEU A 1 346 ? 15.248 -9.848 -13.693 1.00 98.88 346 LEU A CA 1
ATOM 2705 C C . LEU A 1 346 ? 13.785 -10.188 -13.982 1.00 98.88 346 LEU A C 1
ATOM 2707 O O . LEU A 1 346 ? 13.298 -11.222 -13.532 1.00 98.88 346 LEU A O 1
ATOM 2711 N N . ARG A 1 347 ? 13.081 -9.358 -14.761 1.00 98.69 347 ARG A N 1
ATOM 2712 C CA . ARG A 1 347 ? 11.699 -9.627 -15.175 1.00 98.69 347 ARG A CA 1
ATOM 2713 C C . ARG A 1 347 ? 11.596 -10.932 -15.962 1.00 98.69 347 ARG A C 1
ATOM 2715 O O . ARG A 1 347 ? 10.741 -11.750 -15.630 1.00 98.69 347 ARG A O 1
ATOM 2722 N N . TYR A 1 348 ? 12.486 -11.145 -16.934 1.00 98.62 348 TYR A N 1
ATOM 2723 C CA . TYR A 1 348 ? 12.562 -12.398 -17.688 1.00 98.62 348 TYR A CA 1
ATOM 2724 C C . TYR A 1 348 ? 12.765 -13.606 -16.769 1.00 98.62 348 TYR A C 1
ATOM 2726 O O . TYR A 1 348 ? 12.031 -14.587 -16.869 1.00 98.62 348 TYR A O 1
ATOM 2734 N N . ALA A 1 349 ? 13.736 -13.525 -15.855 1.00 98.69 349 ALA A N 1
ATOM 2735 C CA . ALA A 1 349 ? 14.043 -14.600 -14.918 1.00 98.69 349 ALA A CA 1
ATOM 2736 C C . ALA A 1 349 ? 12.863 -14.922 -13.989 1.00 98.69 349 ALA A C 1
ATOM 2738 O O . ALA A 1 349 ? 12.577 -16.091 -13.736 1.00 98.69 349 ALA A O 1
ATOM 2739 N N . ILE A 1 350 ? 12.135 -13.900 -13.530 1.00 98.69 350 ILE A N 1
ATOM 2740 C CA . ILE A 1 350 ? 10.917 -14.070 -12.730 1.00 98.69 350 ILE A CA 1
ATOM 2741 C C . ILE A 1 350 ? 9.820 -14.775 -13.538 1.00 98.69 350 ILE A C 1
ATOM 2743 O O . ILE A 1 350 ? 9.142 -15.642 -12.995 1.00 98.69 350 ILE A O 1
ATOM 2747 N N . ASP A 1 351 ? 9.661 -14.468 -14.830 1.00 98.00 351 ASP A N 1
ATOM 2748 C CA . ASP A 1 351 ? 8.707 -15.170 -15.705 1.00 98.00 351 ASP A CA 1
ATOM 2749 C C . ASP A 1 351 ? 9.020 -16.665 -15.882 1.00 98.00 351 ASP A C 1
ATOM 2751 O O . ASP A 1 351 ? 8.118 -17.435 -16.207 1.00 98.00 351 ASP A O 1
ATOM 2755 N N . GLN A 1 352 ? 10.257 -17.102 -15.615 1.00 97.62 352 GLN A N 1
ATOM 2756 C CA . GLN A 1 352 ? 10.626 -18.523 -15.676 1.00 97.62 352 GLN A CA 1
ATOM 2757 C C . GLN A 1 352 ? 10.217 -19.313 -14.421 1.00 97.62 352 GLN A C 1
ATOM 2759 O O . GLN A 1 352 ? 10.231 -20.550 -14.437 1.00 97.62 352 GLN A O 1
ATOM 2764 N N . ILE A 1 353 ? 9.838 -18.632 -13.333 1.00 98.31 353 ILE A N 1
ATOM 2765 C CA . ILE A 1 353 ? 9.393 -19.281 -12.095 1.00 98.31 353 ILE A CA 1
ATOM 2766 C C . ILE A 1 353 ? 8.039 -19.965 -12.333 1.00 98.31 353 ILE A C 1
ATOM 2768 O O . ILE A 1 353 ? 7.056 -19.329 -12.727 1.00 98.31 353 ILE A O 1
ATOM 2772 N N . GLN A 1 354 ? 7.996 -21.272 -12.061 1.00 97.31 354 GLN A N 1
ATOM 2773 C CA . GLN A 1 354 ? 6.807 -22.105 -12.266 1.00 97.31 354 GLN A CA 1
ATOM 2774 C C . GLN A 1 354 ? 5.752 -21.911 -11.173 1.00 97.31 354 GLN A C 1
ATOM 2776 O O . GLN A 1 354 ? 4.563 -21.932 -11.474 1.00 97.31 354 GLN A O 1
ATOM 2781 N N . ASP A 1 355 ? 6.176 -21.720 -9.921 1.00 97.31 355 ASP A N 1
ATOM 2782 C CA . ASP A 1 355 ? 5.258 -21.472 -8.812 1.00 97.31 355 ASP A CA 1
ATOM 2783 C C . ASP A 1 355 ? 4.749 -20.022 -8.832 1.00 97.31 355 ASP A C 1
ATOM 2785 O O . ASP A 1 355 ? 5.520 -19.061 -8.752 1.00 97.31 355 ASP A O 1
ATOM 2789 N N . ASP A 1 356 ? 3.431 -19.861 -8.934 1.00 95.31 356 ASP A N 1
ATOM 2790 C CA . ASP A 1 356 ? 2.784 -18.553 -9.062 1.00 95.31 356 ASP A CA 1
ATOM 2791 C C . ASP A 1 356 ? 2.980 -17.667 -7.819 1.00 95.31 356 ASP A C 1
ATOM 2793 O O . ASP A 1 356 ? 3.061 -16.438 -7.947 1.00 95.31 356 ASP A O 1
ATOM 2797 N N . SER A 1 357 ? 3.081 -18.264 -6.626 1.00 94.81 357 SER A N 1
ATOM 2798 C CA . SER A 1 357 ? 3.312 -17.534 -5.376 1.00 94.81 357 SER A CA 1
ATOM 2799 C C . SER A 1 357 ? 4.738 -16.991 -5.338 1.00 94.81 357 SER A C 1
ATOM 2801 O O . SER A 1 357 ? 4.932 -15.782 -5.190 1.00 94.81 357 SER A O 1
ATOM 2803 N N . GLN A 1 358 ? 5.736 -17.846 -5.575 1.00 97.12 358 GLN A N 1
ATOM 2804 C CA . GLN A 1 358 ? 7.148 -17.462 -5.649 1.00 97.12 358 GLN A CA 1
ATOM 2805 C C . GLN A 1 358 ? 7.381 -16.404 -6.731 1.00 97.12 358 GLN A C 1
ATOM 2807 O O . GLN A 1 358 ? 8.068 -15.406 -6.493 1.00 97.12 358 GLN A O 1
ATOM 2812 N N . ARG A 1 359 ? 6.746 -16.567 -7.900 1.00 98.00 359 ARG A N 1
ATOM 2813 C CA . ARG A 1 359 ? 6.794 -15.584 -8.989 1.00 98.00 359 ARG A CA 1
ATOM 2814 C C . ARG A 1 359 ? 6.235 -14.230 -8.558 1.00 98.00 359 ARG A C 1
ATOM 2816 O O . ARG A 1 359 ? 6.820 -13.193 -8.874 1.00 98.00 359 ARG A O 1
ATOM 2823 N N . SER A 1 360 ? 5.124 -14.226 -7.824 1.00 96.62 360 SER A N 1
ATOM 2824 C CA . SER A 1 360 ? 4.480 -13.000 -7.341 1.00 96.62 360 SER A CA 1
ATOM 2825 C C . SER A 1 360 ? 5.298 -12.297 -6.255 1.00 96.62 360 SER A C 1
ATOM 2827 O O . SER A 1 360 ? 5.413 -11.071 -6.292 1.00 96.62 360 SER A O 1
ATOM 2829 N N . TRP A 1 361 ? 5.923 -13.052 -5.347 1.00 97.06 361 TRP A N 1
ATOM 2830 C CA . TRP A 1 361 ? 6.857 -12.521 -4.350 1.00 97.06 361 TRP A CA 1
ATOM 2831 C C . TRP A 1 361 ? 8.097 -11.899 -4.993 1.00 97.06 361 TRP A C 1
ATOM 2833 O O . TRP A 1 361 ? 8.461 -10.767 -4.668 1.00 97.06 361 TRP A O 1
ATOM 2843 N N . ALA A 1 362 ? 8.714 -12.597 -5.950 1.00 98.38 362 ALA A N 1
ATOM 2844 C CA . ALA A 1 362 ? 9.861 -12.072 -6.680 1.00 98.38 362 ALA A CA 1
ATOM 2845 C C . ALA A 1 362 ? 9.485 -10.813 -7.482 1.00 98.38 362 ALA A C 1
ATOM 2847 O O . ALA A 1 362 ? 10.218 -9.825 -7.472 1.00 98.38 362 ALA A O 1
ATOM 2848 N N . LEU A 1 363 ? 8.305 -10.784 -8.113 1.00 98.31 363 LEU A N 1
ATOM 2849 C CA . LEU A 1 363 ? 7.820 -9.579 -8.789 1.00 98.31 363 LEU A CA 1
ATOM 2850 C C . LEU A 1 363 ? 7.585 -8.417 -7.813 1.00 98.31 363 LEU A C 1
ATOM 2852 O O . LEU A 1 363 ? 7.989 -7.296 -8.111 1.00 98.31 363 LEU A O 1
ATOM 2856 N N . GLY A 1 364 ? 7.008 -8.670 -6.636 1.00 96.62 364 GLY A N 1
ATOM 2857 C CA . GLY A 1 364 ? 6.869 -7.664 -5.580 1.00 96.62 364 GLY A CA 1
ATOM 2858 C C . GLY A 1 364 ? 8.213 -7.085 -5.126 1.00 96.62 364 GLY A C 1
ATOM 2859 O O . GLY A 1 364 ? 8.365 -5.865 -5.042 1.00 96.62 364 GLY A O 1
ATOM 2860 N N . ALA A 1 365 ? 9.223 -7.937 -4.933 1.00 96.94 365 ALA A N 1
ATOM 2861 C CA . ALA A 1 365 ? 10.582 -7.498 -4.615 1.00 96.94 365 ALA A CA 1
ATOM 2862 C C . ALA A 1 365 ? 11.209 -6.660 -5.745 1.00 96.94 365 ALA A C 1
ATOM 2864 O O . ALA A 1 365 ? 11.854 -5.645 -5.470 1.00 96.94 365 ALA A O 1
ATOM 2865 N N . LEU A 1 366 ? 10.979 -7.032 -7.011 1.00 98.31 366 LEU A N 1
ATOM 2866 C CA . LEU A 1 366 ? 11.449 -6.259 -8.163 1.00 98.31 366 LEU A CA 1
ATOM 2867 C C . LEU A 1 366 ? 10.762 -4.888 -8.251 1.00 98.31 366 LEU A C 1
ATOM 2869 O O . LEU A 1 366 ? 11.436 -3.904 -8.537 1.00 98.31 366 LEU A O 1
ATOM 2873 N N . ILE A 1 367 ? 9.462 -4.785 -7.952 1.00 96.81 367 ILE A N 1
ATOM 2874 C CA . ILE A 1 367 ? 8.752 -3.493 -7.886 1.00 96.81 367 ILE A CA 1
ATOM 2875 C C . ILE A 1 367 ? 9.419 -2.567 -6.859 1.00 96.81 367 ILE A C 1
ATOM 2877 O O . ILE A 1 367 ? 9.676 -1.399 -7.164 1.00 96.81 367 ILE A O 1
ATOM 2881 N N . CYS A 1 368 ? 9.737 -3.080 -5.665 1.00 93.81 368 CYS A N 1
ATOM 2882 C CA . CYS A 1 368 ? 10.449 -2.314 -4.640 1.00 93.81 368 CYS A CA 1
ATOM 2883 C C . CYS A 1 368 ? 11.832 -1.862 -5.135 1.00 93.81 368 CYS A C 1
ATOM 2885 O O . CYS A 1 368 ? 12.150 -0.676 -5.043 1.00 93.81 368 CYS A O 1
ATOM 2887 N N . ALA A 1 369 ? 12.617 -2.769 -5.725 1.00 95.38 369 ALA A N 1
ATOM 2888 C CA . ALA A 1 369 ? 13.947 -2.458 -6.247 1.00 95.38 369 ALA A CA 1
ATOM 2889 C C . ALA A 1 369 ? 13.911 -1.390 -7.354 1.00 95.38 369 ALA A C 1
ATOM 2891 O O . ALA A 1 369 ? 14.645 -0.404 -7.301 1.00 95.38 369 ALA A O 1
ATOM 2892 N N . VAL A 1 370 ? 12.992 -1.529 -8.313 1.00 96.06 370 VAL A N 1
ATOM 2893 C CA . VAL A 1 370 ? 12.777 -0.552 -9.391 1.00 96.06 370 VAL A CA 1
ATOM 2894 C C . VAL A 1 370 ? 12.382 0.809 -8.827 1.00 96.06 370 VAL A C 1
ATOM 2896 O O . VAL A 1 370 ? 12.907 1.833 -9.261 1.00 96.06 370 VAL A O 1
ATOM 2899 N N . SER A 1 371 ? 11.492 0.845 -7.833 1.00 92.81 371 SER A N 1
ATOM 2900 C CA . SER A 1 371 ? 11.099 2.099 -7.193 1.00 92.81 371 SER A CA 1
ATOM 2901 C C . SER A 1 371 ? 12.256 2.775 -6.452 1.00 92.81 371 SER A C 1
ATOM 2903 O O . SER A 1 371 ? 12.320 4.004 -6.468 1.00 92.81 371 SER A O 1
ATOM 2905 N N . SER A 1 372 ? 13.141 2.014 -5.801 1.00 89.62 372 SER A N 1
ATOM 2906 C CA . SER A 1 372 ? 14.280 2.557 -5.047 1.00 89.62 372 SER A CA 1
ATOM 2907 C C . SER A 1 372 ? 15.436 3.015 -5.941 1.00 89.62 372 SER A C 1
ATOM 2909 O O . SER A 1 372 ? 16.078 4.015 -5.631 1.00 89.62 372 SER A O 1
ATOM 2911 N N . CYS A 1 373 ? 15.686 2.338 -7.066 1.00 93.19 373 CYS A N 1
ATOM 2912 C CA . CYS A 1 373 ? 16.769 2.698 -7.989 1.00 93.19 373 CYS A CA 1
ATOM 2913 C C . CYS A 1 373 ? 16.393 3.797 -9.000 1.00 93.19 373 CYS A C 1
ATOM 2915 O O . CYS A 1 373 ? 17.258 4.273 -9.732 1.00 93.19 373 CYS A O 1
ATOM 2917 N N . ALA A 1 374 ? 15.124 4.202 -9.070 1.00 92.62 374 ALA A N 1
ATOM 2918 C CA . ALA A 1 374 ? 14.651 5.179 -10.043 1.00 92.62 374 ALA A CA 1
ATOM 2919 C C . ALA A 1 374 ? 15.156 6.608 -9.783 1.00 92.62 374 ALA A C 1
ATOM 2921 O O . ALA A 1 374 ? 14.935 7.190 -8.716 1.00 92.62 374 ALA A O 1
ATOM 2922 N N . TYR A 1 375 ? 15.673 7.257 -10.828 1.00 91.75 375 TYR A N 1
ATOM 2923 C CA . TYR A 1 375 ? 16.016 8.676 -10.811 1.00 91.75 375 TYR A CA 1
ATOM 2924 C C . TYR A 1 375 ? 14.766 9.559 -10.972 1.00 91.75 375 TYR A C 1
ATOM 2926 O O . TYR A 1 375 ? 14.463 10.093 -12.040 1.00 91.75 375 TYR A O 1
ATOM 2934 N N . SER A 1 376 ? 14.008 9.708 -9.883 1.00 86.69 376 SER A N 1
ATOM 2935 C CA . SER A 1 376 ? 12.689 10.357 -9.878 1.00 86.69 376 SER A CA 1
ATOM 2936 C C . SER A 1 376 ? 12.523 11.404 -8.767 1.00 86.69 376 SER A C 1
ATOM 2938 O O . SER A 1 376 ? 13.340 11.509 -7.846 1.00 86.69 376 SER A O 1
ATOM 2940 N N . TYR A 1 377 ? 11.479 12.235 -8.862 1.00 79.12 377 TYR A N 1
ATOM 2941 C CA . TYR A 1 377 ? 11.090 13.169 -7.797 1.00 79.12 377 TYR A CA 1
ATOM 2942 C C . TYR A 1 377 ? 10.193 12.461 -6.788 1.00 79.12 377 TYR A C 1
ATOM 2944 O O . TYR A 1 377 ? 9.149 11.946 -7.171 1.00 79.12 377 TYR A O 1
ATOM 2952 N N . GLY A 1 378 ? 10.583 12.446 -5.509 1.00 70.25 378 GLY A N 1
ATOM 2953 C CA . GLY A 1 378 ? 9.728 11.934 -4.431 1.00 70.25 378 GLY A CA 1
ATOM 2954 C C . GLY A 1 378 ? 9.215 10.503 -4.641 1.00 70.25 378 GLY A C 1
ATOM 2955 O O . GLY A 1 378 ? 8.174 10.165 -4.091 1.00 70.25 378 GLY A O 1
ATOM 2956 N N . GLY A 1 379 ? 9.903 9.695 -5.460 1.00 76.19 379 GLY A N 1
ATOM 2957 C CA . GLY A 1 379 ? 9.511 8.324 -5.785 1.00 76.19 379 GLY A CA 1
ATOM 2958 C C . GLY A 1 379 ? 8.441 8.155 -6.867 1.00 76.19 379 GLY A C 1
ATOM 2959 O O . GLY A 1 379 ? 7.992 7.034 -7.080 1.00 76.19 379 GLY A O 1
ATOM 2960 N N . HIS A 1 380 ? 8.014 9.225 -7.548 1.00 84.56 380 HIS A N 1
ATOM 2961 C CA . HIS A 1 380 ? 6.974 9.150 -8.577 1.00 84.56 380 HIS A CA 1
ATOM 2962 C C . HIS A 1 380 ? 7.511 9.359 -10.002 1.00 84.56 380 HIS A C 1
ATOM 2964 O O . HIS A 1 380 ? 8.385 10.187 -10.263 1.00 84.56 380 HIS A O 1
ATOM 2970 N N . PHE A 1 381 ? 6.873 8.721 -10.979 1.00 90.38 381 PHE A N 1
ATOM 2971 C CA . PHE A 1 381 ? 7.260 8.752 -12.396 1.00 90.38 381 PHE A CA 1
ATOM 2972 C C . PHE A 1 381 ? 6.541 9.837 -13.213 1.00 90.38 381 PHE A C 1
ATOM 2974 O O . PHE A 1 381 ? 6.600 9.865 -14.435 1.00 90.38 381 PHE A O 1
ATOM 2981 N N . ALA A 1 382 ? 5.867 10.777 -12.547 1.00 87.56 382 ALA A N 1
ATOM 2982 C CA . ALA A 1 382 ? 5.044 11.809 -13.182 1.00 87.56 382 ALA A CA 1
ATOM 2983 C C . ALA A 1 382 ? 5.776 12.661 -14.232 1.00 87.56 382 ALA A C 1
ATOM 2985 O O . ALA A 1 382 ? 5.138 13.201 -15.140 1.00 87.56 382 ALA A O 1
ATOM 2986 N N . GLN A 1 383 ? 7.070 12.882 -14.004 1.00 88.94 383 GLN A N 1
ATOM 2987 C CA . GLN A 1 383 ? 7.971 13.681 -14.821 1.00 88.94 383 GLN A CA 1
ATOM 2988 C C . GLN A 1 383 ? 9.420 13.250 -14.538 1.00 88.94 383 GLN A C 1
ATOM 2990 O O . GLN A 1 383 ? 9.751 13.015 -13.368 1.00 88.94 383 GLN A O 1
ATOM 2995 N N . PRO A 1 384 ? 10.285 13.163 -15.559 1.00 89.38 384 PRO A N 1
ATOM 2996 C CA . PRO A 1 384 ? 11.706 12.908 -15.354 1.00 89.38 384 PRO A CA 1
ATOM 2997 C C . PRO A 1 384 ? 12.389 14.115 -14.691 1.00 89.38 384 PRO A C 1
ATOM 2999 O O . PRO A 1 384 ? 11.989 15.268 -14.881 1.00 89.38 384 PRO A O 1
ATOM 3002 N N . LYS A 1 385 ? 13.438 13.856 -13.902 1.00 87.56 385 LYS A N 1
ATOM 3003 C CA . LYS A 1 385 ? 14.271 14.906 -13.281 1.00 87.56 385 LYS A CA 1
ATOM 3004 C C . LYS A 1 385 ? 15.074 15.703 -14.307 1.00 87.56 385 LYS A C 1
ATOM 3006 O O . LYS A 1 385 ? 15.252 16.913 -14.145 1.00 87.56 385 LYS A O 1
ATOM 3011 N N . PHE A 1 386 ? 15.504 15.017 -15.359 1.00 85.31 386 PHE A N 1
ATOM 3012 C CA . PHE A 1 386 ? 16.227 15.573 -16.486 1.00 85.31 386 PHE A CA 1
ATOM 3013 C C . PHE A 1 386 ? 15.595 15.059 -17.781 1.00 85.31 386 PHE A C 1
ATOM 3015 O O . PHE A 1 386 ? 15.463 13.856 -17.972 1.00 85.31 386 PHE A O 1
ATOM 3022 N N . ASP A 1 387 ? 15.167 15.978 -18.641 1.00 73.50 387 ASP A N 1
ATOM 3023 C CA . ASP A 1 387 ? 14.490 15.702 -19.914 1.00 73.50 387 ASP A CA 1
ATOM 3024 C C . ASP A 1 387 ? 15.285 16.220 -21.123 1.00 73.50 387 ASP A C 1
ATOM 3026 O O . ASP A 1 387 ? 14.741 16.313 -22.220 1.00 73.50 387 ASP A O 1
ATOM 3030 N N . GLY A 1 388 ? 16.549 16.607 -20.916 1.00 70.50 388 GLY A N 1
ATOM 3031 C CA . GLY A 1 388 ? 17.399 17.165 -21.965 1.00 70.50 388 GLY A CA 1
ATOM 3032 C C . GLY A 1 388 ? 17.203 18.650 -22.259 1.00 70.50 388 GLY A C 1
ATOM 3033 O O . GLY A 1 388 ? 17.870 19.170 -23.146 1.00 70.50 388 GLY A O 1
ATOM 3034 N N . SER A 1 389 ? 16.318 19.361 -21.547 1.00 67.31 389 SER A N 1
ATOM 3035 C CA . SER A 1 389 ? 15.910 20.711 -21.958 1.00 67.31 389 SER A CA 1
ATOM 3036 C C . SER A 1 389 ? 16.922 21.832 -21.673 1.00 67.31 389 SER A C 1
ATOM 3038 O O . SER A 1 389 ? 16.732 22.934 -22.180 1.00 67.31 389 SER A O 1
ATOM 3040 N N . ALA A 1 390 ? 17.931 21.618 -20.817 1.00 71.81 390 ALA A N 1
ATOM 3041 C CA . ALA A 1 390 ? 18.931 22.639 -20.470 1.00 71.81 390 ALA A CA 1
ATOM 3042 C C . ALA A 1 390 ? 20.222 22.026 -19.898 1.00 71.81 390 ALA A C 1
ATOM 3044 O O . ALA A 1 390 ? 20.167 21.284 -18.915 1.00 71.81 390 ALA A O 1
ATOM 3045 N N . SER A 1 391 ? 21.376 22.390 -20.467 1.00 71.25 391 SER A N 1
ATOM 3046 C CA . SER A 1 391 ? 22.716 21.977 -20.013 1.00 71.25 391 SER A CA 1
ATOM 3047 C C . SER A 1 391 ? 23.007 22.400 -18.574 1.00 71.25 391 SER A C 1
ATOM 3049 O O . SER A 1 391 ? 23.443 21.583 -17.771 1.00 71.25 391 SER A O 1
ATOM 3051 N N . ASP A 1 392 ? 22.660 23.633 -18.208 1.00 77.00 392 ASP A N 1
ATOM 3052 C CA . ASP A 1 392 ? 22.944 24.202 -16.880 1.00 77.00 392 ASP A CA 1
ATOM 3053 C C . ASP A 1 392 ? 22.206 23.442 -15.767 1.00 77.00 392 ASP A C 1
ATOM 3055 O O . ASP A 1 392 ? 22.630 23.377 -14.614 1.00 77.00 392 ASP A O 1
ATOM 3059 N N . ARG A 1 393 ? 21.077 22.816 -16.119 1.00 83.62 393 ARG A N 1
ATOM 3060 C CA . ARG A 1 393 ? 20.315 21.968 -15.203 1.00 83.62 393 ARG A CA 1
ATOM 3061 C C . ARG A 1 393 ? 20.998 20.622 -14.977 1.00 83.62 393 ARG A C 1
ATOM 3063 O O . ARG A 1 393 ? 20.853 20.069 -13.890 1.00 83.62 393 ARG A O 1
ATOM 3070 N N . LEU A 1 394 ? 21.720 20.097 -15.969 1.00 85.50 394 LEU A N 1
ATOM 3071 C CA . LEU A 1 394 ? 22.486 18.863 -15.817 1.00 85.50 394 LEU A CA 1
ATOM 3072 C C . LEU A 1 394 ? 23.626 19.057 -14.820 1.00 85.50 394 LEU A C 1
ATOM 3074 O O . LEU A 1 394 ? 23.788 18.206 -13.959 1.00 85.50 394 LEU A O 1
ATOM 3078 N N . GLU A 1 395 ? 24.341 20.184 -14.859 1.00 86.25 395 GLU A N 1
ATOM 3079 C CA . GLU A 1 395 ? 25.436 20.460 -13.913 1.00 86.25 395 GLU A CA 1
ATOM 3080 C C . GLU A 1 395 ? 24.972 20.385 -12.451 1.00 86.25 395 GLU A C 1
ATOM 3082 O O . GLU A 1 395 ? 25.607 19.738 -11.620 1.00 86.25 395 GLU A O 1
ATOM 3087 N N . ALA A 1 396 ? 23.810 20.969 -12.146 1.00 88.38 396 ALA A N 1
ATOM 3088 C CA . ALA A 1 396 ? 23.235 20.933 -10.802 1.00 88.38 396 ALA A CA 1
ATOM 3089 C C . ALA A 1 396 ? 22.734 19.538 -10.379 1.00 88.38 396 ALA A C 1
ATOM 3091 O O . ALA A 1 396 ? 22.659 19.244 -9.188 1.00 88.38 396 ALA A O 1
ATOM 3092 N N . LEU A 1 397 ? 22.342 18.699 -11.340 1.00 90.06 397 LEU A N 1
ATOM 3093 C CA . LEU A 1 397 ? 21.726 17.390 -11.107 1.00 90.06 397 LEU A CA 1
ATOM 3094 C C . LEU A 1 397 ? 22.709 16.218 -11.222 1.00 90.06 397 LEU A C 1
ATOM 3096 O O . LEU A 1 397 ? 22.392 15.122 -10.754 1.00 90.06 397 LEU A O 1
ATOM 3100 N N . ALA A 1 398 ? 23.864 16.430 -11.852 1.00 88.81 398 ALA A N 1
ATOM 3101 C CA . ALA A 1 398 ? 24.814 15.389 -12.214 1.00 88.81 398 ALA A CA 1
ATOM 3102 C C . ALA A 1 398 ? 25.335 14.584 -11.016 1.00 88.81 398 ALA A C 1
ATOM 3104 O O . ALA A 1 398 ? 25.324 13.359 -11.130 1.00 88.81 398 ALA A O 1
ATOM 3105 N N . PRO A 1 399 ? 25.706 15.185 -9.862 1.00 90.00 399 PRO A N 1
ATOM 3106 C CA . PRO A 1 399 ? 26.159 14.405 -8.709 1.00 90.00 399 PRO A CA 1
ATOM 3107 C C . PRO A 1 399 ? 25.116 13.374 -8.254 1.00 90.00 399 PRO A C 1
ATOM 3109 O O . PRO A 1 399 ? 25.419 12.188 -8.134 1.00 90.00 399 PRO A O 1
ATOM 3112 N N . ASP A 1 400 ? 23.862 13.804 -8.092 1.00 90.38 400 ASP A N 1
ATOM 3113 C CA . ASP A 1 400 ? 22.758 12.927 -7.688 1.00 90.38 400 ASP A CA 1
ATOM 3114 C C . ASP A 1 400 ? 22.432 11.880 -8.762 1.00 90.38 400 ASP A C 1
ATOM 3116 O O . ASP A 1 400 ? 22.100 10.738 -8.445 1.00 90.38 400 ASP A O 1
ATOM 3120 N N . LEU A 1 401 ? 22.495 12.267 -10.039 1.00 91.00 401 LEU A N 1
ATOM 3121 C CA . LEU A 1 401 ? 22.214 11.381 -11.165 1.00 91.00 401 LEU A CA 1
ATOM 3122 C C . LEU A 1 401 ? 23.257 10.261 -11.258 1.00 91.00 401 LEU A C 1
ATOM 3124 O O . LEU A 1 401 ? 22.872 9.101 -11.393 1.00 91.00 401 LEU A O 1
ATOM 3128 N N . VAL A 1 402 ? 24.548 10.585 -11.140 1.00 90.62 402 VAL A N 1
ATOM 3129 C CA . VAL A 1 402 ? 25.648 9.608 -11.170 1.00 90.62 402 VAL A CA 1
ATOM 3130 C C . VAL A 1 402 ? 25.526 8.622 -10.011 1.00 90.62 402 VAL A C 1
ATOM 3132 O O . VAL A 1 402 ? 25.559 7.413 -10.237 1.00 90.62 402 VAL A O 1
ATOM 3135 N N . VAL A 1 403 ? 25.283 9.113 -8.790 1.00 90.88 403 VAL A N 1
ATOM 3136 C CA . VAL A 1 403 ? 25.055 8.251 -7.618 1.00 90.88 403 VAL A CA 1
ATOM 3137 C C . VAL A 1 403 ? 23.864 7.321 -7.847 1.00 90.88 403 VAL A C 1
ATOM 3139 O O . VAL A 1 403 ? 23.968 6.115 -7.634 1.00 90.88 403 VAL A O 1
ATOM 3142 N N . CYS A 1 404 ? 22.739 7.861 -8.322 1.00 92.00 404 CYS A N 1
ATOM 3143 C CA . CYS A 1 404 ? 21.524 7.084 -8.546 1.00 92.00 404 CYS A CA 1
ATOM 3144 C C . CYS A 1 404 ? 21.709 5.997 -9.619 1.00 92.00 404 CYS A C 1
ATOM 3146 O O . CYS A 1 404 ? 21.226 4.880 -9.438 1.00 92.00 404 CYS A O 1
ATOM 3148 N N . ARG A 1 405 ? 22.444 6.283 -10.702 1.00 93.38 405 ARG A N 1
ATOM 3149 C CA . ARG A 1 405 ? 22.736 5.312 -11.775 1.00 93.38 405 ARG A CA 1
ATOM 3150 C C . ARG A 1 405 ? 23.810 4.285 -11.407 1.00 93.38 405 ARG A C 1
ATOM 3152 O O . ARG A 1 405 ? 23.841 3.192 -11.977 1.00 93.38 405 ARG A O 1
ATOM 3159 N N . GLY A 1 406 ? 24.640 4.596 -10.413 1.00 91.81 406 GLY A N 1
ATOM 3160 C CA . GLY A 1 406 ? 25.589 3.657 -9.817 1.00 91.81 406 GLY A CA 1
ATOM 3161 C C . GLY A 1 406 ? 24.933 2.527 -9.009 1.00 91.81 406 GLY A C 1
ATOM 3162 O O . GLY A 1 406 ? 25.572 1.507 -8.768 1.00 91.81 406 GLY A O 1
ATOM 3163 N N . LEU A 1 407 ? 23.660 2.657 -8.615 1.00 94.25 407 LEU A N 1
ATOM 3164 C CA . LEU A 1 407 ? 22.941 1.622 -7.859 1.00 94.25 407 LEU A CA 1
ATOM 3165 C C . LEU A 1 407 ? 22.680 0.375 -8.717 1.00 94.25 407 LEU A C 1
ATOM 3167 O O . LEU A 1 407 ? 22.234 0.497 -9.858 1.00 94.25 407 LEU A O 1
ATOM 3171 N N . SER A 1 408 ? 22.894 -0.830 -8.182 1.00 96.81 408 SER A N 1
ATOM 3172 C CA . SER A 1 408 ? 22.540 -2.084 -8.868 1.00 96.81 408 SER A CA 1
ATOM 3173 C C . SER A 1 408 ? 21.123 -2.524 -8.513 1.00 96.81 408 SER A C 1
ATOM 3175 O O . SER A 1 408 ? 20.820 -2.769 -7.344 1.00 96.81 408 SER A O 1
ATOM 3177 N N . VAL A 1 409 ? 20.277 -2.689 -9.533 1.00 98.25 409 VAL A N 1
ATOM 3178 C CA . VAL A 1 409 ? 18.906 -3.185 -9.362 1.00 98.25 409 VAL A CA 1
ATOM 3179 C C . VAL A 1 409 ? 18.924 -4.649 -8.931 1.00 98.25 409 VAL A C 1
ATOM 3181 O O . VAL A 1 409 ? 18.116 -5.053 -8.102 1.00 98.25 409 VAL A O 1
ATOM 3184 N N . ALA A 1 410 ? 19.870 -5.440 -9.443 1.00 98.31 410 ALA A N 1
ATOM 3185 C CA . ALA A 1 410 ? 20.037 -6.842 -9.067 1.00 98.31 410 ALA A CA 1
ATOM 3186 C C . ALA A 1 410 ? 20.417 -7.008 -7.587 1.00 98.31 410 ALA A C 1
ATOM 3188 O O . ALA A 1 410 ? 19.866 -7.869 -6.899 1.00 98.31 410 ALA A O 1
ATOM 3189 N N . HIS A 1 411 ? 21.322 -6.161 -7.081 1.00 97.38 411 HIS A N 1
ATOM 3190 C CA . HIS A 1 411 ? 21.654 -6.147 -5.656 1.00 97.38 411 HIS A CA 1
ATOM 3191 C C . HIS A 1 411 ? 20.449 -5.734 -4.807 1.00 97.38 411 HIS A C 1
ATOM 3193 O O . HIS A 1 411 ? 20.112 -6.426 -3.846 1.00 97.38 411 HIS A O 1
ATOM 3199 N N . GLU A 1 412 ? 19.767 -4.653 -5.193 1.00 96.00 412 GLU A N 1
ATOM 3200 C CA . GLU A 1 412 ? 18.585 -4.177 -4.479 1.00 96.00 412 GLU A CA 1
ATOM 3201 C C . GLU A 1 412 ? 17.492 -5.256 -4.448 1.00 96.00 412 GLU A C 1
ATOM 3203 O O . GLU A 1 412 ? 16.972 -5.569 -3.384 1.00 96.00 412 GLU A O 1
ATOM 3208 N N . PHE A 1 413 ? 17.209 -5.914 -5.575 1.00 98.06 413 PHE A N 1
ATOM 3209 C CA . PHE A 1 413 ? 16.268 -7.034 -5.659 1.00 98.06 413 PHE A CA 1
ATOM 3210 C C . PHE A 1 413 ? 16.588 -8.149 -4.651 1.00 98.06 413 PHE A C 1
ATOM 3212 O O . PHE A 1 413 ? 15.695 -8.587 -3.923 1.00 98.06 413 PHE A O 1
ATOM 3219 N N . PHE A 1 414 ? 17.853 -8.574 -4.565 1.00 97.94 414 PHE A N 1
ATOM 3220 C CA . PHE A 1 414 ? 18.279 -9.617 -3.630 1.00 97.94 414 PHE A CA 1
ATOM 3221 C C . PHE A 1 414 ? 18.027 -9.213 -2.174 1.00 97.94 414 PHE A C 1
ATOM 3223 O O . PHE A 1 414 ? 17.437 -9.976 -1.405 1.00 97.94 414 PHE A O 1
ATOM 3230 N N . ILE A 1 415 ? 18.427 -7.993 -1.798 1.00 94.69 415 ILE A N 1
ATOM 3231 C CA . ILE A 1 415 ? 18.223 -7.463 -0.444 1.00 94.69 415 ILE A CA 1
ATOM 3232 C C . ILE A 1 415 ? 16.732 -7.354 -0.120 1.00 94.69 415 ILE A C 1
ATOM 3234 O O . ILE A 1 415 ? 16.312 -7.713 0.982 1.00 94.69 415 ILE A O 1
ATOM 3238 N N . ARG A 1 416 ? 15.912 -6.904 -1.077 1.00 93.69 416 ARG A N 1
ATOM 3239 C CA . ARG A 1 416 ? 14.460 -6.789 -0.905 1.00 93.69 416 ARG A CA 1
ATOM 3240 C C . ARG A 1 416 ? 13.816 -8.144 -0.687 1.00 93.69 416 ARG A C 1
ATOM 3242 O O . ARG A 1 416 ? 13.123 -8.306 0.310 1.00 93.69 416 ARG A O 1
ATOM 3249 N N . LEU A 1 417 ? 14.057 -9.113 -1.567 1.00 96.00 417 LEU A N 1
ATOM 3250 C CA . LEU A 1 417 ? 13.402 -10.418 -1.482 1.00 96.00 417 LEU A CA 1
ATOM 3251 C C . LEU A 1 417 ? 13.775 -11.159 -0.191 1.00 96.00 417 LEU A C 1
ATOM 3253 O O . LEU A 1 417 ? 12.894 -11.651 0.510 1.00 96.00 417 LEU A O 1
ATOM 3257 N N . THR A 1 418 ? 15.059 -11.169 0.172 1.00 95.38 418 THR A N 1
ATOM 3258 C CA . THR A 1 418 ? 15.535 -11.815 1.408 1.00 95.38 418 THR A CA 1
ATOM 3259 C C . THR A 1 418 ? 14.979 -11.145 2.667 1.00 95.38 418 THR A C 1
ATOM 3261 O O . THR A 1 418 ? 14.514 -11.832 3.578 1.00 95.38 418 THR A O 1
ATOM 3264 N N . SER A 1 419 ? 14.938 -9.808 2.704 1.00 92.25 419 SER A N 1
ATOM 3265 C CA . SER A 1 419 ? 14.339 -9.063 3.822 1.00 92.25 419 SER A CA 1
ATOM 3266 C C . SER A 1 419 ? 12.833 -9.316 3.934 1.00 92.25 419 SER A C 1
ATOM 3268 O O . SER A 1 419 ? 12.321 -9.528 5.033 1.00 92.25 419 SER A O 1
ATOM 3270 N N . LEU A 1 420 ? 12.127 -9.339 2.800 1.00 92.56 420 LEU A N 1
ATOM 3271 C CA . LEU A 1 420 ? 10.697 -9.637 2.737 1.00 92.56 420 LEU A CA 1
ATOM 3272 C C . LEU A 1 420 ? 10.395 -11.051 3.256 1.00 92.56 420 LEU A C 1
ATOM 3274 O O . LEU A 1 420 ? 9.498 -11.201 4.079 1.00 92.56 420 LEU A O 1
ATOM 3278 N N . GLY A 1 421 ? 11.172 -12.069 2.867 1.00 94.19 421 GLY A N 1
ATOM 3279 C CA . GLY A 1 421 ? 11.018 -13.436 3.386 1.00 94.19 421 GLY A CA 1
ATOM 3280 C C . GLY A 1 421 ? 11.276 -13.554 4.894 1.00 94.19 421 GLY A C 1
ATOM 3281 O O . GLY A 1 421 ? 10.525 -14.217 5.615 1.00 94.19 421 GLY A O 1
ATOM 3282 N N . ALA A 1 422 ? 12.299 -12.863 5.408 1.00 91.81 422 ALA A N 1
ATOM 3283 C CA . ALA A 1 422 ? 12.591 -12.832 6.844 1.00 91.81 422 ALA A CA 1
ATOM 3284 C C . ALA A 1 422 ? 11.441 -12.218 7.661 1.00 91.81 422 ALA A C 1
ATOM 3286 O O . ALA A 1 422 ? 11.091 -12.704 8.738 1.00 91.81 422 ALA A O 1
ATOM 3287 N N . GLU A 1 423 ? 10.821 -11.160 7.146 1.00 88.56 423 GLU A N 1
ATOM 3288 C CA . GLU A 1 423 ? 9.682 -10.528 7.803 1.00 88.56 423 GLU A CA 1
ATOM 3289 C C . GLU A 1 423 ? 8.394 -11.332 7.656 1.00 88.56 423 GLU A C 1
ATOM 3291 O O . GLU A 1 423 ? 7.666 -11.491 8.635 1.00 88.56 423 GLU A O 1
ATOM 3296 N N . SER A 1 424 ? 8.131 -11.860 6.460 1.00 92.56 424 SER A N 1
ATOM 3297 C CA . SER A 1 424 ? 6.954 -12.673 6.145 1.00 92.56 424 SER A CA 1
ATOM 3298 C C . SER A 1 424 ? 6.856 -13.901 7.054 1.00 92.56 424 SER A C 1
ATOM 3300 O O . SER A 1 424 ? 5.771 -14.244 7.518 1.00 92.56 424 SER A O 1
ATOM 3302 N N . SER A 1 425 ? 8.000 -14.481 7.434 1.00 90.06 425 SER A N 1
ATOM 3303 C CA . SER A 1 425 ? 8.086 -15.597 8.389 1.00 90.06 425 SER A CA 1
ATOM 3304 C C . SER A 1 425 ? 7.515 -15.279 9.784 1.00 90.06 425 SER A C 1
ATOM 3306 O O . SER A 1 425 ? 7.187 -16.194 10.535 1.00 90.06 425 SER A O 1
ATOM 3308 N N . ASN A 1 426 ? 7.384 -13.997 10.144 1.00 89.19 426 ASN A N 1
ATOM 3309 C CA . ASN A 1 426 ? 6.838 -13.540 11.426 1.00 89.19 426 ASN A CA 1
ATOM 3310 C C . ASN A 1 426 ? 5.383 -13.048 11.324 1.00 89.19 426 ASN A C 1
ATOM 3312 O O . ASN A 1 426 ? 4.850 -12.499 12.290 1.00 89.19 426 ASN A O 1
ATOM 3316 N N . ILE A 1 427 ? 4.740 -13.202 10.163 1.00 91.25 427 ILE A N 1
ATOM 3317 C CA . ILE A 1 427 ? 3.372 -12.744 9.922 1.00 91.25 427 ILE A CA 1
ATOM 3318 C C . ILE A 1 427 ? 2.450 -13.948 9.801 1.00 91.25 427 ILE A C 1
ATOM 3320 O O . ILE A 1 427 ? 2.700 -14.881 9.042 1.00 91.25 427 ILE A O 1
ATOM 3324 N N . LYS A 1 428 ? 1.362 -13.907 10.570 1.00 93.81 428 LYS A N 1
ATOM 3325 C CA . LYS A 1 428 ? 0.451 -15.035 10.747 1.00 93.81 428 LYS A CA 1
ATOM 3326 C C . LYS A 1 428 ? -0.288 -15.422 9.468 1.00 93.81 428 LYS A C 1
ATOM 3328 O O . LYS A 1 428 ? -0.389 -16.611 9.178 1.00 93.81 428 LYS A O 1
ATOM 3333 N N . TYR A 1 429 ? -0.822 -14.448 8.734 1.00 96.94 429 TYR A N 1
ATOM 3334 C CA . TYR A 1 429 ? -1.621 -14.703 7.539 1.00 96.94 429 TYR A CA 1
ATOM 3335 C C . TYR A 1 429 ? -0.976 -14.104 6.291 1.00 96.94 429 TYR A C 1
ATOM 3337 O O . TYR A 1 429 ? -0.388 -13.023 6.360 1.00 96.94 429 TYR A O 1
ATOM 3345 N N . PRO A 1 430 ? -1.105 -14.761 5.127 1.00 96.69 430 PRO A N 1
ATOM 3346 C CA . PRO A 1 430 ? -0.809 -14.116 3.860 1.00 96.69 430 PRO A CA 1
ATOM 3347 C C . PRO A 1 430 ? -1.812 -12.997 3.568 1.00 96.69 430 PRO A C 1
ATOM 3349 O O . PRO A 1 430 ? -2.951 -13.024 4.040 1.00 96.69 430 PRO A O 1
ATOM 3352 N N . VAL A 1 431 ? -1.395 -12.038 2.743 1.00 97.38 431 VAL A N 1
ATOM 3353 C CA . VAL A 1 431 ? -2.317 -11.106 2.085 1.00 97.38 431 VAL A CA 1
ATOM 3354 C C . VAL A 1 431 ? -2.688 -11.703 0.733 1.00 97.38 431 VAL A C 1
ATOM 3356 O O . VAL A 1 431 ? -1.818 -11.916 -0.112 1.00 97.38 431 VAL A O 1
ATOM 3359 N N . ILE A 1 432 ? -3.974 -11.987 0.529 1.00 97.00 432 ILE A N 1
ATOM 3360 C CA . ILE A 1 432 ? -4.461 -12.638 -0.690 1.00 97.00 432 ILE A CA 1
ATOM 3361 C C . ILE A 1 432 ? -4.945 -11.563 -1.675 1.00 97.00 432 ILE A C 1
ATOM 3363 O O . ILE A 1 432 ? -5.908 -10.852 -1.375 1.00 97.00 432 ILE A O 1
ATOM 3367 N N . PRO A 1 433 ? -4.314 -11.413 -2.852 1.00 95.62 433 PRO A N 1
ATOM 3368 C CA . PRO A 1 433 ? -4.770 -10.448 -3.839 1.00 95.62 433 PRO A CA 1
ATOM 3369 C C . PRO A 1 433 ? -6.091 -10.901 -4.474 1.00 95.62 433 PRO A C 1
ATOM 3371 O O . PRO A 1 433 ? -6.241 -12.061 -4.862 1.00 95.62 433 PRO A O 1
ATOM 3374 N N . ILE A 1 434 ? -7.029 -9.970 -4.639 1.00 95.44 434 ILE A N 1
ATOM 3375 C CA . ILE A 1 434 ? -8.234 -10.150 -5.456 1.00 95.44 434 ILE A CA 1
ATOM 3376 C C . ILE A 1 434 ? -8.296 -9.073 -6.537 1.00 95.44 434 ILE A C 1
ATOM 3378 O O . ILE A 1 434 ? -7.711 -7.994 -6.411 1.00 95.44 434 ILE A O 1
ATOM 3382 N N . LYS A 1 435 ? -8.973 -9.381 -7.644 1.00 93.00 435 LYS A N 1
ATOM 3383 C CA . LYS A 1 435 ? -9.014 -8.485 -8.801 1.00 93.00 435 LYS A CA 1
ATOM 3384 C C . LYS A 1 435 ? -9.799 -7.219 -8.478 1.00 93.00 435 LYS A C 1
ATOM 3386 O O . LYS A 1 435 ? -10.930 -7.289 -8.007 1.00 93.00 435 LYS A O 1
ATOM 3391 N N . GLY A 1 436 ? -9.182 -6.075 -8.765 1.00 91.62 436 GLY A N 1
ATOM 3392 C CA . GLY A 1 436 ? -9.867 -4.792 -8.811 1.00 91.62 436 GLY A CA 1
ATOM 3393 C C . GLY A 1 436 ? -10.389 -4.457 -10.216 1.00 91.62 436 GLY A C 1
ATOM 3394 O O . GLY A 1 436 ? -10.100 -5.179 -11.170 1.00 91.62 436 GLY A O 1
ATOM 3395 N N . PRO A 1 437 ? -11.095 -3.322 -10.378 1.00 91.81 437 PRO A N 1
ATOM 3396 C CA . PRO A 1 437 ? -11.362 -2.295 -9.367 1.00 91.81 437 PRO A CA 1
ATOM 3397 C C . PRO A 1 437 ? -12.372 -2.759 -8.305 1.00 91.81 437 PRO A C 1
ATOM 3399 O O . PRO A 1 437 ? -12.886 -3.873 -8.364 1.00 91.81 437 PRO A O 1
ATOM 3402 N N . TRP A 1 438 ? -12.660 -1.897 -7.328 1.00 93.94 438 TRP A N 1
ATOM 3403 C CA . TRP A 1 438 ? -13.428 -2.237 -6.124 1.00 93.94 438 TRP A CA 1
ATOM 3404 C C . TRP A 1 438 ? -14.755 -2.977 -6.385 1.00 93.94 438 TRP A C 1
ATOM 3406 O O . TRP A 1 438 ? -15.145 -3.801 -5.568 1.00 93.94 438 TRP A O 1
ATOM 3416 N N . GLN A 1 439 ? -15.434 -2.739 -7.513 1.00 94.94 439 GLN A N 1
ATOM 3417 C CA . GLN A 1 439 ? -16.675 -3.439 -7.859 1.00 94.94 439 GLN A CA 1
ATOM 3418 C C . GLN A 1 439 ? -16.464 -4.946 -8.067 1.00 94.94 439 GLN A C 1
ATOM 3420 O O . GLN A 1 439 ? -17.245 -5.749 -7.561 1.00 94.94 439 GLN A O 1
ATOM 3425 N N . GLU A 1 440 ? -15.413 -5.331 -8.799 1.00 95.12 440 GLU A N 1
ATOM 3426 C CA . GLU A 1 440 ? -15.069 -6.741 -9.037 1.00 95.12 440 GLU A CA 1
ATOM 3427 C C . GLU A 1 440 ? -14.611 -7.405 -7.734 1.00 95.12 440 GLU A C 1
ATOM 3429 O O . GLU A 1 440 ? -14.995 -8.538 -7.439 1.00 95.12 440 GLU A O 1
ATOM 3434 N N . ALA A 1 441 ? -13.875 -6.657 -6.911 1.00 96.44 441 ALA A N 1
ATOM 3435 C CA . ALA A 1 441 ? -13.418 -7.086 -5.598 1.00 96.44 441 ALA A CA 1
ATOM 3436 C C . ALA A 1 441 ? -14.583 -7.375 -4.643 1.00 96.44 441 ALA A C 1
ATOM 3438 O O . ALA A 1 441 ? -14.632 -8.446 -4.042 1.00 96.44 441 ALA A O 1
ATOM 3439 N N . VAL A 1 442 ? -15.550 -6.455 -4.546 1.00 96.38 442 VAL A N 1
ATOM 3440 C CA . VAL A 1 442 ? -16.760 -6.615 -3.724 1.00 96.38 442 VAL A CA 1
ATOM 3441 C C . VAL A 1 442 ? -17.608 -7.782 -4.225 1.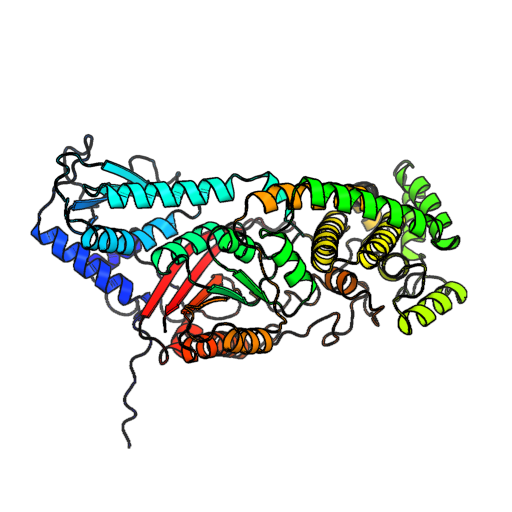00 96.38 442 VAL A C 1
ATOM 3443 O O . VAL A 1 442 ? -18.029 -8.599 -3.414 1.00 96.38 442 VAL A O 1
ATOM 3446 N N . ALA A 1 443 ? -17.819 -7.912 -5.539 1.00 95.62 443 ALA A N 1
ATOM 3447 C CA . ALA A 1 443 ? -18.575 -9.033 -6.101 1.00 95.62 443 ALA A CA 1
ATOM 3448 C C . ALA A 1 443 ? -17.913 -10.388 -5.796 1.00 95.62 443 ALA A C 1
ATOM 3450 O O . ALA A 1 443 ? -18.576 -11.320 -5.351 1.00 95.62 443 ALA A O 1
ATOM 3451 N N . THR A 1 444 ? -16.591 -10.475 -5.967 1.00 96.12 444 THR A N 1
ATOM 3452 C CA . THR A 1 444 ? -15.817 -11.683 -5.652 1.00 96.12 444 THR A CA 1
ATOM 3453 C C . THR A 1 444 ? -15.886 -12.009 -4.157 1.00 96.12 444 THR A C 1
ATOM 3455 O O . THR A 1 444 ? -16.119 -13.154 -3.776 1.00 96.12 444 THR A O 1
ATOM 3458 N N . ALA A 1 445 ? -15.720 -11.006 -3.292 1.00 96.06 445 ALA A N 1
ATOM 3459 C CA . ALA A 1 445 ? -15.780 -11.171 -1.843 1.00 96.06 445 ALA A CA 1
ATOM 3460 C C . ALA A 1 445 ? -17.169 -11.622 -1.351 1.00 96.06 445 ALA A C 1
ATOM 3462 O O . ALA A 1 445 ? -17.254 -12.451 -0.448 1.00 96.06 445 ALA A O 1
ATOM 3463 N N . ASP A 1 446 ? -18.247 -11.139 -1.970 1.00 95.06 446 ASP A N 1
ATOM 3464 C CA . ASP A 1 446 ? -19.631 -11.521 -1.650 1.00 95.06 446 ASP A CA 1
ATOM 3465 C C . ASP A 1 446 ? -19.918 -12.998 -1.944 1.00 95.06 446 ASP A C 1
ATOM 3467 O O . ASP A 1 446 ? -20.661 -13.669 -1.227 1.00 95.06 446 ASP A O 1
ATOM 3471 N N . GLU A 1 447 ? -19.271 -13.552 -2.967 1.00 94.31 447 GLU A N 1
ATOM 3472 C CA . GLU A 1 447 ? -19.330 -14.984 -3.247 1.00 94.31 447 GLU A CA 1
ATOM 3473 C C . GLU A 1 447 ? -18.457 -15.800 -2.287 1.00 94.31 447 GLU A C 1
ATOM 3475 O O . GLU A 1 447 ? -18.899 -16.846 -1.802 1.00 94.31 447 GLU A O 1
ATOM 3480 N N . LEU A 1 448 ? -17.242 -15.327 -1.994 1.00 95.56 448 LEU A N 1
ATOM 3481 C CA . LEU A 1 448 ? -16.261 -16.053 -1.182 1.00 95.56 448 LEU A CA 1
ATOM 3482 C C . LEU A 1 448 ? -16.600 -16.086 0.313 1.00 95.56 448 LEU A C 1
ATOM 3484 O O . LEU A 1 448 ? -16.304 -17.078 0.977 1.00 95.56 448 LEU A O 1
ATOM 3488 N N . PHE A 1 449 ? -17.193 -15.021 0.854 1.00 94.62 449 PHE A N 1
ATOM 3489 C CA . PHE A 1 449 ? -17.324 -14.804 2.302 1.00 94.62 449 PHE A CA 1
ATOM 3490 C C . PHE A 1 449 ? -18.774 -14.888 2.791 1.00 94.62 449 PHE A C 1
ATOM 3492 O O . PHE A 1 449 ? -19.150 -14.260 3.781 1.00 94.62 449 PHE A O 1
ATOM 3499 N N . ARG A 1 450 ? -19.620 -15.668 2.107 1.00 90.31 450 ARG A N 1
ATOM 3500 C CA . ARG A 1 450 ? -21.026 -15.841 2.501 1.00 90.31 450 ARG A CA 1
ATOM 3501 C C . ARG A 1 450 ? -21.146 -16.358 3.934 1.00 90.31 450 ARG A C 1
ATOM 3503 O O . ARG A 1 450 ? -20.714 -17.466 4.237 1.00 90.31 450 ARG A O 1
ATOM 3510 N N . GLY A 1 451 ? -21.813 -15.575 4.782 1.00 88.69 451 GLY A N 1
ATOM 3511 C CA . GLY A 1 451 ? -22.049 -15.909 6.189 1.00 88.69 451 GLY A CA 1
ATOM 3512 C C . GLY A 1 451 ? -20.867 -15.630 7.124 1.00 88.69 451 GLY A C 1
ATOM 3513 O O . GLY A 1 451 ? -20.970 -15.931 8.309 1.00 88.69 451 GLY A O 1
ATOM 3514 N N . GLU A 1 452 ? -19.775 -15.057 6.618 1.00 94.94 452 GLU A N 1
ATOM 3515 C CA . GLU A 1 452 ? -18.618 -14.643 7.415 1.00 94.94 452 GLU A CA 1
ATOM 3516 C C . GLU A 1 452 ? -18.744 -13.171 7.840 1.00 94.94 452 GLU A C 1
ATOM 3518 O O . GLU A 1 452 ? -19.363 -12.353 7.155 1.00 94.94 452 GLU A O 1
ATOM 3523 N N . GLN A 1 453 ? -18.121 -12.811 8.966 1.00 95.69 453 GLN A N 1
ATOM 3524 C CA . GLN A 1 453 ? -18.010 -11.413 9.388 1.00 95.69 453 GLN A CA 1
ATOM 3525 C C . GLN A 1 453 ? -16.927 -10.718 8.553 1.00 95.69 453 GLN A C 1
ATOM 3527 O O . GLN A 1 453 ? -15.751 -11.070 8.649 1.00 95.69 453 GLN A O 1
ATOM 3532 N N . VAL A 1 454 ? -17.310 -9.719 7.753 1.00 97.75 454 VAL A N 1
ATOM 3533 C CA . VAL A 1 454 ? -16.387 -8.959 6.897 1.00 97.75 454 VAL A CA 1
ATOM 3534 C C . VAL A 1 454 ? -16.320 -7.503 7.351 1.00 97.75 454 VAL A C 1
ATOM 3536 O O . VAL A 1 454 ? -17.345 -6.855 7.582 1.00 97.75 454 VAL A O 1
ATOM 3539 N N . CYS A 1 455 ? -15.101 -6.978 7.442 1.00 97.88 455 CYS A N 1
ATOM 3540 C CA . CYS A 1 455 ? -14.840 -5.553 7.566 1.00 97.88 455 CYS A CA 1
ATOM 3541 C C . CYS A 1 455 ? -14.042 -5.080 6.351 1.00 97.88 455 CYS A C 1
ATOM 3543 O O . CYS A 1 455 ? -12.932 -5.547 6.089 1.00 97.88 455 CYS A O 1
ATOM 3545 N N . VAL A 1 456 ? -14.617 -4.147 5.605 1.00 98.25 456 VAL A N 1
ATOM 3546 C CA . VAL A 1 456 ? -13.957 -3.497 4.481 1.00 98.25 456 VAL A CA 1
ATOM 3547 C C . VAL A 1 456 ? -13.113 -2.346 5.004 1.00 98.25 456 VAL A C 1
ATOM 3549 O O . VAL A 1 456 ? -13.640 -1.438 5.638 1.00 98.25 456 VAL A O 1
ATOM 3552 N N . TYR A 1 457 ? -11.816 -2.357 4.721 1.00 98.12 457 TYR A N 1
ATOM 3553 C CA . TYR A 1 457 ? -10.980 -1.175 4.870 1.00 98.12 457 TYR A CA 1
ATOM 3554 C C . TYR A 1 457 ? -10.980 -0.397 3.554 1.00 98.12 457 TYR A C 1
ATOM 3556 O O . TYR A 1 457 ? -10.753 -0.972 2.490 1.00 98.12 457 TYR A O 1
ATOM 3564 N N . LEU A 1 458 ? -11.272 0.900 3.628 1.00 96.00 458 LEU A N 1
ATOM 3565 C CA . LEU A 1 458 ? -11.359 1.785 2.472 1.00 96.00 458 LEU A CA 1
ATOM 3566 C C . LEU A 1 458 ? -10.405 2.968 2.660 1.00 96.00 458 LEU A C 1
ATOM 3568 O O . LEU A 1 458 ? -10.579 3.758 3.588 1.00 96.00 458 LEU A O 1
ATOM 3572 N N . ASP A 1 459 ? -9.441 3.113 1.751 1.00 91.19 459 ASP A N 1
ATOM 3573 C CA . ASP A 1 459 ? -8.505 4.245 1.699 1.00 91.19 459 ASP A CA 1
ATOM 3574 C C . ASP A 1 459 ? -8.540 4.895 0.302 1.00 91.19 459 ASP A C 1
ATOM 3576 O O . ASP A 1 459 ? -7.681 4.632 -0.543 1.00 91.19 459 ASP A O 1
ATOM 3580 N N . PRO A 1 460 ? -9.582 5.687 -0.016 1.00 89.94 460 PRO A N 1
ATOM 3581 C CA . PRO A 1 460 ? -9.771 6.195 -1.361 1.00 89.94 460 PRO A CA 1
ATOM 3582 C C . PRO A 1 460 ? -8.778 7.331 -1.669 1.00 89.94 460 PRO A C 1
ATOM 3584 O O . PRO A 1 460 ? -8.358 8.049 -0.759 1.00 89.94 460 PRO A O 1
ATOM 3587 N N . PRO A 1 461 ? -8.459 7.570 -2.955 1.00 81.94 461 PRO A N 1
ATOM 3588 C CA . PRO A 1 461 ? -7.574 8.650 -3.389 1.00 81.94 461 PRO A CA 1
ATOM 3589 C C . PRO A 1 461 ? -7.868 10.023 -2.761 1.00 81.94 461 PRO A C 1
ATOM 3591 O O . PRO A 1 461 ? -9.018 10.478 -2.738 1.00 81.94 461 PRO A O 1
ATOM 3594 N N . TYR A 1 462 ? -6.818 10.727 -2.323 1.00 69.88 462 TYR A N 1
ATOM 3595 C CA . TYR A 1 462 ? -6.928 12.036 -1.668 1.00 69.88 462 TYR A CA 1
ATOM 3596 C C . TYR A 1 462 ? -6.977 13.184 -2.655 1.00 69.88 462 TYR A C 1
ATOM 3598 O O . TYR A 1 462 ? -7.682 14.168 -2.423 1.00 69.88 462 TYR A O 1
ATOM 3606 N N . THR A 1 463 ? -6.223 13.073 -3.750 1.00 67.56 463 THR A N 1
ATOM 3607 C CA . THR A 1 463 ? -6.124 14.121 -4.762 1.00 67.56 463 THR A CA 1
ATOM 3608 C C . THR A 1 463 ? -6.319 13.583 -6.178 1.00 67.56 463 THR A C 1
ATOM 3610 O O . THR A 1 463 ? -6.049 12.428 -6.499 1.00 67.56 463 THR A O 1
ATOM 3613 N N . ARG A 1 464 ? -6.779 14.463 -7.073 1.00 63.22 464 ARG A N 1
ATOM 3614 C CA . ARG A 1 464 ? -7.071 14.153 -8.484 1.00 63.22 464 ARG A CA 1
ATOM 3615 C C . ARG A 1 464 ? -5.872 13.587 -9.255 1.00 63.22 464 ARG A C 1
ATOM 3617 O O . ARG A 1 464 ? -6.057 12.851 -10.225 1.00 63.22 464 ARG A O 1
ATOM 3624 N N . ASP A 1 465 ? -4.668 14.018 -8.888 1.00 58.97 465 ASP A N 1
ATOM 3625 C CA . ASP A 1 465 ? -3.444 13.750 -9.643 1.00 58.97 465 ASP A CA 1
ATOM 3626 C C . ASP A 1 465 ? -2.735 12.463 -9.177 1.00 58.97 465 ASP A C 1
ATOM 3628 O O . ASP A 1 465 ? -1.752 12.044 -9.797 1.00 58.97 465 ASP A O 1
ATOM 3632 N N . GLU A 1 466 ? -3.251 11.809 -8.134 1.00 60.34 466 GLU A N 1
ATOM 3633 C CA . GLU A 1 466 ? -2.697 10.567 -7.612 1.00 60.34 466 GLU A CA 1
ATOM 3634 C C . GLU A 1 466 ? -3.021 9.351 -8.505 1.00 60.34 466 GLU A C 1
ATOM 3636 O O . GLU A 1 466 ? -3.980 9.313 -9.285 1.00 60.34 466 GLU A O 1
ATOM 3641 N N . TYR A 1 467 ? -2.163 8.339 -8.377 1.00 61.59 467 TYR A N 1
ATOM 3642 C CA . TYR A 1 467 ? -2.252 6.990 -8.949 1.00 61.59 467 TYR A CA 1
ATOM 3643 C C . TYR A 1 467 ? -1.892 6.855 -10.439 1.00 61.59 467 TYR A C 1
ATOM 3645 O O . TYR A 1 467 ? -0.917 6.175 -10.766 1.00 61.59 467 TYR A O 1
ATOM 3653 N N . SER A 1 468 ? -2.572 7.538 -11.372 1.00 69.12 468 SER A N 1
ATOM 3654 C CA . SER A 1 468 ? -2.408 7.175 -12.800 1.00 69.12 468 SER A CA 1
ATOM 3655 C C . SER A 1 468 ? -1.037 7.531 -13.399 1.00 69.12 468 SER A C 1
ATOM 3657 O O . SER A 1 468 ? -0.423 6.712 -14.075 1.00 69.12 468 SER A O 1
ATOM 3659 N N . ARG A 1 469 ? -0.534 8.756 -13.185 1.00 82.62 469 ARG A N 1
ATOM 3660 C CA . ARG A 1 469 ? 0.741 9.213 -13.780 1.00 82.62 469 ARG A CA 1
ATOM 3661 C C . ARG A 1 469 ? 1.959 8.871 -12.920 1.00 82.62 469 ARG A C 1
ATOM 3663 O O . ARG A 1 469 ? 3.063 8.772 -13.446 1.00 82.62 469 ARG A O 1
ATOM 3670 N N . TYR A 1 470 ? 1.767 8.703 -11.613 1.00 86.81 470 TYR A N 1
ATOM 3671 C CA . TYR A 1 470 ? 2.859 8.523 -10.655 1.00 86.81 470 TYR A CA 1
ATOM 3672 C C . TYR A 1 470 ? 3.476 7.138 -10.692 1.00 86.81 470 TYR A C 1
ATOM 3674 O O . TYR A 1 470 ? 4.669 7.046 -10.439 1.00 86.81 470 TYR A O 1
ATOM 3682 N N . TYR A 1 471 ? 2.715 6.106 -11.060 1.00 88.81 471 TYR A N 1
ATOM 3683 C CA . TYR A 1 471 ? 3.161 4.712 -10.953 1.00 88.81 471 TYR A CA 1
ATOM 3684 C C . TYR A 1 471 ? 3.063 3.922 -12.261 1.00 88.81 471 TYR A C 1
ATOM 3686 O O . TYR A 1 471 ? 3.149 2.698 -12.257 1.00 88.81 471 TYR A O 1
ATOM 3694 N N . HIS A 1 472 ? 2.924 4.609 -13.399 1.00 92.19 472 HIS A N 1
ATOM 3695 C CA . HIS A 1 472 ? 2.763 3.965 -14.706 1.00 92.19 472 HIS A CA 1
ATOM 3696 C C . HIS A 1 472 ? 3.938 3.041 -15.083 1.00 92.19 472 HIS A C 1
ATOM 3698 O O . HIS A 1 472 ? 3.723 2.033 -15.748 1.00 92.19 472 HIS A O 1
ATOM 3704 N N . ILE A 1 473 ? 5.163 3.336 -14.630 1.00 94.94 473 ILE A N 1
ATOM 3705 C CA . ILE A 1 473 ? 6.332 2.468 -14.854 1.00 94.94 473 ILE A CA 1
ATOM 3706 C C . ILE A 1 473 ? 6.226 1.166 -14.059 1.00 94.94 473 ILE A C 1
ATOM 3708 O O . ILE A 1 473 ? 6.550 0.110 -14.590 1.00 94.94 473 ILE A O 1
ATOM 3712 N N . LEU A 1 474 ? 5.731 1.214 -12.817 1.00 95.00 474 LEU A N 1
ATOM 3713 C CA . LEU A 1 474 ? 5.529 0.008 -12.005 1.00 95.00 474 LEU A CA 1
ATOM 3714 C C . LEU A 1 474 ? 4.390 -0.847 -12.567 1.00 95.00 474 LEU A C 1
ATOM 3716 O O . LEU A 1 474 ? 4.497 -2.068 -12.608 1.00 95.00 474 LEU A O 1
ATOM 3720 N N . GLU A 1 475 ? 3.326 -0.217 -13.068 1.00 94.81 475 GLU A N 1
ATOM 3721 C CA . GLU A 1 475 ? 2.269 -0.941 -13.779 1.00 94.81 475 GLU A CA 1
ATOM 3722 C C . GLU A 1 475 ? 2.810 -1.571 -15.074 1.00 94.81 475 GLU A C 1
ATOM 3724 O O . GLU A 1 475 ? 2.549 -2.740 -15.347 1.00 94.81 475 GLU A O 1
ATOM 3729 N N . THR A 1 476 ? 3.636 -0.845 -15.835 1.00 96.44 476 THR A N 1
ATOM 3730 C CA . THR A 1 476 ? 4.281 -1.366 -17.054 1.00 96.44 476 THR A CA 1
ATOM 3731 C C . THR A 1 476 ? 5.247 -2.513 -16.742 1.00 96.44 476 THR A C 1
ATOM 3733 O O . THR A 1 476 ? 5.291 -3.478 -17.495 1.00 96.44 476 THR A O 1
ATOM 3736 N N . LEU A 1 477 ? 5.966 -2.472 -15.613 1.00 97.75 477 LEU A N 1
ATOM 3737 C CA . LEU A 1 477 ? 6.812 -3.575 -15.139 1.00 97.75 477 LEU A CA 1
ATOM 3738 C C . LEU A 1 477 ? 6.014 -4.861 -14.919 1.00 97.75 477 LEU A C 1
ATOM 3740 O O . LEU A 1 477 ? 6.446 -5.933 -15.330 1.00 97.75 477 LEU A O 1
ATOM 3744 N N . VAL A 1 478 ? 4.865 -4.751 -14.252 1.00 96.75 478 VAL A N 1
ATOM 3745 C CA . VAL A 1 478 ? 4.021 -5.902 -13.906 1.00 96.75 478 VAL A CA 1
ATOM 3746 C C . VAL A 1 478 ? 3.314 -6.468 -15.128 1.00 96.75 478 VAL A C 1
ATOM 3748 O O . VAL A 1 478 ? 3.147 -7.679 -15.243 1.00 96.75 478 VAL A O 1
ATOM 3751 N N . ARG A 1 479 ? 2.870 -5.598 -16.036 1.00 95.75 479 ARG A N 1
ATOM 3752 C CA . ARG A 1 479 ? 2.152 -6.006 -17.246 1.00 95.75 479 ARG A CA 1
ATOM 3753 C C . ARG A 1 479 ? 3.082 -6.495 -18.349 1.00 95.75 479 ARG A C 1
ATOM 3755 O O . ARG A 1 479 ? 2.693 -7.386 -19.096 1.00 95.75 479 ARG A O 1
ATOM 3762 N N . TYR A 1 480 ? 4.261 -5.887 -18.441 1.00 96.81 480 TYR A N 1
ATOM 3763 C CA . TYR A 1 480 ? 5.299 -6.137 -19.435 1.00 96.81 480 TYR A CA 1
ATOM 3764 C C . TYR A 1 480 ? 4.769 -6.218 -20.879 1.00 96.81 480 TYR A C 1
ATOM 3766 O O . TYR A 1 480 ? 5.174 -7.066 -21.665 1.00 96.81 480 TYR A O 1
ATOM 3774 N N . ASP A 1 481 ? 3.821 -5.340 -21.229 1.00 95.19 481 ASP A N 1
ATOM 3775 C CA . ASP A 1 481 ? 2.981 -5.447 -22.430 1.00 95.19 481 ASP A CA 1
ATOM 3776 C C . ASP A 1 481 ? 3.349 -4.469 -23.560 1.00 95.19 481 ASP A C 1
ATOM 3778 O O . ASP A 1 481 ? 2.559 -4.283 -24.481 1.00 95.19 481 ASP A O 1
ATOM 3782 N N . TYR A 1 482 ? 4.543 -3.861 -23.509 1.00 95.69 482 TYR A N 1
ATOM 3783 C CA . TYR A 1 482 ? 5.067 -2.938 -24.533 1.00 95.69 482 TYR A CA 1
ATOM 3784 C C . TYR A 1 482 ? 4.036 -1.881 -24.993 1.00 95.69 482 TYR A C 1
ATOM 3786 O O . TYR A 1 482 ? 3.730 -1.782 -26.186 1.00 95.69 482 TYR A O 1
ATOM 3794 N N . PRO A 1 483 ? 3.478 -1.073 -24.069 1.00 95.12 483 PRO A N 1
ATOM 3795 C CA . PRO A 1 483 ? 2.355 -0.198 -24.380 1.00 95.12 483 PRO A CA 1
ATOM 3796 C C . PRO A 1 483 ? 2.730 0.894 -25.390 1.00 95.12 483 PRO A C 1
ATOM 3798 O O . PRO A 1 483 ? 3.893 1.282 -25.531 1.00 95.12 483 PRO A O 1
ATOM 3801 N N . GLU A 1 484 ? 1.725 1.462 -26.056 1.00 93.62 484 GLU A N 1
ATOM 3802 C CA . GLU A 1 484 ? 1.903 2.737 -26.748 1.00 93.62 484 GLU A CA 1
ATOM 3803 C C . GLU A 1 484 ? 2.067 3.863 -25.725 1.00 93.62 484 GLU A C 1
ATOM 3805 O O . GLU A 1 484 ? 1.237 4.040 -24.830 1.00 93.62 484 GLU A O 1
ATOM 3810 N N . VAL A 1 485 ? 3.127 4.656 -25.875 1.00 94.25 485 VAL A N 1
ATOM 3811 C CA . VAL A 1 485 ? 3.494 5.709 -24.923 1.00 94.25 485 VAL A CA 1
ATOM 3812 C C . VAL A 1 485 ? 3.558 7.082 -25.579 1.00 94.25 485 VAL A C 1
ATOM 3814 O O . VAL A 1 485 ? 3.787 7.210 -26.781 1.00 94.25 485 VAL A O 1
ATOM 3817 N N . ARG A 1 486 ? 3.312 8.120 -24.778 1.00 90.38 486 ARG A N 1
ATOM 3818 C CA . ARG A 1 486 ? 3.283 9.529 -25.186 1.00 90.38 486 ARG A CA 1
ATOM 3819 C C . ARG A 1 486 ? 3.926 10.408 -24.115 1.00 90.38 486 ARG A C 1
ATOM 3821 O O . ARG A 1 486 ? 4.150 9.971 -22.984 1.00 90.38 486 ARG A O 1
ATOM 3828 N N . ASP A 1 487 ? 4.137 11.674 -24.468 1.00 87.75 487 ASP A N 1
ATOM 3829 C CA . ASP A 1 487 ? 4.697 12.732 -23.617 1.00 87.75 487 ASP A CA 1
ATOM 3830 C C . ASP A 1 487 ? 6.143 12.461 -23.167 1.00 87.75 487 ASP A C 1
ATOM 3832 O O . ASP A 1 487 ? 6.675 11.369 -23.315 1.00 87.75 487 ASP A O 1
ATOM 3836 N N . LYS A 1 488 ? 6.811 13.447 -22.562 1.00 86.56 488 LYS A N 1
ATOM 3837 C CA . LYS A 1 488 ? 8.230 13.324 -22.171 1.00 86.56 488 LYS A CA 1
ATOM 3838 C C . LYS A 1 488 ? 8.537 12.185 -21.191 1.00 86.56 488 LYS A C 1
ATOM 3840 O O . LYS A 1 488 ? 9.679 11.757 -21.108 1.00 86.56 488 LYS A O 1
ATOM 3845 N N . ALA A 1 489 ? 7.546 11.729 -20.426 1.00 89.94 489 ALA A N 1
ATOM 3846 C CA . ALA A 1 489 ? 7.713 10.660 -19.444 1.00 89.94 489 ALA A CA 1
ATOM 3847 C C . ALA A 1 489 ? 7.429 9.256 -20.014 1.00 89.94 489 ALA A C 1
ATOM 3849 O O . ALA A 1 489 ? 7.454 8.301 -19.248 1.00 89.94 489 ALA A O 1
ATOM 3850 N N . SER A 1 490 ? 7.146 9.121 -21.318 1.00 92.88 490 SER A N 1
ATOM 3851 C CA . SER A 1 490 ? 6.778 7.842 -21.949 1.00 92.88 490 SER A CA 1
ATOM 3852 C C . SER A 1 490 ? 5.643 7.131 -21.202 1.00 92.88 490 SER A C 1
ATOM 3854 O O . SER A 1 490 ? 5.730 5.961 -20.827 1.00 92.88 490 SER A O 1
ATOM 3856 N N . MET A 1 491 ? 4.550 7.867 -20.991 1.00 92.31 491 MET A N 1
ATOM 3857 C CA . MET A 1 491 ? 3.364 7.383 -20.287 1.00 92.31 491 MET A CA 1
ATOM 3858 C C . MET A 1 491 ? 2.379 6.726 -21.258 1.00 92.31 491 MET A C 1
ATOM 3860 O O . MET A 1 491 ? 2.119 7.298 -22.321 1.00 92.31 491 MET A O 1
ATOM 3864 N N . PRO A 1 492 ? 1.728 5.613 -20.876 1.00 92.62 492 PRO A N 1
ATOM 3865 C CA . PRO A 1 492 ? 0.584 5.100 -21.616 1.00 92.62 492 PRO A CA 1
ATOM 3866 C C . PRO A 1 492 ? -0.555 6.124 -21.697 1.00 92.62 492 PRO A C 1
ATOM 3868 O O . PRO A 1 492 ? -0.679 7.045 -20.868 1.00 92.62 492 PRO A O 1
ATOM 3871 N N . LYS A 1 493 ? -1.433 5.967 -22.691 1.00 89.50 493 LYS A N 1
ATOM 3872 C CA . LYS A 1 493 ? -2.617 6.819 -22.816 1.00 89.50 493 LYS A CA 1
ATOM 3873 C C . LYS A 1 493 ? -3.540 6.597 -21.613 1.00 89.50 493 LYS A C 1
ATOM 3875 O O . LYS A 1 493 ? -3.753 5.485 -21.144 1.00 89.50 493 LYS A O 1
ATOM 3880 N N . ARG A 1 494 ? -4.099 7.687 -21.080 1.00 87.06 494 ARG A N 1
ATOM 3881 C CA . ARG A 1 494 ? -5.047 7.615 -19.958 1.00 87.06 494 ARG A CA 1
ATOM 3882 C C . ARG A 1 494 ? -6.281 6.802 -20.365 1.00 87.06 494 ARG A C 1
ATOM 3884 O O . ARG A 1 494 ? -6.922 7.146 -21.356 1.00 87.06 494 ARG A O 1
ATOM 3891 N N . GLY A 1 495 ? -6.628 5.804 -19.555 1.00 84.38 495 GLY A N 1
ATOM 3892 C CA . GLY A 1 495 ? -7.729 4.871 -19.807 1.00 84.38 495 GLY A CA 1
ATOM 3893 C C . GLY A 1 495 ? -7.271 3.528 -20.372 1.00 84.38 495 GLY A C 1
ATOM 3894 O O . GLY A 1 495 ? -8.037 2.572 -20.305 1.00 84.38 495 GLY A O 1
ATOM 3895 N N . ASP A 1 496 ? -6.032 3.433 -20.857 1.00 87.50 496 ASP A N 1
ATOM 3896 C CA . ASP A 1 496 ? -5.451 2.156 -21.257 1.00 87.50 496 ASP A CA 1
ATOM 3897 C C . ASP A 1 496 ? -5.108 1.314 -20.015 1.00 87.50 496 ASP A C 1
ATOM 3899 O O . ASP A 1 496 ? -4.901 1.868 -18.927 1.00 87.50 496 ASP A O 1
ATOM 3903 N N . PRO A 1 497 ? -4.981 -0.018 -20.148 1.00 82.88 497 PRO A N 1
ATOM 3904 C CA . PRO A 1 497 ? -4.678 -0.896 -19.019 1.00 82.88 497 PRO A CA 1
ATOM 3905 C C . PRO A 1 497 ? -3.407 -0.526 -18.232 1.00 82.88 497 PRO A C 1
ATOM 3907 O O . PRO A 1 497 ? -3.381 -0.696 -17.019 1.00 82.88 497 PRO A O 1
ATOM 3910 N N . GLY A 1 498 ? -2.376 0.018 -18.894 1.00 83.12 498 GLY A N 1
ATOM 3911 C CA . GLY A 1 498 ? -1.140 0.495 -18.249 1.00 83.12 498 GLY A CA 1
ATOM 3912 C C . GLY A 1 498 ? -1.262 1.858 -17.549 1.00 83.12 498 GLY A C 1
ATOM 3913 O O . GLY A 1 498 ? -0.321 2.310 -16.895 1.00 83.12 498 GLY A O 1
ATOM 3914 N N . ARG A 1 499 ? -2.408 2.543 -17.683 1.00 86.62 499 ARG A N 1
ATOM 3915 C CA . ARG A 1 499 ? -2.703 3.826 -17.031 1.00 86.62 499 ARG A CA 1
ATOM 3916 C C . ARG A 1 499 ? -4.204 3.978 -16.774 1.00 86.62 499 ARG A C 1
ATOM 3918 O O . ARG A 1 499 ? -4.908 4.738 -17.452 1.00 86.62 499 ARG A O 1
ATOM 3925 N N . PHE A 1 500 ? -4.665 3.286 -15.734 1.00 84.38 500 PHE A N 1
ATOM 3926 C CA . PHE A 1 500 ? -6.058 3.290 -15.296 1.00 84.38 500 PHE A CA 1
ATOM 3927 C C . PHE A 1 500 ? -6.617 4.712 -15.110 1.00 84.38 500 PHE A C 1
ATOM 3929 O O . PHE A 1 500 ? -6.001 5.587 -14.491 1.00 84.38 500 PHE A O 1
ATOM 3936 N N . ALA A 1 501 ? -7.813 4.950 -15.651 1.00 83.50 501 ALA A N 1
ATOM 3937 C CA . ALA A 1 501 ? -8.543 6.200 -15.488 1.00 83.50 501 ALA A CA 1
ATOM 3938 C C . ALA A 1 501 ? -9.550 6.070 -14.340 1.00 83.50 501 ALA A C 1
ATOM 3940 O O . ALA A 1 501 ? 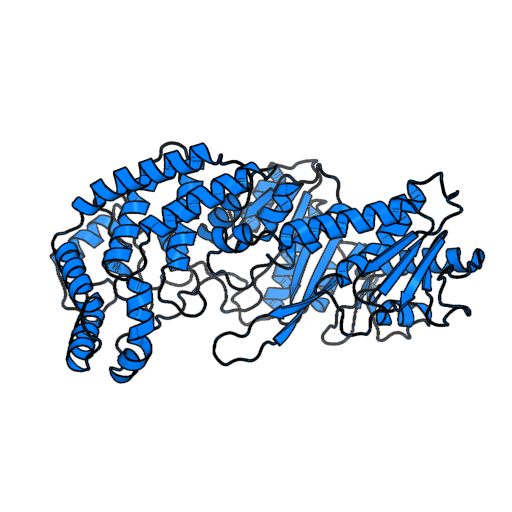-10.705 5.716 -14.551 1.00 83.50 501 ALA A O 1
ATOM 3941 N N . SER A 1 502 ? -9.101 6.386 -13.127 1.00 82.12 502 SER A N 1
ATOM 3942 C CA . SER A 1 502 ? -9.961 6.329 -11.945 1.00 82.12 502 SER A CA 1
ATOM 3943 C C . SER A 1 502 ? -11.114 7.333 -12.012 1.00 82.12 502 SER A C 1
ATOM 3945 O O . SER A 1 502 ? -10.914 8.495 -12.383 1.00 82.12 502 SER A O 1
ATOM 3947 N N . ALA A 1 503 ? -12.304 6.904 -11.581 1.00 84.62 503 ALA A N 1
ATOM 3948 C CA . ALA A 1 503 ? -13.458 7.780 -11.376 1.00 84.62 503 ALA A CA 1
ATOM 3949 C C . ALA A 1 503 ? -13.197 8.837 -10.281 1.00 84.62 503 ALA A C 1
ATOM 3951 O O . ALA A 1 503 ? -13.774 9.921 -10.326 1.00 84.62 503 ALA A O 1
ATOM 3952 N N . PHE A 1 504 ? -12.240 8.580 -9.381 1.00 83.38 504 PHE A N 1
ATOM 3953 C CA . PHE A 1 504 ? -11.753 9.542 -8.386 1.00 83.38 504 PHE A CA 1
ATOM 3954 C C . PHE A 1 504 ? -10.925 10.688 -8.994 1.00 83.38 504 PHE A C 1
ATOM 3956 O O . PHE A 1 504 ? -10.739 11.724 -8.367 1.00 83.38 504 PHE A O 1
ATOM 3963 N N . ALA A 1 505 ? -10.456 10.557 -10.240 1.00 79.19 505 ALA A N 1
ATOM 3964 C CA . ALA A 1 505 ? -9.635 11.568 -10.912 1.00 79.19 505 ALA A CA 1
ATOM 3965 C C . ALA A 1 505 ? -10.466 12.639 -11.661 1.00 79.19 505 ALA A C 1
ATOM 3967 O O . ALA A 1 505 ? -10.000 13.222 -12.653 1.00 79.19 505 ALA A O 1
ATOM 3968 N N . THR A 1 506 ? -11.707 12.875 -11.217 1.00 80.81 506 THR A N 1
ATOM 3969 C CA . THR A 1 506 ? -12.605 13.938 -11.700 1.00 80.81 506 THR A CA 1
ATOM 3970 C C . THR A 1 506 ? -12.293 15.283 -11.029 1.00 80.81 506 THR A C 1
ATOM 3972 O O . THR A 1 506 ? -11.615 15.355 -10.008 1.00 80.81 506 THR A O 1
ATOM 3975 N N . ARG A 1 507 ? -12.752 16.387 -11.631 1.00 82.00 507 ARG A N 1
ATOM 3976 C CA . ARG A 1 507 ? -12.706 17.727 -11.008 1.00 82.00 507 ARG A CA 1
ATOM 3977 C C . ARG A 1 507 ? -13.952 18.035 -10.179 1.00 82.00 507 ARG A C 1
ATOM 3979 O O . ARG A 1 507 ? -13.977 19.056 -9.506 1.00 82.00 507 ARG A O 1
ATOM 3986 N N . ASN A 1 508 ? -14.982 17.202 -10.281 1.00 86.62 508 ASN A N 1
ATOM 3987 C CA . ASN A 1 508 ? -16.237 17.395 -9.576 1.00 86.62 508 ASN A CA 1
ATOM 3988 C C . ASN A 1 508 ? -16.173 16.688 -8.217 1.00 86.62 508 ASN A C 1
ATOM 3990 O O . ASN A 1 508 ? -16.323 15.470 -8.153 1.00 86.62 508 ASN A O 1
ATOM 3994 N N . THR A 1 509 ? -15.961 17.456 -7.150 1.00 88.44 509 THR A N 1
ATOM 3995 C CA . THR A 1 509 ? -15.901 16.945 -5.774 1.00 88.44 509 THR A CA 1
ATOM 3996 C C . THR A 1 509 ? -17.137 16.126 -5.399 1.00 88.44 509 THR A C 1
ATOM 3998 O O . THR A 1 509 ? -16.990 15.031 -4.865 1.00 88.44 509 THR A O 1
ATOM 4001 N N . SER A 1 510 ? -18.338 16.561 -5.785 1.00 90.19 510 SER A N 1
ATOM 4002 C CA . SER A 1 510 ? -19.577 15.845 -5.461 1.00 90.19 510 SER A CA 1
ATOM 4003 C C . SER A 1 510 ? -19.660 14.458 -6.097 1.00 90.19 510 SER A C 1
ATOM 4005 O O . SER A 1 510 ? -20.255 13.552 -5.528 1.00 90.19 510 SER A O 1
ATOM 4007 N N . GLN A 1 511 ? -19.030 14.242 -7.257 1.00 90.81 511 GLN A N 1
ATOM 4008 C CA . GLN A 1 511 ? -18.938 12.896 -7.839 1.00 90.81 511 GLN A CA 1
ATOM 4009 C C . GLN A 1 511 ? -18.027 11.977 -7.019 1.00 90.81 511 GLN A C 1
ATOM 4011 O O . GLN A 1 511 ? -18.286 10.779 -6.952 1.00 90.81 511 GLN A O 1
ATOM 4016 N N . ILE A 1 512 ? -16.977 12.524 -6.403 1.00 90.62 512 ILE A N 1
ATOM 4017 C CA . ILE A 1 512 ? -16.077 11.767 -5.527 1.00 90.62 512 ILE A CA 1
ATOM 4018 C C . ILE A 1 512 ? -16.813 11.397 -4.238 1.00 90.62 512 ILE A C 1
ATOM 4020 O O . ILE A 1 512 ? -16.788 10.237 -3.842 1.00 90.62 512 ILE A O 1
ATOM 4024 N N . GLU A 1 513 ? -17.518 12.351 -3.628 1.00 93.81 513 GLU A N 1
ATOM 4025 C CA . GLU A 1 513 ? -18.331 12.127 -2.424 1.00 93.81 513 GLU A CA 1
ATOM 4026 C C . GLU A 1 513 ? -19.394 11.045 -2.656 1.00 93.81 513 GLU A C 1
ATOM 4028 O O . GLU A 1 513 ? -19.488 10.093 -1.883 1.00 93.81 513 GLU A O 1
ATOM 4033 N N . VAL A 1 514 ? -20.129 11.130 -3.773 1.00 94.81 514 VAL A N 1
ATOM 4034 C CA . VAL A 1 514 ? -21.115 10.112 -4.171 1.00 94.81 514 VAL A CA 1
ATOM 4035 C C . VAL A 1 514 ? -20.462 8.750 -4.395 1.00 94.81 514 VAL A C 1
ATOM 4037 O O . VAL A 1 514 ? -21.034 7.738 -4.004 1.00 94.81 514 VAL A O 1
ATOM 4040 N N . LEU A 1 515 ? -19.270 8.697 -4.994 1.00 94.44 515 LEU A N 1
ATOM 4041 C CA . LEU A 1 515 ? -18.573 7.436 -5.235 1.00 94.44 515 LEU A CA 1
ATOM 4042 C C . LEU A 1 515 ? -18.101 6.775 -3.933 1.00 94.44 515 LEU A C 1
ATOM 4044 O O . LEU A 1 515 ? -18.268 5.569 -3.779 1.00 94.44 515 LEU A O 1
ATOM 4048 N N . ILE A 1 516 ? -17.551 7.542 -2.987 1.00 95.31 516 ILE A N 1
ATOM 4049 C CA . ILE A 1 516 ? -17.178 7.018 -1.662 1.00 95.31 516 ILE A CA 1
ATOM 4050 C C . ILE A 1 516 ? -18.428 6.504 -0.942 1.00 95.31 516 ILE A C 1
ATOM 4052 O O . ILE A 1 516 ? -18.437 5.370 -0.462 1.00 95.31 516 ILE A O 1
ATOM 4056 N N . ALA A 1 517 ? -19.502 7.300 -0.925 1.00 95.69 517 ALA A N 1
ATOM 4057 C CA . ALA A 1 517 ? -20.768 6.906 -0.319 1.00 95.69 517 ALA A CA 1
ATOM 4058 C C . ALA A 1 517 ? -21.345 5.639 -0.967 1.00 95.69 517 ALA A C 1
ATOM 4060 O O . ALA A 1 517 ? -21.840 4.768 -0.257 1.00 95.69 517 ALA A O 1
ATOM 4061 N N . GLN A 1 518 ? -21.238 5.492 -2.291 1.00 96.06 518 GLN A N 1
ATOM 4062 C CA . GLN A 1 518 ? -21.663 4.291 -3.008 1.00 96.06 518 GLN A CA 1
ATOM 4063 C C . GLN A 1 518 ? -20.890 3.053 -2.542 1.00 96.06 518 GLN A C 1
ATOM 4065 O O . GLN A 1 518 ? -21.510 2.029 -2.276 1.00 96.06 518 GLN A O 1
ATOM 4070 N N . ILE A 1 519 ? -19.562 3.138 -2.409 1.00 96.25 519 ILE A N 1
ATOM 4071 C CA . ILE A 1 519 ? -18.742 2.008 -1.945 1.00 96.25 519 ILE A CA 1
ATOM 4072 C C . ILE A 1 519 ? -19.168 1.590 -0.537 1.00 96.25 519 ILE A C 1
ATOM 4074 O O . ILE A 1 519 ? -19.462 0.420 -0.311 1.00 96.25 519 ILE A O 1
ATOM 4078 N N . ILE A 1 520 ? -19.271 2.549 0.390 1.00 96.44 520 ILE A N 1
ATOM 4079 C CA . ILE A 1 520 ? -19.716 2.288 1.767 1.00 96.44 520 ILE A CA 1
ATOM 4080 C C . ILE A 1 520 ? -21.121 1.666 1.767 1.00 96.44 520 ILE A C 1
ATOM 4082 O O . ILE A 1 520 ? -21.370 0.705 2.492 1.00 96.44 520 ILE A O 1
ATOM 4086 N N . SER A 1 521 ? -22.024 2.168 0.921 1.00 95.44 521 SER A N 1
ATOM 4087 C CA . SER A 1 521 ? -23.396 1.662 0.805 1.00 95.44 521 SER A CA 1
ATOM 4088 C C . SER A 1 521 ? -23.447 0.211 0.329 1.00 95.44 521 SER A C 1
ATOM 4090 O O . SER A 1 521 ? -24.208 -0.584 0.876 1.00 95.44 521 SER A O 1
ATOM 4092 N N . GLU A 1 522 ? -22.622 -0.157 -0.655 1.00 95.62 522 GLU A N 1
ATOM 4093 C CA . GLU A 1 522 ? -22.513 -1.538 -1.137 1.00 95.62 522 GLU A CA 1
ATOM 4094 C C . GLU A 1 522 ? -21.978 -2.477 -0.044 1.00 95.62 522 GLU A C 1
ATOM 4096 O O . GLU A 1 522 ? -22.470 -3.599 0.090 1.00 95.62 522 GLU A O 1
ATOM 4101 N N . CYS A 1 523 ? -21.018 -2.027 0.769 1.00 94.88 523 CYS A N 1
ATOM 4102 C CA . CYS A 1 523 ? -20.524 -2.800 1.910 1.00 94.88 523 CYS A CA 1
ATOM 4103 C C . CYS A 1 523 ? -21.633 -3.027 2.951 1.00 94.88 523 CYS A C 1
ATOM 4105 O O . CYS A 1 523 ? -21.940 -4.167 3.301 1.00 94.88 523 CYS A O 1
ATOM 4107 N N . LEU A 1 524 ? -22.283 -1.949 3.403 1.00 94.38 524 LEU A N 1
ATOM 4108 C CA . LEU A 1 524 ? -23.328 -2.021 4.429 1.00 94.38 524 LEU A CA 1
ATOM 4109 C C . LEU A 1 524 ? -24.542 -2.835 3.958 1.00 94.38 524 LEU A C 1
ATOM 4111 O O . LEU A 1 524 ? -25.082 -3.632 4.721 1.00 94.38 524 LEU A O 1
ATOM 4115 N N . GLY A 1 525 ? -24.931 -2.709 2.685 1.00 93.06 525 GLY A N 1
ATOM 4116 C CA . GLY A 1 525 ? -26.040 -3.464 2.092 1.00 93.06 525 GLY A CA 1
ATOM 4117 C C . GLY A 1 525 ? -25.848 -4.987 2.090 1.00 93.06 525 GLY A C 1
ATOM 4118 O O . GLY A 1 525 ? -26.827 -5.718 1.947 1.00 93.06 525 GLY A O 1
ATOM 4119 N N . ARG A 1 526 ? -24.613 -5.471 2.283 1.00 93.31 526 ARG A N 1
ATOM 4120 C CA . ARG A 1 526 ? -24.262 -6.899 2.403 1.00 93.31 526 ARG A CA 1
ATOM 4121 C C . ARG A 1 526 ? -24.148 -7.385 3.848 1.00 93.31 526 ARG A C 1
ATOM 4123 O O . ARG A 1 526 ? -23.841 -8.552 4.074 1.00 93.31 526 ARG A O 1
ATOM 4130 N N . GLY A 1 527 ? -24.391 -6.516 4.829 1.00 93.56 527 GLY A N 1
ATOM 4131 C CA . GLY A 1 527 ? -24.150 -6.832 6.237 1.00 93.56 527 GLY A CA 1
ATOM 4132 C C . GLY A 1 527 ? -22.666 -6.801 6.614 1.00 93.56 527 GLY A C 1
ATOM 4133 O O . GLY A 1 527 ? -22.256 -7.480 7.555 1.00 93.56 527 GLY A O 1
ATOM 4134 N N . TRP A 1 528 ? -21.836 -6.081 5.852 1.00 95.88 528 TRP A N 1
ATOM 4135 C CA . TRP A 1 528 ? -20.422 -5.884 6.172 1.00 95.88 528 TRP A CA 1
ATOM 4136 C C . TRP A 1 528 ? -20.215 -4.557 6.888 1.00 95.88 528 TRP A C 1
ATOM 4138 O O . TRP A 1 528 ? -20.936 -3.591 6.655 1.00 95.88 528 TRP A O 1
ATOM 4148 N N . SER A 1 529 ? -19.172 -4.475 7.710 1.00 96.62 529 SER A N 1
ATOM 4149 C CA . SER A 1 529 ? -18.707 -3.190 8.248 1.00 96.62 529 SER A CA 1
ATOM 4150 C C . SER A 1 529 ? -17.748 -2.498 7.279 1.00 96.62 529 SER A C 1
ATOM 4152 O O . SER A 1 529 ? -17.117 -3.155 6.452 1.00 96.62 529 SER A O 1
ATOM 4154 N N . CYS A 1 530 ? -17.595 -1.179 7.398 1.00 97.44 530 CYS A N 1
ATOM 4155 C CA . CYS A 1 530 ? -16.627 -0.405 6.623 1.00 97.44 530 CYS A CA 1
ATOM 4156 C C . CYS A 1 530 ? -15.809 0.517 7.535 1.00 97.44 530 CYS A C 1
ATOM 4158 O O . CYS A 1 530 ? -16.356 1.444 8.132 1.00 97.44 530 CYS A O 1
ATOM 4160 N N . LEU A 1 531 ? -14.498 0.290 7.609 1.00 97.69 531 LEU A N 1
ATOM 4161 C CA . LEU A 1 531 ? -13.520 1.192 8.208 1.00 97.69 531 LEU A CA 1
ATOM 4162 C C . LEU A 1 531 ? -12.931 2.088 7.112 1.00 97.69 531 LEU A C 1
ATOM 4164 O O . LEU A 1 531 ? -12.072 1.670 6.340 1.00 97.69 531 LEU A O 1
ATOM 4168 N N . TRP A 1 532 ? -13.397 3.328 7.040 1.00 96.75 532 TRP A N 1
ATOM 4169 C CA . TRP A 1 532 ? -12.945 4.312 6.062 1.00 96.75 532 TRP A CA 1
ATOM 4170 C C . TRP A 1 532 ? -11.896 5.241 6.677 1.00 96.75 532 TRP A C 1
ATOM 4172 O O . TRP A 1 532 ? -12.197 5.950 7.637 1.00 96.75 532 TRP A O 1
ATOM 4182 N N . SER A 1 533 ? -10.676 5.266 6.128 1.00 93.81 533 SER A N 1
ATOM 4183 C CA . SER A 1 533 ? -9.684 6.290 6.475 1.00 93.81 533 SER A CA 1
ATOM 4184 C C . SER A 1 533 ? -9.701 7.445 5.483 1.00 93.81 533 SER A C 1
ATOM 4186 O O . SER A 1 533 ? -9.723 7.227 4.270 1.00 93.81 533 SER A O 1
ATOM 4188 N N . TYR A 1 534 ? -9.658 8.679 5.991 1.00 91.75 534 TYR A N 1
ATOM 4189 C CA . TYR A 1 534 ? -9.559 9.856 5.138 1.00 91.75 534 TYR A CA 1
ATOM 4190 C C . TYR A 1 534 ? -8.855 11.042 5.802 1.00 91.75 534 TYR A C 1
ATOM 4192 O O . TYR A 1 534 ? -8.934 11.248 7.010 1.00 91.75 534 TYR A O 1
ATOM 4200 N N . SER A 1 535 ? -8.204 11.870 4.992 1.00 88.69 535 SER A N 1
ATOM 4201 C CA . SER A 1 535 ? -7.433 13.025 5.439 1.00 88.69 535 SER A CA 1
ATOM 4202 C C . SER A 1 535 ? -8.300 14.279 5.463 1.00 88.69 535 SER A C 1
ATOM 4204 O O . SER A 1 535 ? -9.072 14.526 4.537 1.00 88.69 535 SER A O 1
ATOM 4206 N N . SER A 1 536 ? -8.075 15.159 6.441 1.00 85.88 536 SER A N 1
ATOM 4207 C CA . SER A 1 536 ? -8.676 16.498 6.507 1.00 85.88 536 SER A CA 1
ATOM 4208 C C . SER A 1 536 ? -8.307 17.403 5.327 1.00 85.88 536 SER A C 1
ATOM 4210 O O . SER A 1 536 ? -8.834 18.504 5.205 1.00 85.88 536 SER A O 1
ATOM 4212 N N . THR A 1 537 ? -7.339 16.993 4.505 1.00 83.62 537 THR A N 1
ATOM 4213 C CA . THR A 1 537 ? -6.908 17.713 3.298 1.00 83.62 537 THR A CA 1
ATOM 4214 C C . THR A 1 537 ? -7.323 17.022 1.998 1.00 83.62 537 THR A C 1
ATOM 4216 O O . THR A 1 537 ? -6.933 17.481 0.923 1.00 83.62 537 THR A O 1
ATOM 4219 N N . GLY A 1 538 ? -8.099 15.936 2.087 1.00 84.75 538 GLY A N 1
ATOM 4220 C CA . GLY A 1 538 ? -8.670 15.254 0.930 1.00 84.75 538 GLY A CA 1
ATOM 4221 C C . GLY A 1 538 ? -9.704 16.111 0.196 1.00 84.75 538 GLY A C 1
ATOM 4222 O O . GLY A 1 538 ? -10.243 17.074 0.738 1.00 84.75 538 GLY A O 1
ATOM 4223 N N . VAL A 1 539 ? -9.963 15.772 -1.069 1.00 86.81 539 VAL A N 1
ATOM 4224 C CA . VAL A 1 539 ? -10.883 16.540 -1.926 1.00 86.81 539 VAL A CA 1
ATOM 4225 C C . VAL A 1 539 ? -12.346 16.392 -1.496 1.00 86.81 539 VAL A C 1
ATOM 4227 O O . VAL A 1 539 ? -13.103 17.344 -1.664 1.00 86.81 539 VAL A O 1
ATOM 4230 N N . ALA A 1 540 ? -12.752 15.229 -0.977 1.00 88.81 540 ALA A N 1
ATOM 4231 C CA . ALA A 1 540 ? -14.132 14.966 -0.565 1.00 88.81 540 ALA A CA 1
ATOM 4232 C C . ALA A 1 540 ? -14.433 15.492 0.847 1.00 88.81 540 ALA A C 1
ATOM 4234 O O . ALA A 1 540 ? -13.622 15.331 1.760 1.00 88.81 540 ALA A O 1
ATOM 4235 N N . SER A 1 541 ? -15.626 16.056 1.052 1.00 91.38 541 SER A N 1
ATOM 4236 C CA . SER A 1 541 ? -16.108 16.399 2.389 1.00 91.38 541 SER A CA 1
ATOM 4237 C C . SER A 1 541 ? -16.566 15.145 3.135 1.00 91.38 541 SER A C 1
ATOM 4239 O O . SER A 1 541 ? -17.504 14.463 2.719 1.00 91.38 541 SER A O 1
ATOM 4241 N N . ILE A 1 542 ? -15.927 14.855 4.274 1.00 91.62 542 ILE A N 1
ATOM 4242 C CA . ILE A 1 542 ? -16.305 13.724 5.136 1.00 91.62 542 ILE A CA 1
ATOM 4243 C C . ILE A 1 542 ? -17.741 13.888 5.650 1.00 91.62 542 ILE A C 1
ATOM 4245 O O . ILE A 1 542 ? -18.497 12.921 5.681 1.00 91.62 542 ILE A O 1
ATOM 4249 N N . GLU A 1 543 ? -18.131 15.120 5.987 1.00 90.75 543 GLU A N 1
ATOM 4250 C CA . GLU A 1 543 ? -19.495 15.472 6.392 1.00 90.75 543 GLU A CA 1
ATOM 4251 C C . GLU A 1 543 ? -20.527 15.070 5.328 1.00 90.75 543 GLU A C 1
ATOM 4253 O O . GLU A 1 543 ? -21.491 14.375 5.642 1.00 90.75 543 GLU A O 1
ATOM 4258 N N . VAL A 1 544 ? -20.293 15.436 4.064 1.00 91.25 544 VAL A N 1
ATOM 4259 C CA . VAL A 1 544 ? -21.229 15.134 2.969 1.00 91.25 544 VAL A CA 1
ATOM 4260 C C . VAL A 1 544 ? -21.347 13.626 2.756 1.00 91.25 544 VAL A C 1
ATOM 4262 O O . VAL A 1 544 ? -22.447 13.115 2.557 1.00 91.25 544 VAL A O 1
ATOM 4265 N N . VAL A 1 545 ? -20.236 12.887 2.834 1.00 92.94 545 VAL A N 1
ATOM 4266 C CA . VAL A 1 545 ? -20.265 11.422 2.709 1.00 92.94 545 VAL A CA 1
ATOM 4267 C C . VAL A 1 545 ? -21.062 10.783 3.849 1.00 92.94 545 VAL A C 1
ATOM 4269 O O . VAL A 1 545 ? -21.876 9.901 3.575 1.00 92.94 545 VAL A O 1
ATOM 4272 N N . ILE A 1 546 ? -20.885 11.240 5.098 1.00 91.25 546 ILE A N 1
ATOM 4273 C CA . ILE A 1 546 ? -21.683 10.772 6.245 1.00 91.25 546 ILE A CA 1
ATOM 4274 C C . ILE A 1 546 ? -23.172 11.007 5.986 1.00 91.25 546 ILE A C 1
ATOM 4276 O O . ILE A 1 546 ? -23.966 10.083 6.156 1.00 91.25 546 ILE A O 1
ATOM 4280 N N . ASP A 1 547 ? -23.550 12.209 5.541 1.00 88.94 547 ASP A N 1
ATOM 4281 C CA . ASP A 1 547 ? -24.945 12.551 5.254 1.00 88.94 547 ASP A CA 1
ATOM 4282 C C . ASP A 1 547 ? -25.537 11.657 4.149 1.00 88.94 547 ASP A C 1
ATOM 4284 O O . ASP A 1 547 ? -26.683 11.211 4.258 1.00 88.94 547 ASP A O 1
ATOM 4288 N N . LEU A 1 548 ? -24.753 11.314 3.121 1.00 91.38 548 LEU A N 1
ATOM 4289 C CA . LEU A 1 548 ? -25.184 10.430 2.033 1.00 91.38 548 LEU A CA 1
ATOM 4290 C C . LEU A 1 548 ? -25.434 8.986 2.494 1.00 91.38 548 LEU A C 1
ATOM 4292 O O . LEU A 1 548 ? -26.418 8.376 2.071 1.00 91.38 548 LEU A O 1
ATOM 4296 N N . VAL A 1 549 ? -24.595 8.437 3.377 1.00 91.38 549 VAL A N 1
ATOM 4297 C CA . VAL A 1 549 ? -24.750 7.055 3.892 1.00 91.38 549 VAL A CA 1
ATOM 4298 C C . VAL A 1 549 ? -25.631 6.976 5.139 1.00 91.38 549 VAL A C 1
ATOM 4300 O O . VAL A 1 549 ? -25.866 5.899 5.686 1.00 91.38 549 VAL A O 1
ATOM 4303 N N . SER A 1 550 ? -26.157 8.121 5.574 1.00 84.31 550 SER A N 1
ATOM 4304 C CA . SER A 1 550 ? -26.797 8.300 6.871 1.00 84.31 550 SER A CA 1
ATOM 4305 C C . SER A 1 550 ? -28.025 7.409 7.114 1.00 84.31 550 SER A C 1
ATOM 4307 O O . SER A 1 550 ? -28.364 7.092 8.248 1.00 84.31 550 SER A O 1
ATOM 4309 N N . HIS A 1 551 ? -28.685 6.985 6.042 1.00 82.38 551 HIS A N 1
ATOM 4310 C CA . HIS A 1 551 ? -29.891 6.165 6.068 1.00 82.38 551 HIS A CA 1
ATOM 4311 C C . HIS A 1 551 ? -29.613 4.654 6.172 1.00 82.38 551 HIS A C 1
ATOM 4313 O O . HIS A 1 551 ? -30.553 3.882 6.349 1.00 82.38 551 HIS A O 1
ATOM 4319 N N . LEU A 1 552 ? -28.350 4.228 6.040 1.00 84.00 552 LEU A N 1
ATOM 4320 C CA . LEU A 1 552 ? -27.957 2.815 5.956 1.00 84.00 552 LEU A CA 1
ATOM 4321 C C . LEU A 1 552 ? -27.423 2.242 7.265 1.00 84.00 552 LEU A C 1
ATOM 4323 O O . LEU A 1 552 ? -27.395 1.028 7.428 1.00 84.00 552 LEU A O 1
ATOM 4327 N N . THR A 1 553 ? -26.996 3.092 8.194 1.00 80.06 553 THR A N 1
ATOM 4328 C CA . THR A 1 553 ? -26.496 2.657 9.498 1.00 80.06 553 THR A CA 1
ATOM 4329 C C . THR A 1 553 ? -26.910 3.633 10.587 1.00 80.06 553 THR A C 1
ATOM 4331 O O . THR A 1 553 ? -27.047 4.832 10.363 1.00 80.06 553 THR A O 1
ATOM 4334 N N . GLN A 1 554 ? -27.129 3.113 11.791 1.00 71.00 554 GLN A N 1
ATOM 4335 C CA . GLN A 1 554 ? -27.436 3.926 12.967 1.00 71.00 554 GLN A CA 1
ATOM 4336 C C . GLN A 1 554 ? -26.208 4.185 13.844 1.00 71.00 554 GLN A C 1
ATOM 4338 O O . GLN A 1 554 ? -26.297 4.992 14.777 1.00 71.00 554 GLN A O 1
ATOM 4343 N N . GLU A 1 555 ? -25.084 3.524 13.552 1.00 83.38 555 GLU A N 1
ATOM 4344 C CA . GLU A 1 555 ? -23.890 3.504 14.388 1.00 83.38 555 GLU A CA 1
ATOM 4345 C C . GLU A 1 555 ? -22.641 3.797 13.558 1.00 83.38 555 GLU A C 1
ATOM 4347 O O . GLU A 1 555 ? -22.216 3.007 12.713 1.00 83.38 555 GLU A O 1
ATOM 4352 N N . VAL A 1 556 ? -22.039 4.949 13.846 1.00 91.25 556 VAL A N 1
ATOM 4353 C CA . VAL A 1 556 ? -20.740 5.343 13.314 1.00 91.25 556 VAL A CA 1
ATOM 4354 C C . VAL A 1 556 ? -19.824 5.722 14.467 1.00 91.25 556 VAL A C 1
ATOM 4356 O O . VAL A 1 556 ? -20.248 6.390 15.412 1.00 91.25 556 VAL A O 1
ATOM 4359 N N . GLU A 1 557 ? -18.573 5.295 14.389 1.00 94.38 557 GLU A N 1
ATOM 4360 C CA . GLU A 1 557 ? -17.519 5.664 15.331 1.00 94.38 557 GLU A CA 1
ATOM 4361 C C . GLU A 1 557 ? -16.507 6.557 14.620 1.00 94.38 557 GLU A C 1
ATOM 4363 O O . GLU A 1 557 ? -16.127 6.269 13.482 1.00 94.38 557 GLU A O 1
ATOM 4368 N N . PHE A 1 558 ? -16.072 7.630 15.280 1.00 94.62 558 PHE A N 1
ATOM 4369 C CA . PHE A 1 558 ? -15.064 8.542 14.745 1.00 94.62 558 PHE A CA 1
ATOM 4370 C C . PHE A 1 558 ? -13.778 8.415 15.544 1.00 94.62 558 PHE A C 1
ATOM 4372 O O . PHE A 1 558 ? -13.797 8.437 16.777 1.00 94.62 558 PHE A O 1
ATOM 4379 N N . PHE A 1 559 ? -12.672 8.352 14.815 1.00 94.69 559 PHE A N 1
ATOM 4380 C CA . PHE A 1 559 ? -11.330 8.416 15.356 1.00 94.69 559 PHE A CA 1
ATOM 4381 C C . PHE A 1 559 ? -10.504 9.410 14.551 1.00 94.69 559 PHE A C 1
ATOM 4383 O O . PHE A 1 559 ? -10.718 9.578 13.348 1.00 94.69 559 PHE A O 1
ATOM 4390 N N . ALA A 1 560 ? -9.551 10.062 15.205 1.00 91.69 560 ALA A N 1
ATOM 4391 C CA . ALA A 1 560 ? -8.655 11.004 14.564 1.00 91.69 560 ALA A CA 1
ATOM 4392 C C . ALA A 1 560 ? -7.269 11.001 15.197 1.00 91.69 560 ALA A C 1
ATOM 4394 O O . ALA A 1 560 ? -7.116 10.800 16.401 1.00 91.69 560 ALA A O 1
ATOM 4395 N N . VAL A 1 561 ? -6.275 11.307 14.370 1.00 87.12 561 VAL A N 1
ATOM 4396 C CA . VAL A 1 561 ? -4.898 11.553 14.786 1.00 87.12 561 VAL A CA 1
ATOM 4397 C C . VAL A 1 561 ? -4.332 12.753 14.036 1.00 87.12 561 VAL A C 1
ATOM 4399 O O . VAL A 1 561 ? -4.564 12.932 12.838 1.00 87.12 561 VAL A O 1
ATOM 4402 N N . ASN A 1 562 ? -3.552 13.574 14.732 1.00 81.06 562 ASN A N 1
ATOM 4403 C CA . ASN A 1 562 ? -2.700 14.564 14.084 1.00 81.06 562 ASN A CA 1
ATOM 4404 C C . ASN A 1 562 ? -1.457 13.882 13.514 1.00 81.06 562 ASN A C 1
ATOM 4406 O O . ASN A 1 562 ? -0.713 13.248 14.256 1.00 81.06 562 ASN A O 1
ATOM 4410 N N . HIS A 1 563 ? -1.222 14.049 12.214 1.00 73.00 563 HIS A N 1
ATOM 4411 C CA . HIS A 1 563 ? -0.039 13.541 11.538 1.00 73.00 563 HIS A CA 1
ATOM 4412 C C . HIS A 1 563 ? 0.748 14.658 10.846 1.00 73.00 563 HIS A C 1
ATOM 4414 O O . HIS A 1 563 ? 0.178 15.514 10.162 1.00 73.00 563 HIS A O 1
ATOM 4420 N N . VAL A 1 564 ? 2.073 14.657 10.987 1.00 64.19 564 VAL A N 1
ATOM 4421 C CA . VAL A 1 564 ? 2.948 15.624 10.310 1.00 64.19 564 VAL A CA 1
ATOM 4422 C C . VAL A 1 564 ? 3.647 14.967 9.127 1.00 64.19 564 VAL A C 1
ATOM 4424 O O . VAL A 1 564 ? 4.692 14.328 9.257 1.00 64.19 564 VAL A O 1
ATOM 4427 N N . TYR A 1 565 ? 3.124 15.206 7.924 1.00 61.50 565 TYR A N 1
ATOM 4428 C CA . TYR A 1 565 ? 3.803 14.770 6.707 1.00 61.50 565 TYR A CA 1
ATOM 4429 C C . TYR A 1 565 ? 5.074 15.597 6.466 1.00 61.50 565 TYR A C 1
ATOM 4431 O O . TYR A 1 565 ? 5.076 16.835 6.529 1.00 61.50 565 TYR A O 1
ATOM 4439 N N . LYS A 1 566 ? 6.173 14.909 6.127 1.00 53.06 566 LYS A N 1
ATOM 4440 C CA . LYS A 1 566 ? 7.395 15.560 5.633 1.00 53.06 566 LYS A CA 1
ATOM 4441 C C . LYS A 1 566 ? 7.078 16.262 4.310 1.00 53.06 566 LYS A C 1
ATOM 4443 O O . LYS A 1 566 ? 6.578 15.637 3.378 1.00 53.06 566 LYS A O 1
ATOM 4448 N N . GLY A 1 567 ? 7.362 17.562 4.229 1.00 46.53 567 GLY A N 1
ATOM 4449 C CA . GLY A 1 567 ? 7.156 18.333 3.004 1.00 46.53 567 GLY A CA 1
ATOM 4450 C C . GLY A 1 567 ? 8.027 17.815 1.855 1.00 46.53 567 GLY A C 1
ATOM 4451 O O . GLY A 1 567 ? 9.164 17.394 2.067 1.00 46.53 567 GLY A O 1
ATOM 4452 N N . GLN A 1 568 ? 7.498 17.839 0.629 1.00 45.53 568 GLN A N 1
ATOM 4453 C CA . GLN A 1 568 ? 8.277 17.522 -0.569 1.00 45.53 568 GLN A CA 1
ATOM 4454 C C . GLN A 1 568 ? 9.045 18.760 -1.061 1.00 45.53 568 GLN A C 1
ATOM 4456 O O . GLN A 1 568 ? 8.492 19.858 -1.179 1.00 45.53 568 GLN A O 1
ATOM 4461 N N . GLY A 1 569 ? 10.328 18.589 -1.389 1.00 51.22 569 GLY A N 1
ATOM 4462 C CA . GLY A 1 569 ? 11.169 19.665 -1.920 1.00 51.22 569 GLY A CA 1
ATOM 4463 C C . GLY A 1 569 ? 11.402 20.795 -0.909 1.00 51.22 569 GLY A C 1
ATOM 4464 O O . GLY A 1 569 ? 11.828 20.550 0.212 1.00 51.22 569 GLY A O 1
ATOM 4465 N N . LYS A 1 570 ? 11.145 22.050 -1.309 1.00 37.44 570 LYS A N 1
ATOM 4466 C CA . LYS A 1 570 ? 11.311 23.243 -0.448 1.00 37.44 570 LYS A CA 1
ATOM 4467 C C . LYS A 1 570 ? 10.086 23.550 0.432 1.00 37.44 570 LYS A C 1
ATOM 4469 O O . LYS A 1 570 ? 10.079 24.573 1.118 1.00 37.44 570 LYS A O 1
ATOM 4474 N N . HIS A 1 571 ? 9.033 22.732 0.390 1.00 49.50 571 HIS A N 1
ATOM 4475 C CA . HIS A 1 571 ? 7.818 22.988 1.165 1.00 49.50 571 HIS A CA 1
ATOM 4476 C C . HIS A 1 571 ? 7.996 22.597 2.638 1.00 49.50 571 HIS A C 1
ATOM 4478 O O . HIS A 1 571 ? 8.580 21.562 2.952 1.00 49.50 571 HIS A O 1
ATOM 4484 N N . LYS A 1 572 ? 7.481 23.436 3.546 1.00 48.59 572 LYS A N 1
ATOM 4485 C CA . LYS A 1 572 ? 7.466 23.154 4.989 1.00 48.59 572 LYS A CA 1
ATOM 4486 C C . LYS A 1 572 ? 6.585 21.935 5.283 1.00 48.59 572 LYS A C 1
ATOM 4488 O O . LYS A 1 572 ? 5.621 21.686 4.558 1.00 48.59 572 LYS A O 1
ATOM 4493 N N . SER A 1 573 ? 6.904 21.209 6.354 1.00 58.03 573 SER A N 1
ATOM 4494 C CA . SER A 1 573 ? 6.011 20.194 6.916 1.00 58.03 573 SER A CA 1
ATOM 4495 C C . SER A 1 573 ? 4.646 20.812 7.223 1.00 58.03 573 SER A C 1
ATOM 4497 O O . SER A 1 573 ? 4.556 21.954 7.683 1.00 58.03 573 SER A O 1
ATOM 4499 N N . LYS A 1 574 ? 3.579 20.067 6.934 1.00 60.59 574 LYS A N 1
ATOM 4500 C CA . LYS A 1 574 ? 2.203 20.496 7.187 1.00 60.59 574 LYS A CA 1
ATOM 4501 C C . LYS A 1 574 ? 1.553 19.464 8.097 1.00 60.59 574 LYS A C 1
ATOM 4503 O O . LYS A 1 574 ? 1.540 18.283 7.762 1.00 60.59 574 LYS A O 1
ATOM 4508 N N . GLY A 1 575 ? 1.045 19.921 9.239 1.00 68.75 575 GLY A N 1
ATOM 4509 C CA . GLY A 1 575 ? 0.174 19.110 10.082 1.00 68.75 575 GLY A CA 1
ATOM 4510 C C . GLY A 1 575 ? -1.135 18.843 9.346 1.00 68.75 575 GLY A C 1
ATOM 4511 O O . GLY A 1 575 ? -1.733 19.759 8.775 1.00 68.75 575 GLY A O 1
ATOM 4512 N N . VAL A 1 576 ? -1.539 17.584 9.319 1.00 80.44 576 VAL A N 1
ATOM 4513 C CA . VAL A 1 576 ? -2.763 17.089 8.697 1.00 80.44 576 VAL A CA 1
ATOM 4514 C C . VAL A 1 576 ? -3.491 16.257 9.741 1.00 80.44 576 VAL A C 1
ATOM 4516 O O . VAL A 1 576 ? -2.850 15.563 10.525 1.00 80.44 576 VAL A O 1
ATOM 4519 N N . ARG A 1 577 ? -4.822 16.327 9.776 1.00 86.56 577 ARG A N 1
ATOM 4520 C CA . ARG A 1 577 ? -5.610 15.445 10.635 1.00 86.56 577 ARG A CA 1
ATOM 4521 C C . ARG A 1 577 ? -6.075 14.256 9.806 1.00 86.56 577 ARG A C 1
ATOM 4523 O O . ARG A 1 577 ? -6.723 14.444 8.781 1.00 86.56 577 ARG A O 1
ATOM 4530 N N . GLU A 1 578 ? -5.699 13.055 10.213 1.00 90.12 578 GLU A N 1
ATOM 4531 C CA . GLU A 1 578 ? -6.174 11.810 9.612 1.00 90.12 578 GLU A CA 1
ATOM 4532 C C . GLU A 1 578 ? -7.364 11.311 10.424 1.00 90.12 578 GLU A C 1
ATOM 4534 O O . GLU A 1 578 ? -7.299 11.269 11.652 1.00 90.12 578 GLU A O 1
ATOM 4539 N N . TYR A 1 579 ? -8.440 10.944 9.740 1.00 93.19 579 TYR A N 1
ATOM 4540 C CA . TYR A 1 579 ? -9.652 10.400 10.335 1.00 93.19 579 TYR A CA 1
ATOM 4541 C C . TYR A 1 579 ? -9.799 8.922 9.986 1.00 93.19 579 TYR A C 1
ATOM 4543 O O . TYR A 1 579 ? -9.435 8.493 8.891 1.00 93.19 579 TYR A O 1
ATOM 4551 N N . ALA A 1 580 ? -10.389 8.161 10.901 1.00 95.50 580 ALA A N 1
ATOM 4552 C CA . ALA A 1 580 ? -10.899 6.824 10.650 1.00 95.50 580 ALA A CA 1
ATOM 4553 C C . ALA A 1 580 ? -12.354 6.755 11.121 1.00 95.50 580 ALA A C 1
ATOM 4555 O O . ALA A 1 580 ? -12.664 7.072 12.269 1.00 95.50 580 ALA A O 1
ATOM 4556 N N . LEU A 1 581 ? -13.248 6.377 10.214 1.00 95.75 581 LEU A N 1
ATOM 4557 C CA . LEU A 1 581 ? -14.677 6.272 10.456 1.00 95.75 581 LEU A CA 1
ATOM 4558 C C . LEU A 1 581 ? -15.081 4.811 10.320 1.00 95.75 581 LEU A C 1
ATOM 4560 O O . LEU A 1 581 ? -14.882 4.217 9.262 1.00 95.75 581 LEU A O 1
ATOM 4564 N N . LEU A 1 582 ? -15.651 4.236 11.375 1.00 96.56 582 LEU A N 1
ATOM 4565 C CA . LEU A 1 582 ? -16.168 2.873 11.336 1.00 96.56 582 LEU A CA 1
ATOM 4566 C C . LEU A 1 582 ? -17.690 2.900 11.212 1.00 96.56 582 LEU A C 1
ATOM 4568 O O . LEU A 1 582 ? -18.381 3.266 12.161 1.00 96.56 582 LEU A O 1
ATOM 4572 N N . PHE A 1 583 ? -18.194 2.476 10.057 1.00 94.81 583 PHE A N 1
ATOM 4573 C CA . PHE A 1 583 ? -19.612 2.233 9.807 1.00 94.81 583 PHE A CA 1
ATOM 4574 C C . PHE A 1 583 ? -19.909 0.753 10.041 1.00 94.81 583 PHE A C 1
ATOM 4576 O O . PHE A 1 583 ? -19.223 -0.110 9.486 1.00 94.81 583 PHE A O 1
ATOM 4583 N N . ARG A 1 584 ? -20.926 0.449 10.850 1.00 89.75 584 ARG A N 1
ATOM 4584 C CA . ARG A 1 584 ? -21.336 -0.932 11.148 1.00 89.75 584 ARG A CA 1
ATOM 4585 C C . ARG A 1 584 ? -22.719 -1.213 10.566 1.00 89.75 584 ARG A C 1
ATOM 4587 O O . ARG A 1 584 ? -23.587 -0.343 10.639 1.00 89.75 584 ARG A O 1
ATOM 4594 N N . SER A 1 585 ? -22.891 -2.387 9.961 1.00 80.81 585 SER A N 1
ATOM 4595 C CA . SER A 1 585 ? -24.167 -2.864 9.404 1.00 80.81 585 SER A CA 1
ATOM 4596 C C . SER A 1 585 ? -25.118 -3.390 10.467 1.00 80.81 585 SER A C 1
ATOM 4598 O O . SER A 1 585 ? -24.603 -4.081 11.379 1.00 80.81 585 SER A O 1
#

Secondary structure (DSSP, 8-state):
------PPPSSEEETTSPPPHHHHHHHHTTSS--EE-SS-EEEEHHHHHHHHHHHHHHHHHTPPP--TT-SS--TT-EEETTTEEEEE-SS-TT---TTTHHHHHHHHHHHHHHHHH-S----SS-EEEEETTEEEEES-HHHHHHHHHHHHHHHHHHH-HHHHHHT----TT--TTTHHHHHHHHHHH--TTPEEEEET-TTSHHHHHHTTTSEEEEEESSHHHHHHHHTTSS---HHHHHHHHHHHHHHHHHHHTTS-HHHHHHHHHHHHHHHS---HHHHHHHHHHHHH---TT-TTSPP-HHHHHHHHHHHH-TTPSSP-HHHHHTBTTTB-HHHHHHHHHHHHHHHT--SHHHHHHHHHHHHHHHHHH---BTTB-SS-S--SS-HHHHHHHHHHHHHHHHS-HHHHHHHHHHHHHHHHTT-SSPEEEEESSHHHHHHHHHHHTTTS-EEEEE---SSTTSSTTTSHHHHHHHH-----EETTTTEEPTTSTTS---GGG-S-HHHHHHHHHHHHHHHHHTT-EEEEEEETTSSS-HHHHHHHHTTT-S-EEEEEEEEEEPPSTTPPPEEEEEEEEEE--

Radius of gyration: 27.39 Å; chains: 1; bounding box: 84×46×86 Å